Protein AF-E0WTE7-F1 (afdb_monomer_lite)

Radius of gyration: 25.8 Å; chains: 1; bounding box: 65×51×70 Å

Structure (mmCIF, N/CA/C/O backbone):
data_AF-E0WTE7-F1
#
_entry.id   AF-E0WTE7-F1
#
loop_
_atom_site.group_PDB
_atom_site.id
_atom_site.type_symbol
_atom_site.label_atom_id
_atom_site.label_alt_id
_atom_site.label_comp_id
_atom_site.label_asym_id
_atom_site.label_entity_id
_atom_site.label_seq_id
_atom_site.pdbx_PDB_ins_code
_atom_site.Cartn_x
_atom_site.Cartn_y
_atom_site.Cartn_z
_atom_site.occupancy
_atom_site.B_iso_or_equiv
_atom_site.auth_seq_id
_atom_site.auth_comp_id
_atom_site.auth_asym_id
_atom_site.auth_atom_id
_atom_site.pdbx_PDB_model_num
ATOM 1 N N . MET A 1 1 ? 4.397 -11.254 -17.758 1.00 89.38 1 MET A N 1
ATOM 2 C CA . MET A 1 1 ? 5.011 -10.729 -16.515 1.00 89.38 1 MET A CA 1
ATOM 3 C C . MET A 1 1 ? 4.432 -11.504 -15.339 1.00 89.38 1 MET A C 1
ATOM 5 O O . MET A 1 1 ? 3.416 -12.154 -15.549 1.00 89.38 1 MET A O 1
ATOM 9 N N . ALA A 1 2 ? 5.072 -11.484 -14.174 1.00 95.06 2 ALA A N 1
ATOM 10 C CA . ALA A 1 2 ? 4.524 -11.962 -12.897 1.00 95.06 2 ALA A CA 1
ATOM 11 C C . ALA A 1 2 ? 4.421 -10.767 -11.934 1.00 95.06 2 ALA A C 1
ATOM 13 O O . ALA A 1 2 ? 5.065 -9.752 -12.197 1.00 95.06 2 ALA A O 1
ATOM 14 N N . THR A 1 3 ? 3.642 -10.847 -10.857 1.00 94.75 3 THR A N 1
ATOM 15 C CA . THR A 1 3 ? 3.583 -9.758 -9.867 1.00 94.75 3 THR A CA 1
ATOM 16 C C . THR A 1 3 ? 4.441 -10.042 -8.633 1.00 94.75 3 THR A C 1
ATOM 18 O O . THR A 1 3 ? 4.797 -11.192 -8.346 1.00 94.75 3 THR A O 1
ATOM 21 N N . LYS A 1 4 ? 4.845 -8.967 -7.954 1.00 91.81 4 LYS A N 1
ATOM 22 C CA . LYS A 1 4 ? 5.650 -8.990 -6.731 1.00 91.81 4 LYS A CA 1
ATOM 23 C C . LYS A 1 4 ? 4.867 -9.627 -5.582 1.00 91.81 4 LYS A C 1
ATOM 25 O O . LYS A 1 4 ? 3.678 -9.404 -5.477 1.00 91.81 4 LYS A O 1
ATOM 30 N N . GLY A 1 5 ? 5.523 -10.419 -4.738 1.00 89.00 5 GLY A N 1
ATOM 31 C CA . GLY A 1 5 ? 4.950 -10.880 -3.467 1.00 89.00 5 GLY A CA 1
ATOM 32 C C . GLY A 1 5 ? 5.729 -10.317 -2.280 1.00 89.00 5 GLY A C 1
ATOM 33 O O . GLY A 1 5 ? 6.665 -9.538 -2.472 1.00 89.00 5 GLY A O 1
ATOM 34 N N . LEU A 1 6 ? 5.411 -10.771 -1.064 1.00 88.50 6 LEU A N 1
ATOM 35 C CA . LEU A 1 6 ? 6.090 -10.322 0.161 1.00 88.50 6 LEU A CA 1
ATOM 36 C C . LEU A 1 6 ? 7.600 -10.611 0.176 1.00 88.50 6 LEU A C 1
ATOM 38 O O . LEU A 1 6 ? 8.327 -9.974 0.922 1.00 88.50 6 LEU A O 1
ATOM 42 N N . ASP A 1 7 ? 8.083 -11.531 -0.659 1.00 90.38 7 ASP A N 1
ATOM 43 C CA . ASP A 1 7 ? 9.494 -11.921 -0.717 1.00 90.38 7 ASP A CA 1
ATOM 44 C C . ASP A 1 7 ? 10.423 -10.911 -1.404 1.00 90.38 7 ASP A C 1
ATOM 46 O O . ASP A 1 7 ? 11.638 -11.013 -1.255 1.00 90.38 7 ASP A O 1
ATOM 50 N N . VAL A 1 8 ? 9.881 -9.991 -2.207 1.00 90.75 8 VAL A N 1
ATOM 51 C CA . VAL A 1 8 ? 10.667 -9.020 -2.981 1.00 90.75 8 VAL A CA 1
ATOM 52 C C . VAL A 1 8 ? 10.276 -7.623 -2.529 1.00 90.75 8 VAL A C 1
ATOM 54 O O . VAL A 1 8 ? 9.170 -7.162 -2.794 1.00 90.75 8 VAL A O 1
ATOM 57 N N . HIS A 1 9 ? 11.184 -6.911 -1.868 1.00 90.50 9 HIS A N 1
ATOM 58 C CA . HIS A 1 9 ? 10.891 -5.579 -1.324 1.00 90.50 9 HIS A CA 1
ATOM 59 C C . HIS A 1 9 ? 11.314 -4.421 -2.234 1.00 90.50 9 HIS A C 1
ATOM 61 O O . HIS A 1 9 ? 10.812 -3.308 -2.051 1.00 90.50 9 HIS A O 1
ATOM 67 N N . GLY A 1 10 ? 12.089 -4.709 -3.287 1.00 91.94 10 GLY A N 1
ATOM 68 C CA . GLY A 1 10 ? 12.468 -3.745 -4.315 1.00 91.94 10 GLY A CA 1
ATOM 69 C C . GLY A 1 10 ? 11.282 -2.934 -4.845 1.00 91.94 10 GLY A C 1
ATOM 70 O O . GLY A 1 10 ? 10.155 -3.428 -5.000 1.00 91.94 10 GLY A O 1
ATOM 71 N N . LYS A 1 11 ? 11.538 -1.654 -5.099 1.00 93.75 11 LYS A N 1
ATOM 72 C CA . LYS A 1 11 ? 10.575 -0.695 -5.629 1.00 93.75 11 LYS A CA 1
ATOM 73 C C . LYS A 1 11 ? 10.514 -0.798 -7.151 1.00 93.75 11 LYS A C 1
ATOM 75 O O . LYS A 1 11 ? 11.505 -1.086 -7.827 1.00 93.75 11 LYS A O 1
ATOM 80 N N . SER A 1 12 ? 9.314 -0.584 -7.682 1.00 94.94 12 SER A N 1
ATOM 81 C CA . SER A 1 12 ? 9.078 -0.472 -9.118 1.00 94.94 12 SER A CA 1
ATOM 82 C C . SER A 1 12 ? 9.605 0.855 -9.663 1.00 94.94 12 SER A C 1
ATOM 84 O O . SER A 1 12 ? 9.759 1.823 -8.919 1.00 94.94 12 SER A O 1
ATOM 86 N N . SER A 1 13 ? 9.842 0.908 -10.967 1.00 96.12 13 SER A N 1
ATOM 87 C CA . SER A 1 13 ? 10.112 2.151 -11.689 1.00 96.12 13 SER A CA 1
ATOM 88 C C . SER A 1 13 ? 8.836 2.718 -12.306 1.00 96.12 13 SER A C 1
ATOM 90 O O . SER A 1 13 ? 7.981 1.957 -12.761 1.00 96.12 13 SER A O 1
ATOM 92 N N . ASP A 1 14 ? 8.722 4.036 -12.350 1.00 95.12 14 ASP A N 1
ATOM 93 C CA . ASP A 1 14 ? 7.700 4.814 -13.058 1.00 95.12 14 ASP A CA 1
ATOM 94 C C . ASP A 1 14 ? 8.300 5.672 -14.190 1.00 95.12 14 ASP A C 1
ATOM 96 O O . ASP A 1 14 ? 7.578 6.404 -14.862 1.00 95.12 14 ASP A O 1
ATOM 100 N N . TRP A 1 15 ? 9.600 5.523 -14.475 1.00 95.69 15 TRP A N 1
ATOM 101 C CA . TRP A 1 15 ? 10.305 6.288 -15.500 1.00 95.69 15 TRP A CA 1
ATOM 102 C C . TRP A 1 15 ? 11.178 5.416 -16.416 1.00 95.69 15 TRP A C 1
ATOM 104 O O . TRP A 1 15 ? 11.507 4.264 -16.124 1.00 95.69 15 TRP A O 1
ATOM 114 N N . GLY A 1 16 ? 11.565 5.974 -17.568 1.00 96.44 16 GLY A N 1
ATOM 115 C CA . GLY A 1 16 ? 12.472 5.316 -18.510 1.00 96.44 16 GLY A CA 1
ATOM 116 C C . GLY A 1 16 ? 11.920 4.013 -19.122 1.00 96.44 16 GLY A C 1
ATOM 117 O O . GLY A 1 16 ? 10.727 3.718 -19.039 1.00 96.44 16 GLY A O 1
ATOM 118 N N . PRO A 1 17 ? 12.771 3.207 -19.786 1.00 97.38 17 PRO A N 1
ATOM 119 C CA . PRO A 1 17 ? 12.326 1.988 -20.474 1.00 97.38 17 PRO A CA 1
ATOM 120 C C . PRO A 1 17 ? 11.867 0.863 -19.532 1.00 97.38 17 PRO A C 1
ATOM 122 O O . PRO A 1 17 ? 11.170 -0.054 -19.964 1.00 97.38 17 PRO A O 1
ATOM 125 N N . MET A 1 18 ? 12.266 0.911 -18.260 1.00 97.00 18 MET A N 1
ATOM 126 C CA . MET A 1 18 ? 11.914 -0.059 -17.220 1.00 97.00 18 MET A CA 1
ATOM 127 C C . MET A 1 18 ? 10.630 0.296 -16.461 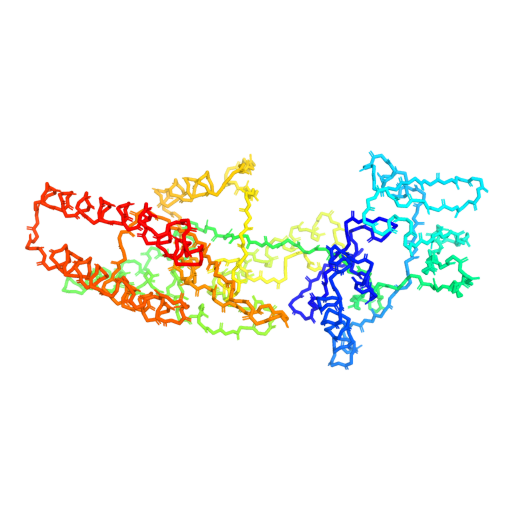1.00 97.00 18 MET A C 1
ATOM 129 O O . MET A 1 18 ? 10.251 -0.455 -15.562 1.00 97.00 18 MET A O 1
ATOM 133 N N . ALA A 1 19 ? 9.952 1.394 -16.808 1.00 97.00 19 ALA A N 1
ATOM 134 C CA . ALA A 1 19 ? 8.712 1.802 -16.161 1.00 97.00 19 ALA A CA 1
ATOM 135 C C . ALA A 1 19 ? 7.674 0.663 -16.138 1.00 97.00 19 ALA A C 1
ATOM 137 O O . ALA A 1 19 ? 7.357 0.037 -17.161 1.00 97.00 19 ALA A O 1
ATOM 138 N N . GLY A 1 20 ? 7.148 0.391 -14.944 1.00 95.44 20 GLY A N 1
ATOM 139 C CA . GLY A 1 20 ? 6.251 -0.721 -14.637 1.00 95.44 20 GLY A CA 1
ATOM 140 C C . GLY A 1 20 ? 6.948 -2.008 -14.178 1.00 95.44 20 GLY A C 1
ATOM 141 O O . GLY A 1 20 ? 6.260 -2.947 -13.787 1.00 95.44 20 GLY A O 1
ATOM 142 N N . TYR A 1 21 ? 8.280 -2.083 -14.182 1.00 97.62 21 TYR A N 1
ATOM 143 C CA . TYR A 1 21 ? 9.038 -3.237 -13.684 1.00 97.62 21 TYR A CA 1
ATOM 144 C C . TYR A 1 21 ? 9.775 -2.933 -12.379 1.00 97.62 21 TYR A C 1
ATOM 146 O O . TYR A 1 21 ? 9.883 -1.781 -11.963 1.00 97.62 21 TYR A O 1
ATOM 154 N N . ILE A 1 22 ? 10.315 -3.978 -11.748 1.00 97.62 22 ILE A N 1
ATOM 155 C CA . ILE A 1 22 ? 11.240 -3.868 -10.613 1.00 97.62 22 ILE A CA 1
ATOM 156 C C . ILE A 1 22 ? 12.675 -4.002 -11.141 1.00 97.62 22 ILE A C 1
ATOM 158 O O . ILE A 1 22 ? 13.117 -5.129 -11.396 1.00 97.62 22 ILE A O 1
ATOM 162 N N . PRO A 1 23 ? 13.408 -2.895 -11.360 1.00 97.81 23 PRO A N 1
ATOM 163 C CA . PRO A 1 23 ? 14.795 -2.968 -11.800 1.00 97.81 23 PRO A CA 1
ATOM 164 C C . PRO A 1 23 ? 15.674 -3.554 -10.694 1.00 97.81 23 PRO A C 1
ATOM 166 O O . PRO A 1 23 ? 15.470 -3.278 -9.512 1.00 97.81 23 PRO A O 1
ATOM 169 N N . PHE A 1 24 ? 16.660 -4.368 -11.067 1.00 97.75 24 PHE A N 1
ATOM 170 C CA . PHE A 1 24 ? 17.601 -4.918 -10.092 1.00 97.75 24 PHE A CA 1
ATOM 171 C C . PHE A 1 24 ? 18.433 -3.801 -9.444 1.00 97.75 24 PHE A C 1
ATOM 173 O O . PHE A 1 24 ? 18.563 -3.774 -8.223 1.00 97.75 24 PHE A O 1
ATOM 180 N N . ASP A 1 25 ? 18.918 -2.858 -10.260 1.00 96.94 25 ASP A N 1
ATOM 181 C CA . ASP A 1 25 ? 19.501 -1.591 -9.812 1.00 96.94 25 ASP A CA 1
ATOM 182 C C . ASP A 1 25 ? 18.381 -0.640 -9.377 1.00 96.94 25 ASP A C 1
ATOM 184 O O . ASP A 1 25 ? 17.653 -0.080 -10.195 1.00 96.94 25 ASP A O 1
ATOM 188 N N . GLN A 1 26 ? 18.222 -0.461 -8.072 1.00 97.00 26 GLN A N 1
ATOM 189 C CA . GLN A 1 26 ? 17.161 0.358 -7.497 1.00 97.00 26 GLN A CA 1
ATOM 190 C C . GLN A 1 26 ? 17.342 1.851 -7.749 1.00 97.00 26 GLN A C 1
ATOM 192 O O . GLN A 1 26 ? 16.371 2.594 -7.616 1.00 97.00 26 GLN A O 1
ATOM 197 N N . ASN A 1 27 ? 18.509 2.298 -8.223 1.00 95.88 27 ASN A N 1
ATOM 198 C CA . ASN A 1 27 ? 18.656 3.668 -8.706 1.00 95.88 27 ASN A CA 1
ATOM 199 C C . ASN A 1 27 ? 17.973 3.895 -10.070 1.00 95.88 27 ASN A C 1
ATOM 201 O O . ASN A 1 27 ? 18.026 4.998 -10.602 1.00 95.88 27 ASN A O 1
ATOM 205 N N . LEU A 1 28 ? 17.370 2.857 -10.659 1.00 96.62 28 LEU A N 1
ATOM 206 C CA . LEU A 1 28 ? 16.493 2.928 -11.832 1.00 96.62 28 LEU A CA 1
ATOM 207 C C . LEU A 1 28 ? 14.998 2.866 -11.462 1.00 96.62 28 LEU A C 1
ATOM 209 O O . LEU A 1 28 ? 14.152 2.758 -12.347 1.00 96.62 28 LEU A O 1
ATOM 213 N N . SER A 1 29 ? 14.661 2.853 -10.171 1.00 96.19 29 SER A N 1
ATOM 214 C CA . SER A 1 29 ? 13.279 2.813 -9.672 1.00 96.19 29 SER A CA 1
ATOM 215 C C . SER A 1 29 ? 12.791 4.207 -9.247 1.00 96.19 29 SER A C 1
ATOM 217 O O . SER A 1 29 ? 13.559 5.162 -9.325 1.00 96.19 29 SER A O 1
ATOM 219 N N . LYS A 1 30 ? 11.549 4.313 -8.751 1.00 93.81 30 LYS A N 1
ATOM 220 C CA . LYS A 1 30 ? 10.935 5.570 -8.260 1.00 93.81 30 LYS A CA 1
ATOM 221 C C . LYS A 1 30 ? 11.585 6.193 -7.017 1.00 93.81 30 LYS A C 1
ATOM 223 O O . LYS A 1 30 ? 11.125 7.196 -6.494 1.00 93.81 30 LYS A O 1
ATOM 228 N N . ILE A 1 31 ? 12.587 5.523 -6.449 1.00 93.56 31 ILE A N 1
ATOM 229 C CA . ILE A 1 31 ? 13.402 6.050 -5.342 1.00 93.56 31 ILE A CA 1
ATOM 230 C C . ILE A 1 31 ? 14.747 6.586 -5.855 1.00 93.56 31 ILE A C 1
ATOM 232 O O . ILE A 1 31 ? 15.722 6.640 -5.109 1.00 93.56 31 ILE A O 1
ATOM 236 N N . PHE A 1 32 ? 14.825 6.936 -7.144 1.00 94.00 32 PHE A N 1
ATOM 237 C CA . PHE A 1 32 ? 16.011 7.519 -7.764 1.00 94.00 32 PHE A CA 1
ATOM 238 C C . PHE A 1 32 ? 16.527 8.723 -6.958 1.00 94.00 32 PHE A C 1
ATOM 240 O O . PHE A 1 32 ? 15.767 9.591 -6.537 1.00 94.00 32 PHE A O 1
ATOM 247 N N . GLY A 1 33 ? 17.845 8.779 -6.750 1.00 89.31 33 GLY A N 1
ATOM 248 C CA . GLY A 1 33 ? 18.503 9.884 -6.044 1.00 89.31 33 GLY A CA 1
ATOM 249 C C . GLY A 1 33 ? 18.504 9.774 -4.513 1.00 89.31 33 GLY A C 1
ATOM 250 O O . GLY A 1 33 ? 19.387 10.355 -3.882 1.00 89.31 33 GLY A O 1
ATOM 251 N N . ASP A 1 34 ? 17.619 8.976 -3.906 1.00 91.25 34 ASP A N 1
ATOM 252 C CA . ASP A 1 34 ? 17.696 8.652 -2.476 1.00 91.25 34 ASP A CA 1
ATOM 253 C C . ASP A 1 34 ? 18.725 7.537 -2.254 1.00 91.25 34 ASP A C 1
ATOM 255 O O . ASP A 1 34 ? 18.425 6.343 -2.306 1.00 91.25 34 ASP A O 1
ATOM 259 N N . GLN A 1 35 ? 19.976 7.930 -2.010 1.00 91.50 35 GLN A N 1
ATOM 260 C CA . GLN A 1 35 ? 21.086 6.990 -1.874 1.00 91.50 35 GLN A CA 1
ATOM 261 C C . GLN A 1 35 ? 20.862 5.952 -0.762 1.00 91.50 35 GLN A C 1
ATOM 263 O O . GLN A 1 35 ? 21.296 4.805 -0.907 1.00 91.50 35 GLN A O 1
ATOM 268 N N . TYR A 1 36 ? 20.191 6.324 0.333 1.00 88.50 36 TYR A N 1
ATOM 269 C CA . TYR A 1 36 ? 19.904 5.402 1.429 1.00 88.50 36 TYR A CA 1
ATOM 270 C C . TYR A 1 36 ? 18.855 4.372 1.007 1.00 88.50 36 TYR A C 1
ATOM 272 O O . TYR A 1 36 ? 19.100 3.166 1.115 1.00 88.50 36 TYR A O 1
ATOM 280 N N . ALA A 1 37 ? 17.721 4.828 0.467 1.00 89.50 37 ALA A N 1
ATOM 281 C CA . ALA A 1 37 ? 16.663 3.940 -0.004 1.00 89.50 37 ALA A CA 1
ATOM 282 C C . ALA A 1 37 ? 17.152 3.032 -1.140 1.00 89.50 37 ALA A C 1
ATOM 284 O O . ALA A 1 37 ? 16.851 1.839 -1.144 1.00 89.50 37 ALA A O 1
ATOM 285 N N . VAL A 1 38 ? 17.955 3.562 -2.068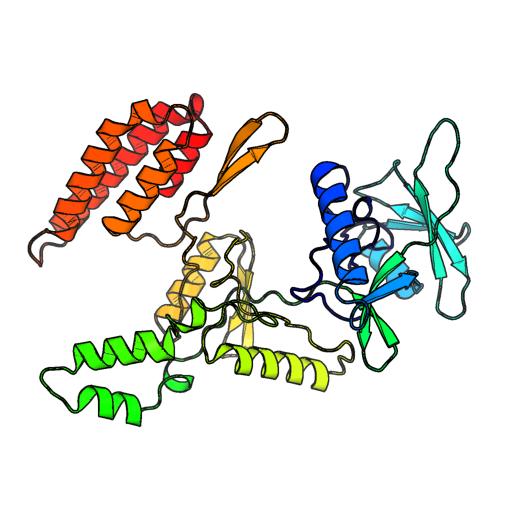 1.00 94.06 38 VAL A N 1
ATOM 286 C CA . VAL A 1 38 ? 18.557 2.806 -3.174 1.00 94.06 38 VAL A CA 1
ATOM 287 C C . VAL A 1 38 ? 19.487 1.718 -2.650 1.00 94.06 38 VAL A C 1
ATOM 289 O O . VAL A 1 38 ? 19.396 0.573 -3.089 1.00 94.06 38 VAL A O 1
ATOM 292 N N . ASN A 1 39 ? 20.370 2.039 -1.699 1.00 94.69 39 ASN A N 1
ATOM 293 C CA . ASN A 1 39 ? 21.282 1.054 -1.112 1.00 94.69 39 ASN A CA 1
ATOM 294 C C . ASN A 1 39 ? 20.516 -0.063 -0.405 1.00 94.69 39 ASN A C 1
ATOM 296 O O . ASN A 1 39 ? 20.819 -1.239 -0.614 1.00 94.69 39 ASN A O 1
ATOM 300 N N . LYS A 1 40 ? 19.500 0.307 0.378 1.00 93.88 40 LYS A N 1
ATOM 301 C CA . LYS A 1 40 ? 18.631 -0.644 1.064 1.00 93.88 40 LYS A CA 1
ATOM 302 C C . LYS A 1 40 ? 17.868 -1.529 0.077 1.00 93.88 40 LYS A C 1
ATOM 304 O O . LYS A 1 40 ? 17.910 -2.744 0.209 1.00 93.88 40 LYS A O 1
ATOM 309 N N . GLY A 1 41 ? 17.240 -0.952 -0.944 1.00 94.69 41 GLY A N 1
ATOM 310 C CA . GLY A 1 41 ? 16.508 -1.724 -1.948 1.00 94.69 41 GLY A CA 1
ATOM 311 C C . GLY A 1 41 ? 17.420 -2.649 -2.763 1.00 94.69 41 GLY A C 1
ATOM 312 O O . GLY A 1 41 ? 17.028 -3.760 -3.113 1.00 94.69 41 GLY A O 1
ATOM 313 N N . ASN A 1 42 ? 18.644 -2.212 -3.077 1.00 96.94 42 ASN A N 1
ATOM 314 C CA . ASN A 1 42 ? 19.633 -3.048 -3.761 1.00 96.94 42 ASN A CA 1
ATOM 315 C C . ASN A 1 42 ? 20.030 -4.257 -2.905 1.00 96.94 42 ASN A C 1
ATOM 317 O O . ASN A 1 42 ? 20.199 -5.353 -3.435 1.00 96.94 42 ASN A O 1
ATOM 321 N N . GLU A 1 43 ? 20.178 -4.054 -1.596 1.00 96.19 43 GLU A N 1
ATOM 322 C CA . GLU A 1 43 ? 20.433 -5.129 -0.640 1.00 96.19 43 GLU A CA 1
ATOM 323 C C . GLU A 1 43 ? 19.239 -6.085 -0.533 1.00 96.19 43 GLU A C 1
ATOM 325 O O . GLU A 1 43 ? 19.417 -7.289 -0.671 1.00 96.19 43 GLU A O 1
ATOM 330 N N . GLU A 1 44 ? 18.016 -5.564 -0.422 1.00 94.25 44 GLU A N 1
ATOM 331 C CA . GLU A 1 44 ? 16.789 -6.373 -0.407 1.00 94.25 44 GLU A CA 1
ATOM 332 C C . GLU A 1 44 ? 16.639 -7.220 -1.686 1.00 94.25 44 GLU A C 1
ATOM 334 O O . GLU A 1 44 ? 16.259 -8.391 -1.626 1.00 94.25 44 GLU A O 1
ATOM 339 N N . ASN A 1 45 ? 16.978 -6.666 -2.857 1.00 95.50 45 ASN A N 1
ATOM 340 C CA . ASN A 1 45 ? 16.983 -7.414 -4.116 1.00 95.50 45 ASN A CA 1
ATOM 341 C C . ASN A 1 45 ? 18.052 -8.518 -4.134 1.00 95.50 45 ASN A C 1
ATOM 343 O O . ASN A 1 45 ? 17.784 -9.599 -4.660 1.00 95.50 45 ASN A O 1
ATOM 347 N N . ARG A 1 46 ? 19.253 -8.271 -3.588 1.00 96.31 46 ARG A N 1
ATOM 348 C CA . ARG A 1 46 ? 20.304 -9.299 -3.466 1.00 96.31 46 ARG A CA 1
ATOM 349 C C . ARG A 1 46 ? 19.867 -10.427 -2.539 1.00 96.31 46 ARG A C 1
ATOM 351 O O . ARG A 1 46 ? 19.888 -11.578 -2.963 1.00 96.31 46 ARG A O 1
ATOM 358 N N . GLN A 1 47 ? 19.382 -10.089 -1.348 1.00 94.69 47 GLN A N 1
ATOM 359 C CA . GLN A 1 47 ? 18.897 -11.057 -0.362 1.00 94.69 47 GLN A CA 1
ATOM 360 C C . GLN A 1 47 ? 17.793 -11.943 -0.942 1.00 94.69 47 GLN A C 1
ATOM 362 O O . GLN A 1 47 ? 17.862 -13.163 -0.833 1.00 94.69 47 GLN A O 1
ATOM 367 N N . ALA A 1 48 ? 16.829 -11.367 -1.668 1.00 93.56 48 ALA A N 1
ATOM 368 C CA . ALA A 1 48 ? 15.782 -12.150 -2.325 1.00 93.56 48 ALA A CA 1
ATOM 369 C C . ALA A 1 48 ? 16.330 -13.155 -3.360 1.00 93.56 48 ALA A C 1
ATOM 371 O O . ALA A 1 48 ? 15.766 -14.237 -3.523 1.00 93.56 48 ALA A O 1
ATOM 372 N N . LEU A 1 49 ? 17.415 -12.824 -4.069 1.00 94.44 49 LEU A N 1
ATOM 373 C CA . LEU A 1 49 ? 18.055 -13.747 -5.012 1.00 94.44 49 LEU A CA 1
ATOM 374 C C . LEU A 1 49 ? 18.904 -14.816 -4.322 1.00 94.44 49 LEU A C 1
ATOM 376 O O . LEU A 1 49 ? 19.005 -15.917 -4.855 1.00 94.44 49 LEU A O 1
ATOM 380 N N . GLU A 1 50 ? 19.522 -14.497 -3.188 1.00 93.81 50 GLU A N 1
ATOM 381 C CA . GLU A 1 50 ? 20.394 -15.408 -2.442 1.00 93.81 50 GLU A CA 1
ATOM 382 C C . GLU A 1 50 ? 19.578 -16.398 -1.603 1.00 93.81 50 GLU A C 1
ATOM 384 O O . GLU A 1 50 ? 19.730 -17.611 -1.745 1.00 93.81 50 GLU A O 1
ATOM 389 N N . GLU A 1 51 ? 18.650 -15.891 -0.793 1.00 93.44 51 GLU A N 1
ATOM 390 C CA . GLU A 1 51 ? 17.862 -16.689 0.150 1.00 93.44 51 GLU A CA 1
ATOM 391 C C . GLU A 1 51 ? 16.739 -17.481 -0.529 1.00 93.44 51 GLU A C 1
ATOM 393 O O . GLU A 1 51 ? 16.321 -18.522 -0.029 1.00 93.44 51 GLU A O 1
ATOM 398 N N . LYS A 1 52 ? 16.234 -16.991 -1.669 1.00 92.00 52 LYS A N 1
ATOM 399 C CA . LYS A 1 52 ? 15.073 -17.556 -2.384 1.00 92.00 52 LYS A CA 1
ATOM 400 C C . LYS A 1 52 ? 15.399 -17.800 -3.859 1.00 92.00 52 LYS A C 1
ATOM 402 O O . LYS A 1 52 ? 14.582 -17.568 -4.756 1.00 92.00 52 LYS A O 1
ATOM 407 N N . SER A 1 53 ? 16.627 -18.258 -4.113 1.00 91.50 53 SER A N 1
ATOM 408 C CA . SER A 1 53 ? 17.173 -18.527 -5.452 1.00 91.50 53 SER A CA 1
ATOM 409 C C . SER A 1 53 ? 16.378 -19.572 -6.246 1.00 91.50 53 SER A C 1
ATOM 411 O O . SER A 1 53 ? 16.415 -19.591 -7.477 1.00 91.50 53 SER A O 1
ATOM 413 N N . ASP A 1 54 ? 15.623 -20.439 -5.576 1.00 91.75 54 ASP A N 1
ATOM 414 C CA . ASP A 1 54 ? 14.692 -21.407 -6.156 1.00 91.75 54 ASP A CA 1
ATOM 415 C C . ASP A 1 54 ? 13.419 -20.746 -6.717 1.00 91.75 54 ASP A C 1
ATOM 417 O O . ASP A 1 54 ? 12.836 -21.264 -7.670 1.00 91.75 54 ASP A O 1
ATOM 421 N N . ARG A 1 55 ? 13.038 -19.568 -6.199 1.00 91.62 55 ARG A N 1
ATOM 422 C CA . ARG A 1 55 ? 11.844 -18.798 -6.595 1.00 91.62 55 ARG A CA 1
ATOM 423 C C . ARG A 1 55 ? 12.168 -17.594 -7.477 1.00 91.62 55 ARG A C 1
ATOM 425 O O . ARG A 1 55 ? 11.372 -17.266 -8.363 1.00 91.62 55 ARG A O 1
ATOM 432 N N . PHE A 1 56 ? 13.312 -16.942 -7.277 1.00 95.69 56 PHE A N 1
ATOM 433 C CA . PHE A 1 56 ? 13.655 -15.679 -7.937 1.00 95.69 56 PHE A CA 1
ATOM 434 C C . PHE A 1 56 ? 14.958 -15.750 -8.734 1.00 95.69 56 PHE A C 1
ATOM 436 O O . PHE A 1 56 ? 15.848 -16.554 -8.473 1.00 95.69 56 PHE A O 1
ATOM 443 N N . ALA A 1 57 ? 15.041 -14.923 -9.772 1.00 96.62 57 ALA A N 1
ATOM 444 C CA . ALA A 1 57 ? 16.214 -14.782 -10.625 1.00 96.62 57 ALA A CA 1
ATOM 445 C C . ALA A 1 57 ? 16.198 -13.422 -11.327 1.00 96.62 57 ALA A C 1
ATOM 447 O O . ALA A 1 57 ? 15.150 -12.790 -11.468 1.00 96.62 57 ALA A O 1
ATOM 448 N N . LYS A 1 58 ? 17.352 -12.990 -11.833 1.00 97.12 58 LYS A N 1
ATOM 449 C CA . LYS A 1 58 ? 17.426 -11.814 -12.702 1.00 97.12 58 LYS A CA 1
ATOM 450 C C . LYS A 1 58 ? 16.927 -12.123 -14.108 1.00 97.12 58 LYS A C 1
ATOM 452 O O . LYS A 1 58 ? 17.083 -13.238 -14.610 1.00 97.12 58 LYS A O 1
ATOM 457 N N . LYS A 1 59 ? 16.394 -11.106 -14.782 1.00 96.44 59 LYS A N 1
ATOM 458 C CA . LYS A 1 59 ? 16.045 -11.169 -16.203 1.00 96.44 59 LYS A CA 1
ATOM 459 C C . LYS A 1 59 ? 16.422 -9.885 -16.923 1.00 96.44 59 LYS A C 1
ATOM 461 O O . LYS A 1 59 ? 16.096 -8.802 -16.462 1.00 96.44 59 LYS A O 1
ATOM 466 N N . GLN A 1 60 ? 17.052 -10.010 -18.085 1.00 97.88 60 GLN A N 1
ATOM 467 C CA . GLN A 1 60 ? 17.319 -8.864 -18.955 1.00 97.88 60 GLN A CA 1
ATOM 468 C C . GLN A 1 60 ? 16.007 -8.287 -19.500 1.00 97.88 60 GLN A C 1
ATOM 470 O O . GLN A 1 60 ? 15.102 -9.039 -19.883 1.00 97.88 60 GLN A O 1
ATOM 475 N N . LEU A 1 61 ? 15.909 -6.960 -19.548 1.00 97.88 61 LEU A N 1
ATOM 476 C CA . LEU A 1 61 ? 14.765 -6.276 -20.130 1.00 97.88 61 LEU A CA 1
ATOM 477 C C . LEU A 1 61 ? 14.820 -6.374 -21.656 1.00 97.88 61 LEU A C 1
ATOM 479 O O . LEU A 1 61 ? 15.698 -5.809 -22.311 1.00 97.88 61 LEU A O 1
ATOM 483 N N . TYR A 1 62 ? 13.820 -7.058 -22.203 1.00 97.31 62 TYR A N 1
ATOM 484 C CA . TYR A 1 62 ? 13.459 -6.980 -23.610 1.00 97.31 62 TYR A CA 1
ATOM 485 C C . TYR A 1 62 ? 12.159 -6.196 -23.733 1.00 97.31 62 TYR A C 1
ATOM 487 O O . TYR A 1 62 ? 11.190 -6.505 -23.037 1.00 97.31 62 TYR A O 1
ATOM 495 N N . ILE A 1 63 ? 12.133 -5.205 -24.617 1.00 97.06 63 ILE A N 1
ATOM 496 C CA . ILE A 1 63 ? 10.986 -4.326 -24.824 1.00 97.06 63 ILE A CA 1
ATOM 497 C C . ILE A 1 63 ? 10.524 -4.384 -26.281 1.00 97.06 63 ILE A C 1
ATOM 499 O O . ILE A 1 63 ? 11.333 -4.412 -27.208 1.00 97.06 63 ILE A O 1
ATOM 503 N N . THR A 1 64 ? 9.212 -4.445 -26.493 1.00 97.12 64 THR A N 1
ATOM 504 C CA . THR A 1 64 ? 8.611 -4.453 -27.832 1.00 97.12 64 THR A CA 1
ATOM 505 C C . THR A 1 64 ? 8.399 -3.026 -28.335 1.00 97.12 64 THR A C 1
ATOM 507 O O . THR A 1 64 ? 8.251 -2.095 -27.540 1.00 97.12 64 THR A O 1
ATOM 510 N N . SER A 1 65 ? 8.310 -2.847 -29.656 1.00 96.38 65 SER A N 1
ATOM 511 C CA . SER A 1 65 ? 7.935 -1.558 -30.259 1.00 96.38 65 SER A CA 1
ATOM 512 C C . SER A 1 65 ? 6.583 -1.055 -29.748 1.00 96.38 65 SER A C 1
ATOM 514 O O . SER A 1 65 ? 6.401 0.141 -29.554 1.00 96.38 65 SER A O 1
ATOM 516 N N . GLU A 1 66 ? 5.639 -1.964 -29.485 1.00 97.19 66 GLU A N 1
ATOM 517 C CA . GLU A 1 66 ? 4.337 -1.628 -28.905 1.00 97.19 66 GLU A CA 1
ATOM 518 C C . GLU A 1 66 ? 4.478 -0.993 -27.517 1.00 97.19 66 GLU A C 1
ATOM 520 O O . GLU A 1 66 ? 3.901 0.068 -27.273 1.00 97.19 66 GLU A O 1
ATOM 525 N N . ARG A 1 67 ? 5.292 -1.585 -26.628 1.00 96.94 67 ARG A N 1
ATOM 526 C CA . ARG A 1 67 ? 5.529 -1.017 -25.294 1.00 96.94 67 ARG A CA 1
ATOM 527 C C . ARG A 1 67 ? 6.296 0.300 -25.369 1.00 96.94 67 ARG A C 1
ATOM 529 O O . ARG A 1 67 ? 5.945 1.216 -24.638 1.00 96.94 67 ARG A O 1
ATOM 536 N N . LEU A 1 68 ? 7.282 0.431 -26.259 1.00 97.50 68 LEU A N 1
ATOM 537 C CA . LEU A 1 68 ? 7.987 1.704 -26.472 1.00 97.50 68 LEU A CA 1
ATOM 538 C C . LEU A 1 68 ? 7.030 2.811 -26.926 1.00 97.50 68 LEU A C 1
ATOM 540 O O . LEU A 1 68 ? 7.057 3.911 -26.382 1.00 97.50 68 LEU A O 1
ATOM 544 N N . ASN A 1 69 ? 6.138 2.505 -27.870 1.00 97.44 69 ASN A N 1
ATOM 545 C CA . ASN A 1 69 ? 5.115 3.443 -28.325 1.00 97.44 69 ASN A CA 1
ATOM 546 C C . ASN A 1 69 ? 4.123 3.798 -27.210 1.00 97.44 69 ASN A C 1
ATOM 548 O O . ASN A 1 69 ? 3.705 4.948 -27.127 1.00 97.44 69 ASN A O 1
ATOM 552 N N . ALA A 1 70 ? 3.746 2.839 -26.356 1.00 97.50 70 ALA A N 1
ATOM 553 C CA . ALA A 1 70 ? 2.902 3.106 -25.192 1.00 97.50 70 ALA A CA 1
ATOM 554 C C . ALA A 1 70 ? 3.589 4.062 -24.206 1.00 97.50 70 ALA A C 1
ATOM 556 O O . ALA A 1 70 ? 3.022 5.102 -23.897 1.00 97.50 70 ALA A O 1
ATOM 557 N N . LEU A 1 71 ? 4.836 3.775 -23.820 1.00 97.19 71 LEU A N 1
ATOM 558 C CA . LEU A 1 71 ? 5.622 4.630 -22.923 1.00 97.19 71 LEU A CA 1
ATOM 559 C C . LEU A 1 71 ? 5.846 6.037 -23.497 1.00 97.19 71 LEU A C 1
ATOM 561 O O . LEU A 1 71 ? 5.866 7.008 -22.750 1.00 97.19 71 LEU A O 1
ATOM 565 N N . GLN A 1 72 ? 5.993 6.163 -24.819 1.00 97.00 72 GLN A N 1
ATOM 566 C CA . GLN A 1 72 ? 6.112 7.467 -25.469 1.00 97.00 72 GLN A CA 1
ATOM 567 C C . GLN A 1 72 ? 4.795 8.253 -25.475 1.00 97.00 72 GLN A C 1
ATOM 569 O O . GLN A 1 72 ? 4.819 9.466 -25.302 1.00 97.00 72 GLN A O 1
ATOM 574 N N . ARG A 1 73 ? 3.645 7.585 -25.657 1.00 97.12 73 ARG A N 1
ATOM 575 C CA . ARG A 1 73 ? 2.322 8.229 -25.542 1.00 97.12 73 ARG A CA 1
ATOM 576 C C . ARG A 1 73 ? 1.989 8.640 -24.110 1.00 97.12 73 ARG A C 1
ATOM 578 O O . ARG A 1 73 ? 1.300 9.629 -23.925 1.00 97.12 73 ARG A O 1
ATOM 585 N N . GLU A 1 74 ? 2.466 7.873 -23.134 1.00 96.19 74 GLU A N 1
ATOM 586 C CA . GLU A 1 74 ? 2.352 8.158 -21.697 1.00 96.19 74 GLU A CA 1
ATOM 587 C C . GLU A 1 74 ? 3.361 9.224 -21.228 1.00 96.19 74 GLU A C 1
ATOM 589 O O . GLU A 1 74 ? 3.442 9.493 -20.038 1.00 96.19 74 GLU A O 1
ATOM 594 N N . GLU A 1 75 ? 4.143 9.809 -22.145 1.00 95.88 75 GLU A N 1
ATOM 595 C CA . GLU A 1 75 ? 5.165 10.828 -21.860 1.00 95.88 75 GLU A CA 1
ATOM 596 C C . GLU A 1 75 ? 6.248 10.383 -20.859 1.00 95.88 75 GLU A C 1
ATOM 598 O O . GLU A 1 75 ? 6.955 11.202 -20.283 1.00 95.88 75 GLU A O 1
ATOM 603 N N . ILE A 1 76 ? 6.475 9.074 -20.721 1.00 96.38 76 ILE A N 1
ATOM 604 C CA . ILE A 1 76 ? 7.506 8.508 -19.837 1.00 96.38 76 ILE A CA 1
ATOM 605 C C . ILE A 1 76 ? 8.906 8.613 -20.468 1.00 96.38 76 ILE A C 1
ATOM 607 O O . ILE A 1 76 ? 9.922 8.797 -19.782 1.00 96.38 76 ILE A O 1
ATOM 611 N N . LEU A 1 77 ? 8.986 8.469 -21.794 1.00 96.19 77 LEU A N 1
ATOM 612 C CA . LEU A 1 77 ? 10.232 8.528 -22.560 1.00 96.19 77 LEU A CA 1
ATOM 613 C C . LEU A 1 77 ? 10.017 9.050 -23.985 1.00 96.19 77 LEU A C 1
ATOM 615 O O . LEU A 1 77 ? 8.916 9.004 -24.522 1.00 96.19 77 LEU A O 1
ATOM 619 N N . LYS A 1 78 ? 11.104 9.466 -24.638 1.00 96.12 78 LYS A N 1
ATOM 620 C CA . LYS A 1 78 ? 11.192 9.629 -26.095 1.00 96.12 78 LYS A CA 1
ATOM 621 C C . LYS A 1 78 ? 12.046 8.517 -26.680 1.00 96.12 78 LYS A C 1
ATOM 623 O O . LYS A 1 78 ? 13.134 8.239 -26.179 1.00 96.12 78 LYS A O 1
ATOM 628 N N . TRP A 1 79 ? 11.570 7.910 -27.758 1.00 96.25 79 TRP A N 1
ATOM 629 C CA . TRP A 1 79 ? 12.264 6.861 -28.491 1.00 96.25 79 TRP A CA 1
ATOM 630 C C . TRP A 1 79 ? 12.594 7.334 -29.907 1.00 96.25 79 TRP A C 1
ATOM 632 O O . TRP A 1 79 ? 11.711 7.651 -30.705 1.00 96.25 79 TRP A O 1
ATOM 642 N N . ASN A 1 80 ? 13.885 7.347 -30.244 1.00 95.31 80 ASN A N 1
ATOM 643 C CA . ASN A 1 80 ? 14.335 7.612 -31.602 1.00 95.31 80 ASN A CA 1
ATOM 644 C C . ASN A 1 80 ? 14.481 6.295 -32.374 1.00 95.31 80 ASN A C 1
ATOM 646 O O . ASN A 1 80 ? 15.433 5.542 -32.181 1.00 95.31 80 ASN A O 1
ATOM 650 N N . VAL A 1 81 ? 13.551 6.035 -33.293 1.00 93.31 81 VAL A N 1
ATOM 651 C CA . VAL A 1 81 ? 13.532 4.802 -34.101 1.00 93.31 81 VAL A CA 1
ATOM 652 C C . VAL A 1 81 ? 14.779 4.663 -34.985 1.00 93.31 81 VAL A C 1
ATOM 654 O O . VAL A 1 81 ? 15.200 3.545 -35.267 1.00 93.31 81 VAL A O 1
ATOM 657 N N . LYS A 1 82 ? 15.396 5.777 -35.410 1.00 93.88 82 LYS A N 1
ATOM 658 C CA . LYS A 1 82 ? 16.575 5.759 -36.292 1.00 93.88 82 LYS A CA 1
ATOM 659 C C . LYS A 1 82 ? 17.864 5.469 -35.532 1.00 93.88 82 LYS A C 1
ATOM 661 O O . LYS A 1 82 ? 18.674 4.685 -36.010 1.00 93.88 82 LYS A O 1
ATOM 666 N N . THR A 1 83 ? 18.063 6.110 -34.379 1.00 95.44 83 THR A N 1
ATOM 667 C CA . THR A 1 83 ? 19.287 5.925 -33.577 1.00 95.44 83 THR A CA 1
ATOM 668 C C . THR A 1 83 ? 19.175 4.785 -32.573 1.00 95.44 83 THR A C 1
ATOM 670 O O . THR A 1 83 ? 20.189 4.364 -32.026 1.00 95.44 83 THR A O 1
ATOM 673 N N . LEU A 1 84 ? 17.963 4.257 -32.354 1.00 95.94 84 LEU A N 1
ATOM 674 C CA . LEU A 1 84 ? 17.663 3.245 -31.340 1.00 95.94 84 LEU A CA 1
ATOM 675 C C . LEU A 1 84 ? 18.014 3.707 -29.915 1.00 95.94 84 LEU A C 1
ATOM 677 O O . LEU A 1 84 ? 18.280 2.898 -29.029 1.00 95.94 84 LEU A O 1
ATOM 681 N N . GLU A 1 85 ? 17.977 5.016 -29.679 1.00 94.81 85 GLU A N 1
ATOM 682 C CA . GLU A 1 85 ? 18.225 5.627 -28.376 1.00 94.81 85 GLU A CA 1
ATOM 683 C C . GLU A 1 85 ? 16.920 5.995 -27.675 1.00 94.81 85 GLU A C 1
ATOM 685 O O . GLU A 1 85 ? 15.891 6.270 -28.307 1.00 94.81 85 GLU A O 1
ATOM 690 N N . ILE A 1 86 ? 16.985 6.012 -26.345 1.00 94.81 86 ILE A N 1
ATOM 691 C CA . ILE A 1 86 ? 15.882 6.401 -25.473 1.00 94.81 86 ILE A CA 1
ATOM 692 C C . ILE A 1 86 ? 16.320 7.571 -24.598 1.00 94.81 86 ILE A C 1
ATOM 694 O O . ILE A 1 86 ? 17.366 7.530 -23.947 1.00 94.81 86 ILE A O 1
ATOM 698 N N . THR A 1 87 ? 15.473 8.594 -24.543 1.00 92.31 87 THR A N 1
ATOM 699 C CA . THR A 1 87 ? 15.607 9.727 -23.628 1.00 92.31 87 THR A CA 1
ATOM 700 C C . THR A 1 87 ? 14.488 9.655 -22.587 1.00 92.31 87 THR A C 1
ATOM 702 O O . THR A 1 87 ? 13.326 9.815 -22.965 1.00 92.31 87 THR A O 1
ATOM 705 N N . PRO A 1 88 ? 14.780 9.397 -21.299 1.00 91.06 88 PRO A N 1
ATOM 706 C CA . PRO A 1 88 ? 13.770 9.489 -20.245 1.00 91.06 88 PRO A CA 1
ATOM 707 C C . PRO A 1 88 ? 13.306 10.945 -20.088 1.00 91.06 88 PRO A C 1
ATOM 709 O O . PRO A 1 88 ? 14.097 11.867 -20.295 1.00 91.06 88 PRO A O 1
ATOM 712 N N . LEU A 1 89 ? 12.031 11.149 -19.750 1.00 89.38 89 LEU A N 1
ATOM 713 C CA . LEU A 1 89 ? 11.432 12.488 -19.649 1.00 89.38 89 LEU A CA 1
ATOM 714 C C . LEU A 1 89 ? 11.296 13.020 -18.214 1.00 89.38 89 LEU A C 1
ATOM 716 O O . LEU A 1 89 ? 11.062 14.213 -18.038 1.00 89.38 89 LEU A O 1
ATOM 720 N N . HIS A 1 90 ? 11.489 12.166 -17.208 1.00 86.50 90 HIS A N 1
ATOM 721 C CA . HIS A 1 90 ? 11.330 12.511 -15.793 1.00 86.50 90 HIS A CA 1
ATOM 722 C C . HIS A 1 90 ? 12.604 12.191 -14.997 1.00 86.50 90 HIS A C 1
ATOM 724 O O . HIS A 1 90 ? 13.686 12.672 -15.338 1.00 86.50 90 HIS A O 1
ATOM 730 N N . GLU A 1 91 ? 12.487 11.393 -13.935 1.00 84.56 91 GLU A N 1
ATOM 731 C CA . GLU A 1 91 ? 13.612 10.949 -13.116 1.00 84.56 91 GLU A CA 1
ATOM 732 C C . GLU A 1 91 ? 14.741 10.353 -13.971 1.00 84.56 91 GLU A C 1
ATOM 734 O O . GLU A 1 91 ? 14.530 9.828 -15.067 1.00 84.56 91 GLU A O 1
ATOM 739 N N . GLY A 1 92 ? 15.979 10.512 -13.501 1.00 81.94 92 GLY A N 1
ATOM 740 C CA . GLY A 1 92 ? 17.171 10.037 -14.200 1.00 81.94 92 GLY A CA 1
ATOM 741 C C . GLY A 1 92 ? 17.491 10.724 -15.535 1.00 81.94 92 GLY A C 1
ATOM 742 O O . GLY A 1 92 ? 18.534 10.407 -16.123 1.00 81.94 92 GLY A O 1
ATOM 743 N N . ALA A 1 93 ? 16.676 11.676 -16.011 1.00 83.25 93 ALA A N 1
ATOM 744 C CA . ALA A 1 93 ? 17.013 12.516 -17.157 1.00 83.25 93 ALA A CA 1
ATOM 745 C C . ALA A 1 93 ? 18.352 13.234 -16.926 1.00 83.25 93 ALA A C 1
ATOM 747 O O . ALA A 1 93 ? 18.626 13.772 -15.856 1.00 83.25 93 ALA A O 1
ATOM 748 N N . GLY A 1 94 ? 19.243 13.156 -17.917 1.00 84.62 94 GLY A N 1
ATOM 749 C CA . GLY A 1 94 ? 20.612 13.676 -17.821 1.00 84.62 94 GLY A CA 1
ATOM 750 C C . GLY A 1 94 ? 21.566 12.859 -16.936 1.00 84.62 94 GLY A C 1
ATOM 751 O O . GLY A 1 94 ? 22.771 13.068 -17.016 1.00 84.62 94 GLY A O 1
ATOM 752 N N . SER A 1 95 ? 21.067 11.902 -16.146 1.00 89.88 95 SER A N 1
ATOM 753 C CA . SER A 1 95 ? 21.886 11.018 -15.299 1.00 89.88 95 SER A CA 1
ATOM 754 C C . SER A 1 95 ? 22.167 9.666 -15.952 1.00 89.88 95 SER A C 1
ATOM 756 O O . SER A 1 95 ? 23.150 9.006 -15.613 1.00 89.88 95 SER A O 1
ATOM 758 N N . TYR A 1 96 ? 21.329 9.249 -16.901 1.00 92.62 96 TYR A N 1
ATOM 759 C CA . TYR A 1 96 ? 21.459 7.983 -17.614 1.00 92.62 96 TYR A CA 1
ATOM 760 C C . TYR A 1 96 ? 21.245 8.138 -19.114 1.00 92.62 96 TYR A C 1
ATOM 762 O O . TYR A 1 96 ? 20.484 8.986 -19.578 1.00 92.62 96 TYR A O 1
ATOM 770 N N . GLN A 1 97 ? 21.900 7.259 -19.867 1.00 93.19 97 GLN A N 1
ATOM 771 C CA . GLN A 1 97 ? 21.641 7.043 -21.285 1.00 93.19 97 GLN A CA 1
ATOM 772 C C . GLN A 1 97 ? 21.152 5.618 -21.492 1.00 93.19 97 GLN A C 1
ATOM 774 O O . GLN A 1 97 ? 21.657 4.696 -20.850 1.00 93.19 97 GLN A O 1
ATOM 779 N N . PHE A 1 98 ? 20.209 5.450 -22.416 1.00 96.44 98 PHE A N 1
ATOM 780 C CA . PHE A 1 98 ? 19.609 4.166 -22.751 1.00 96.44 98 PHE A CA 1
ATOM 781 C C . PHE A 1 98 ? 19.685 3.929 -24.257 1.00 96.44 98 PHE A C 1
ATOM 783 O O . PHE A 1 98 ? 19.460 4.847 -25.050 1.00 96.44 98 PHE A O 1
ATOM 790 N N . ARG A 1 99 ? 19.965 2.686 -24.650 1.00 96.31 99 ARG A N 1
ATOM 791 C CA . ARG A 1 99 ? 19.945 2.259 -26.052 1.00 96.31 99 ARG A CA 1
ATOM 792 C C . ARG A 1 99 ? 19.269 0.909 -26.219 1.00 96.31 99 ARG A C 1
ATOM 794 O O . ARG A 1 99 ? 19.198 0.106 -25.288 1.00 96.31 99 ARG A O 1
ATOM 801 N N . LEU A 1 100 ? 18.806 0.670 -27.435 1.00 98.19 100 LEU A N 1
ATOM 802 C CA . LEU A 1 100 ? 18.124 -0.538 -27.853 1.00 98.19 100 LEU A CA 1
ATOM 803 C C . LEU A 1 100 ? 19.015 -1.344 -28.795 1.00 98.19 100 LEU A C 1
ATOM 805 O O . LEU A 1 100 ? 19.507 -0.834 -29.800 1.00 98.19 100 LEU A O 1
ATOM 809 N N . ILE A 1 101 ? 19.177 -2.627 -28.492 1.00 97.81 101 ILE A N 1
ATOM 810 C CA . ILE A 1 101 ? 19.859 -3.588 -29.358 1.00 97.81 101 ILE A CA 1
ATOM 811 C C . ILE A 1 101 ? 18.796 -4.494 -29.994 1.00 97.81 101 ILE A C 1
ATOM 813 O O . ILE A 1 101 ? 18.062 -5.156 -29.253 1.00 97.81 101 ILE A O 1
ATOM 817 N N . PRO A 1 102 ? 18.673 -4.542 -31.336 1.00 97.06 102 PRO A N 1
ATOM 818 C CA . PRO A 1 102 ? 17.705 -5.405 -32.009 1.00 97.06 102 PRO A CA 1
ATOM 819 C C . PRO A 1 102 ? 17.828 -6.870 -31.583 1.00 97.06 102 PRO A C 1
ATOM 821 O O . PRO A 1 102 ? 18.926 -7.415 -31.465 1.00 97.06 102 PRO A O 1
ATOM 824 N N . HIS A 1 103 ? 16.690 -7.517 -31.357 1.00 95.81 103 HIS A N 1
ATOM 825 C CA . HIS A 1 103 ? 16.617 -8.899 -30.906 1.00 95.81 103 HIS A CA 1
ATOM 826 C C . HIS A 1 103 ? 15.347 -9.582 -31.435 1.00 95.81 103 HIS A C 1
ATOM 828 O O . HIS A 1 103 ? 14.340 -8.939 -31.708 1.00 95.81 103 HIS A O 1
ATOM 834 N N . GLN A 1 104 ? 15.329 -10.916 -31.500 1.00 91.88 104 GLN A N 1
ATOM 835 C CA . GLN A 1 104 ? 14.146 -11.671 -31.957 1.00 91.88 104 GLN A CA 1
ATOM 836 C C . GLN A 1 104 ? 12.877 -11.402 -31.122 1.00 91.88 104 GLN A C 1
ATOM 838 O O . GLN A 1 104 ? 11.764 -11.602 -31.589 1.00 91.88 104 GLN A O 1
ATOM 843 N N . LYS A 1 105 ? 13.046 -10.940 -29.876 1.00 86.19 105 LYS A N 1
ATOM 844 C CA . LYS A 1 105 ? 11.966 -10.634 -28.918 1.00 86.19 105 LYS A CA 1
ATOM 845 C C . LYS A 1 105 ? 11.618 -9.135 -28.851 1.00 86.19 105 LYS A C 1
ATOM 847 O O . LYS A 1 105 ? 10.995 -8.710 -27.884 1.00 86.19 105 LYS A O 1
ATOM 852 N N . GLY A 1 106 ? 12.066 -8.334 -29.822 1.00 95.00 106 GLY A N 1
ATOM 853 C CA . GLY A 1 106 ? 11.973 -6.870 -29.813 1.00 95.00 106 GLY A CA 1
ATOM 854 C C . GLY A 1 106 ? 13.353 -6.236 -29.665 1.00 95.00 106 GLY A C 1
ATOM 855 O O . GLY A 1 106 ? 14.215 -6.416 -30.519 1.00 95.00 106 GLY A O 1
ATOM 856 N N . TYR A 1 107 ? 13.589 -5.523 -28.569 1.00 97.94 107 TYR A N 1
ATOM 857 C CA . TYR A 1 107 ? 14.867 -4.867 -28.308 1.00 97.94 107 TYR A CA 1
ATOM 858 C C . TYR A 1 107 ? 15.394 -5.216 -26.921 1.00 97.94 107 TYR A C 1
ATOM 860 O O . TYR A 1 107 ? 14.660 -5.104 -25.944 1.00 97.94 107 TYR A O 1
ATOM 868 N N . LEU A 1 108 ? 16.662 -5.613 -26.823 1.00 98.06 108 LEU A N 1
ATOM 869 C CA . LEU A 1 108 ? 17.377 -5.662 -25.548 1.00 98.06 108 LEU A CA 1
ATOM 870 C C . LEU A 1 108 ? 17.715 -4.230 -25.121 1.00 98.06 108 LEU A C 1
ATOM 872 O O . LEU A 1 108 ? 18.232 -3.456 -25.927 1.00 98.06 108 LEU A O 1
ATOM 876 N N . VAL A 1 109 ? 17.441 -3.892 -23.864 1.00 98.31 109 VAL A N 1
ATOM 877 C CA . VAL A 1 109 ? 17.731 -2.563 -23.316 1.00 98.31 109 VAL A CA 1
ATOM 878 C C . VAL A 1 109 ? 19.078 -2.568 -22.604 1.00 98.31 109 VAL A C 1
ATOM 880 O O . VAL A 1 109 ? 19.326 -3.382 -21.712 1.00 98.31 109 VAL A O 1
ATOM 883 N N . GLU A 1 110 ? 19.929 -1.615 -22.968 1.00 98.00 110 GLU A N 1
ATOM 884 C CA . GLU A 1 110 ? 21.166 -1.313 -22.254 1.00 98.00 110 GLU A CA 1
ATOM 885 C C . GLU A 1 110 ? 21.137 0.114 -21.717 1.00 98.00 110 GLU A C 1
ATOM 887 O O . GLU A 1 110 ? 20.502 1.000 -22.294 1.00 98.00 110 GLU A O 1
ATOM 892 N N . TYR A 1 111 ? 21.843 0.337 -20.614 1.00 96.44 111 TYR A N 1
ATOM 893 C CA . TYR A 1 111 ? 21.957 1.633 -19.968 1.00 96.44 111 TYR A CA 1
ATOM 894 C C . TYR A 1 111 ? 23.387 1.903 -19.503 1.00 96.44 111 TYR A C 1
ATOM 896 O O . TYR A 1 111 ? 24.187 0.986 -19.319 1.00 96.44 111 TYR A O 1
ATOM 904 N N . ARG A 1 112 ? 23.714 3.176 -19.301 1.00 93.44 112 ARG A N 1
ATOM 905 C CA . ARG A 1 112 ? 24.928 3.607 -18.598 1.00 93.44 112 ARG A CA 1
ATOM 906 C C . ARG A 1 112 ? 24.658 4.895 -17.841 1.00 93.44 112 ARG A C 1
ATOM 908 O O . ARG A 1 112 ? 23.829 5.696 -18.279 1.00 93.44 112 ARG A O 1
ATOM 915 N N . LYS A 1 113 ? 25.376 5.124 -16.738 1.00 89.56 113 LYS A N 1
ATOM 916 C CA . LYS A 1 113 ? 25.381 6.446 -16.098 1.00 89.56 113 LYS A CA 1
ATOM 917 C C . LYS A 1 113 ? 26.057 7.444 -17.026 1.00 89.56 113 LYS A C 1
ATOM 919 O O . 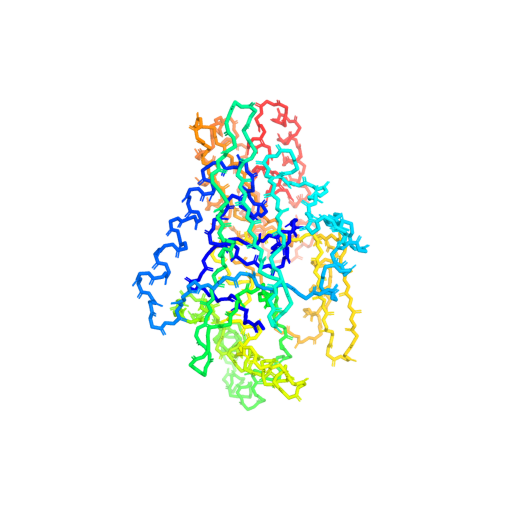LYS A 1 113 ? 27.131 7.177 -17.570 1.00 89.56 113 LYS A O 1
ATOM 924 N N . PHE A 1 114 ? 25.411 8.585 -17.196 1.00 81.25 114 PHE A N 1
ATOM 925 C CA . PHE A 1 114 ? 25.988 9.729 -17.865 1.00 81.25 114 PHE A CA 1
ATOM 926 C C . PHE A 1 114 ? 27.050 10.335 -16.945 1.00 81.25 114 PHE A C 1
ATOM 928 O O . PHE A 1 114 ? 26.780 10.665 -15.794 1.00 81.25 114 PHE A O 1
ATOM 935 N N . ASN A 1 115 ? 28.278 10.431 -17.440 1.00 73.38 115 ASN A N 1
ATOM 936 C CA . ASN A 1 115 ? 29.378 11.107 -16.768 1.00 73.38 115 ASN A CA 1
ATOM 937 C C . ASN A 1 115 ? 30.045 12.002 -17.813 1.00 73.38 115 ASN A C 1
ATOM 939 O O . ASN A 1 115 ? 30.355 11.546 -18.915 1.00 73.38 115 ASN A O 1
ATOM 943 N N . THR A 1 116 ? 30.214 13.278 -17.470 1.00 63.22 116 THR A N 1
ATOM 944 C CA . THR A 1 116 ? 30.749 14.322 -18.351 1.00 63.22 116 THR A CA 1
ATOM 945 C C . THR A 1 116 ? 32.230 14.134 -18.672 1.00 63.22 116 THR A C 1
ATOM 947 O O . THR A 1 116 ? 32.695 14.671 -19.672 1.00 63.22 116 THR A O 1
ATOM 950 N N . ILE A 1 117 ? 32.962 13.365 -17.860 1.00 73.75 117 ILE A N 1
ATOM 951 C CA . ILE A 1 117 ? 34.410 13.172 -18.004 1.00 73.75 117 ILE A CA 1
ATOM 952 C C . ILE A 1 117 ? 34.709 11.900 -18.805 1.00 73.75 117 ILE A C 1
ATOM 954 O O . ILE A 1 117 ? 35.427 11.953 -19.800 1.00 73.75 117 ILE A O 1
ATOM 958 N N . HIS A 1 118 ? 34.112 10.766 -18.428 1.00 72.12 118 HIS A N 1
ATOM 959 C CA . HIS A 1 118 ? 34.222 9.512 -19.178 1.00 72.12 118 HIS A CA 1
ATOM 960 C C . HIS A 1 118 ? 32.918 8.716 -19.095 1.00 72.12 118 HIS A C 1
ATOM 962 O O . HIS A 1 118 ? 32.495 8.375 -17.986 1.00 72.12 118 HIS A O 1
ATOM 968 N N . PRO A 1 119 ? 32.284 8.369 -20.229 1.00 70.94 119 PRO A N 1
ATOM 969 C CA . PRO A 1 119 ? 31.090 7.545 -20.193 1.00 70.94 119 PRO A CA 1
ATOM 970 C C . PRO A 1 119 ? 31.426 6.151 -19.654 1.00 70.94 119 PRO A C 1
ATOM 972 O O . PRO A 1 119 ? 32.339 5.486 -20.143 1.00 70.94 119 PRO A O 1
ATOM 975 N N . LEU A 1 120 ? 30.655 5.702 -18.663 1.00 87.31 120 LEU A N 1
ATOM 976 C CA . LEU A 1 120 ? 30.756 4.342 -18.137 1.00 87.31 120 LEU A CA 1
ATOM 977 C C . LEU A 1 120 ? 30.383 3.301 -19.212 1.00 87.31 120 LEU A C 1
ATOM 979 O O . LEU A 1 120 ? 29.687 3.635 -20.181 1.00 87.31 120 LEU A O 1
ATOM 983 N N . PRO A 1 121 ? 30.832 2.038 -19.072 1.00 92.88 121 PRO A N 1
ATOM 984 C CA . PRO A 1 121 ? 30.451 0.979 -19.999 1.00 92.88 121 PRO A CA 1
ATOM 985 C C . PRO A 1 121 ? 28.931 0.792 -20.042 1.00 92.88 121 PRO A C 1
ATOM 987 O O . PRO A 1 121 ? 28.228 1.007 -19.054 1.00 92.88 121 PRO A O 1
ATOM 990 N N . TRP A 1 122 ? 28.435 0.367 -21.204 1.00 95.06 122 TRP A N 1
ATOM 991 C CA . TRP A 1 122 ? 27.047 -0.055 -21.356 1.00 95.06 122 TRP A CA 1
ATOM 992 C C . TRP A 1 122 ? 26.804 -1.342 -20.571 1.00 95.06 122 TRP A C 1
ATOM 994 O O . TRP A 1 122 ? 27.549 -2.313 -20.705 1.00 95.06 122 TRP A O 1
ATOM 1004 N N . LEU A 1 123 ? 25.749 -1.337 -19.765 1.00 96.88 123 LEU A N 1
ATOM 1005 C CA . LEU A 1 123 ? 25.284 -2.471 -18.981 1.00 96.88 123 LEU A CA 1
ATOM 1006 C C . LEU A 1 123 ? 23.919 -2.911 -19.497 1.00 96.88 123 LEU A C 1
ATOM 1008 O O . LEU A 1 123 ? 23.090 -2.086 -19.882 1.00 96.88 123 LEU A O 1
ATOM 1012 N N . LYS A 1 124 ? 23.654 -4.216 -19.471 1.00 97.94 124 LYS A N 1
ATOM 1013 C CA . LYS A 1 124 ? 22.312 -4.735 -19.752 1.00 97.94 124 LYS A CA 1
ATOM 1014 C C . LYS A 1 124 ? 21.386 -4.350 -18.608 1.00 97.94 124 LYS A C 1
ATOM 1016 O O . LYS A 1 124 ? 21.746 -4.522 -17.447 1.00 97.94 124 LYS A O 1
ATOM 1021 N N . LEU A 1 125 ? 20.194 -3.855 -18.929 1.00 98.25 125 LEU A N 1
ATOM 1022 C CA . LEU A 1 125 ? 19.207 -3.537 -17.907 1.00 98.25 125 LEU A CA 1
ATOM 1023 C C . LEU A 1 125 ? 18.606 -4.841 -17.374 1.00 98.25 125 LEU A C 1
ATOM 1025 O O . LEU A 1 125 ? 17.961 -5.590 -18.111 1.00 98.25 125 LEU A O 1
ATOM 1029 N N . GLU A 1 126 ? 18.836 -5.117 -16.093 1.00 98.31 126 GLU A N 1
ATOM 1030 C CA . GLU A 1 126 ? 18.338 -6.306 -15.404 1.00 98.31 126 GLU A CA 1
ATOM 1031 C C . GLU A 1 126 ? 17.140 -5.967 -14.512 1.00 98.31 126 GLU A C 1
ATOM 1033 O O . GLU A 1 126 ? 17.099 -4.934 -13.844 1.00 98.31 126 GLU A O 1
ATOM 1038 N N . LEU A 1 127 ? 16.172 -6.873 -14.481 1.00 98.19 127 LEU A N 1
ATOM 1039 C CA . LEU A 1 127 ? 14.960 -6.812 -13.678 1.00 98.19 127 LEU A CA 1
ATOM 1040 C C . LEU A 1 127 ? 14.935 -7.968 -12.683 1.00 98.19 127 LEU A C 1
ATOM 1042 O O . LEU A 1 127 ? 15.460 -9.052 -12.967 1.00 98.19 127 LEU A O 1
ATOM 1046 N N . MET A 1 128 ? 14.232 -7.774 -11.572 1.00 98.00 128 MET A N 1
ATOM 1047 C CA . MET A 1 128 ? 13.800 -8.884 -10.729 1.00 98.00 128 MET A CA 1
ATOM 1048 C C . MET A 1 128 ? 12.782 -9.746 -11.485 1.00 98.00 128 MET A C 1
ATOM 1050 O O . MET A 1 128 ? 11.894 -9.239 -12.178 1.00 98.00 128 MET A O 1
ATOM 1054 N N . GLY A 1 129 ? 12.901 -11.064 -11.357 1.00 96.94 129 GLY A N 1
ATOM 1055 C CA . GLY A 1 129 ? 12.024 -12.035 -11.998 1.00 96.94 129 GLY A CA 1
ATOM 1056 C C . GLY A 1 129 ? 11.662 -13.190 -11.070 1.00 96.94 129 GLY A C 1
ATOM 1057 O O . GLY A 1 129 ? 12.453 -13.597 -10.224 1.00 96.94 129 GLY A O 1
ATOM 1058 N N . LYS A 1 130 ? 10.460 -13.736 -11.257 1.00 95.50 130 LYS A N 1
ATOM 1059 C CA . LYS A 1 130 ? 9.952 -14.922 -10.559 1.00 95.50 130 LYS A CA 1
ATOM 1060 C C . LYS A 1 130 ? 9.967 -16.117 -11.503 1.00 95.50 130 LYS A C 1
ATOM 1062 O O . LYS A 1 130 ? 9.585 -15.990 -12.669 1.00 95.50 130 LYS A O 1
ATOM 1067 N N . LYS A 1 131 ? 10.390 -17.275 -11.008 1.00 94.19 131 LYS A N 1
ATOM 1068 C CA . LYS A 1 131 ? 10.328 -18.543 -11.734 1.00 94.19 131 LYS A CA 1
ATOM 1069 C C . LYS A 1 131 ? 8.886 -19.052 -11.709 1.00 94.19 131 LYS A C 1
ATOM 1071 O O . LYS A 1 131 ? 8.327 -19.320 -10.652 1.00 94.19 131 LYS A O 1
ATOM 1076 N N . VAL A 1 132 ? 8.268 -19.140 -12.882 1.00 90.12 132 VAL A N 1
ATOM 1077 C CA . VAL A 1 132 ? 6.899 -19.629 -13.081 1.00 90.12 132 VAL A CA 1
ATOM 1078 C C . VAL A 1 132 ? 6.940 -20.626 -14.231 1.00 90.12 132 VAL A C 1
ATOM 1080 O O . VAL A 1 132 ? 7.296 -20.251 -15.344 1.00 90.12 132 VAL A O 1
ATOM 1083 N N . ASN A 1 133 ? 6.584 -21.887 -13.970 1.00 86.94 133 ASN A N 1
ATOM 1084 C CA . ASN A 1 133 ? 6.616 -22.978 -14.956 1.00 86.94 133 ASN A CA 1
ATOM 1085 C C . ASN A 1 133 ? 7.980 -23.103 -15.669 1.00 86.94 133 ASN A C 1
ATOM 1087 O O . ASN A 1 133 ? 8.040 -23.157 -16.893 1.00 86.94 133 ASN A O 1
ATOM 1091 N N . ASN A 1 134 ? 9.077 -23.095 -14.902 1.00 86.75 134 ASN A N 1
ATOM 1092 C CA . ASN A 1 134 ? 10.469 -23.112 -15.387 1.00 86.75 134 ASN A CA 1
ATOM 1093 C C . ASN A 1 134 ? 10.896 -21.917 -16.261 1.00 86.75 134 ASN A C 1
ATOM 1095 O O . ASN A 1 134 ? 12.026 -21.884 -16.745 1.00 86.75 134 ASN A O 1
ATOM 1099 N N . GLU A 1 135 ? 10.057 -20.892 -16.410 1.00 92.38 135 GLU A N 1
ATOM 1100 C CA . GLU A 1 135 ? 10.426 -19.638 -17.058 1.00 92.38 135 GLU A CA 1
ATOM 1101 C C . GLU A 1 135 ? 10.617 -18.523 -16.034 1.00 92.38 135 GLU A C 1
ATOM 1103 O O . GLU A 1 135 ? 9.813 -18.338 -15.120 1.00 92.38 135 GLU A O 1
ATOM 1108 N N . ILE A 1 136 ? 11.647 -17.700 -16.222 1.00 95.12 136 ILE A N 1
ATOM 1109 C CA . ILE A 1 136 ? 11.806 -16.476 -15.436 1.00 95.12 136 ILE A CA 1
ATOM 1110 C C . ILE A 1 136 ? 10.873 -15.423 -16.035 1.00 95.12 136 ILE A C 1
ATOM 1112 O O . ILE A 1 136 ? 11.088 -14.963 -17.162 1.00 95.12 136 ILE A O 1
ATOM 1116 N N . LYS A 1 137 ? 9.832 -15.021 -15.309 1.00 95.31 137 LYS A N 1
ATOM 1117 C CA . LYS A 1 137 ? 8.931 -13.929 -15.697 1.00 95.31 137 LYS A CA 1
ATOM 1118 C C . LYS A 1 137 ? 9.342 -12.655 -14.955 1.00 95.31 137 LYS A C 1
ATOM 1120 O O . LYS A 1 137 ? 9.508 -12.713 -13.741 1.00 95.31 137 LYS A O 1
ATOM 1125 N N . PRO A 1 138 ? 9.522 -11.514 -15.649 1.00 96.44 138 PRO A N 1
ATOM 1126 C CA . PRO A 1 138 ? 9.895 -10.270 -14.980 1.00 96.44 138 PRO A CA 1
ATOM 1127 C C . PRO A 1 138 ? 8.761 -9.823 -14.052 1.00 96.44 138 PRO A C 1
ATOM 1129 O O . PRO A 1 138 ? 7.585 -10.034 -14.384 1.00 96.44 138 PRO A O 1
ATOM 1132 N N . LEU A 1 139 ? 9.129 -9.240 -12.912 1.00 96.88 139 LEU A N 1
ATOM 1133 C CA . LEU A 1 139 ? 8.193 -8.772 -11.899 1.00 96.88 139 LEU A CA 1
ATOM 1134 C C . LEU A 1 139 ? 7.675 -7.365 -12.212 1.00 96.88 139 LEU A C 1
ATOM 1136 O O . LEU A 1 139 ? 8.431 -6.483 -12.621 1.00 96.88 139 LEU A O 1
ATOM 1140 N N . THR A 1 140 ? 6.381 -7.180 -11.981 1.00 95.06 140 THR A N 1
ATOM 1141 C CA . THR A 1 140 ? 5.663 -5.900 -11.973 1.00 95.06 140 THR A CA 1
ATOM 1142 C C . THR A 1 140 ? 4.881 -5.762 -10.659 1.00 95.06 140 THR A C 1
ATOM 1144 O O . THR A 1 140 ? 4.934 -6.664 -9.817 1.00 95.06 140 THR A O 1
ATOM 1147 N N . ALA A 1 141 ? 4.190 -4.640 -10.467 1.00 91.12 141 ALA A N 1
ATOM 1148 C CA . ALA A 1 141 ? 3.341 -4.416 -9.303 1.00 91.12 141 ALA A CA 1
ATOM 1149 C C . ALA A 1 141 ? 2.223 -5.468 -9.213 1.00 91.12 141 ALA A C 1
ATOM 1151 O O . ALA A 1 141 ? 1.697 -5.933 -10.229 1.00 91.12 141 ALA A O 1
ATOM 1152 N N . ASP A 1 142 ? 1.892 -5.862 -7.992 1.00 94.31 142 ASP A N 1
ATOM 1153 C CA . ASP A 1 142 ? 0.700 -6.620 -7.649 1.00 94.31 142 ASP A CA 1
ATOM 1154 C C . ASP A 1 142 ? -0.501 -5.711 -7.372 1.00 94.31 142 ASP A C 1
ATOM 1156 O O . ASP A 1 142 ? -0.437 -4.486 -7.472 1.00 94.31 142 ASP A O 1
ATOM 1160 N N . TYR A 1 143 ? -1.644 -6.342 -7.123 1.00 95.94 143 TYR A N 1
ATOM 1161 C CA . TYR A 1 143 ? -2.849 -5.679 -6.658 1.00 95.94 143 TYR A CA 1
ATOM 1162 C C . TYR A 1 143 ? -2.882 -5.717 -5.136 1.00 95.94 143 TYR A C 1
ATOM 1164 O O . TYR A 1 143 ? -3.360 -6.684 -4.537 1.00 95.94 143 TYR A O 1
ATOM 1172 N N . ASP A 1 144 ? -2.401 -4.633 -4.539 1.00 94.94 144 ASP A N 1
ATOM 1173 C CA . ASP A 1 144 ? -2.494 -4.394 -3.106 1.00 94.94 144 ASP A CA 1
ATOM 1174 C C . ASP A 1 144 ? -3.948 -4.118 -2.726 1.00 94.94 144 ASP A C 1
ATOM 1176 O O . ASP A 1 144 ? -4.545 -3.099 -3.085 1.00 94.94 144 ASP A O 1
ATOM 1180 N N . LEU A 1 145 ? -4.556 -5.063 -2.012 1.00 97.25 145 LEU A N 1
ATOM 1181 C CA . LEU A 1 145 ? -5.914 -4.890 -1.523 1.00 97.25 145 LEU A CA 1
ATOM 1182 C C . LEU A 1 145 ? -5.905 -3.888 -0.372 1.00 97.25 145 LEU A C 1
ATOM 1184 O O . LEU A 1 145 ? -5.315 -4.147 0.670 1.00 97.25 145 LEU A O 1
ATOM 1188 N N . PHE A 1 146 ? -6.628 -2.779 -0.498 1.00 97.19 146 PHE A N 1
ATOM 1189 C CA . PHE A 1 146 ? -6.809 -1.880 0.641 1.00 97.19 146 PHE A CA 1
ATOM 1190 C C . PHE A 1 146 ? -7.674 -2.527 1.732 1.00 97.19 146 PHE A C 1
ATOM 1192 O O . PHE A 1 146 ? -7.294 -2.592 2.898 1.00 97.19 146 PHE A O 1
ATOM 1199 N N . MET A 1 147 ? -8.832 -3.063 1.338 1.00 96.44 147 MET A N 1
ATOM 1200 C CA . MET A 1 147 ? -9.787 -3.743 2.210 1.00 96.44 147 MET A CA 1
ATOM 1201 C C . MET A 1 147 ? -10.612 -4.742 1.394 1.00 96.44 147 MET A C 1
ATOM 1203 O O . MET A 1 147 ? -10.956 -4.484 0.242 1.00 96.44 147 MET A O 1
ATOM 1207 N N . VAL A 1 148 ? -10.994 -5.856 2.018 1.00 96.94 148 VAL A N 1
ATOM 1208 C CA . VAL A 1 148 ? -12.088 -6.713 1.543 1.00 96.94 148 VAL A CA 1
ATOM 1209 C C . VAL A 1 148 ? -13.190 -6.665 2.587 1.00 96.94 148 VAL A C 1
ATOM 1211 O O . VAL A 1 148 ? -12.950 -6.980 3.749 1.00 96.94 148 VAL A O 1
ATOM 1214 N N . ALA A 1 149 ? -14.390 -6.263 2.177 1.00 96.81 149 ALA A N 1
ATOM 1215 C CA . ALA A 1 149 ? -15.544 -6.148 3.058 1.00 96.81 149 ALA A CA 1
ATOM 1216 C C . ALA A 1 149 ? -16.589 -7.205 2.669 1.00 96.81 149 ALA A C 1
ATOM 1218 O O . ALA A 1 149 ? -17.432 -6.942 1.811 1.00 96.81 149 ALA A O 1
ATOM 1219 N N . PRO A 1 150 ? -16.526 -8.433 3.215 1.00 96.31 150 PRO A N 1
ATOM 1220 C CA . PRO A 1 150 ? -17.527 -9.456 2.942 1.00 96.31 150 PRO A CA 1
ATOM 1221 C C . PRO A 1 150 ? -18.829 -9.153 3.690 1.00 96.31 150 PRO A C 1
ATOM 1223 O O . PRO A 1 150 ? -18.817 -8.594 4.787 1.00 96.31 150 PRO A O 1
ATOM 1226 N N . ASN A 1 151 ? -19.976 -9.540 3.125 1.00 95.19 151 ASN A N 1
ATOM 1227 C CA . ASN A 1 151 ? -21.235 -9.462 3.868 1.00 95.19 151 ASN A CA 1
ATOM 1228 C C . ASN A 1 151 ? -21.176 -10.423 5.066 1.00 95.19 151 ASN A C 1
ATOM 1230 O O . ASN A 1 151 ? -20.699 -11.549 4.916 1.00 95.19 151 ASN A O 1
ATOM 1234 N N . VAL A 1 152 ? -21.685 -10.011 6.230 1.00 94.00 152 VAL A N 1
ATOM 1235 C CA . VAL A 1 152 ? -21.621 -10.800 7.475 1.00 94.00 152 VAL A CA 1
ATOM 1236 C C . VAL A 1 152 ? -22.164 -12.218 7.278 1.00 94.00 152 VAL A C 1
ATOM 1238 O O . VAL A 1 152 ? -21.554 -13.172 7.758 1.00 94.00 152 VAL A O 1
ATOM 1241 N N . LYS A 1 153 ? -23.239 -12.383 6.495 1.00 93.25 153 LYS A N 1
ATOM 1242 C CA . LYS A 1 153 ? -23.863 -13.691 6.223 1.00 93.25 153 LYS A CA 1
ATOM 1243 C C . LYS A 1 153 ? -22.971 -14.672 5.452 1.00 93.25 153 LYS A C 1
ATOM 1245 O O . LYS A 1 153 ? -23.241 -15.867 5.449 1.00 93.25 153 LYS A O 1
ATOM 1250 N N . ASN A 1 154 ? -21.943 -14.169 4.766 1.00 94.25 154 ASN A N 1
ATOM 1251 C CA . ASN A 1 154 ? -20.979 -15.002 4.047 1.00 94.25 154 ASN A CA 1
ATOM 1252 C C . ASN A 1 154 ? -19.893 -15.548 4.984 1.00 94.25 154 ASN A C 1
ATOM 1254 O O . ASN A 1 154 ? -19.148 -16.436 4.586 1.00 94.25 154 ASN A O 1
ATOM 1258 N N . ILE A 1 155 ? -19.778 -14.993 6.196 1.00 95.44 155 ILE A N 1
ATOM 1259 C CA . ILE A 1 155 ? -18.745 -15.344 7.176 1.00 95.44 155 ILE A CA 1
ATOM 1260 C C . ILE A 1 155 ? -19.338 -16.065 8.390 1.00 95.44 155 ILE A C 1
ATOM 1262 O O . ILE A 1 155 ? -18.712 -16.970 8.939 1.00 95.44 155 ILE A O 1
ATOM 1266 N N . ILE A 1 156 ? -20.527 -15.647 8.827 1.00 94.62 156 ILE A N 1
ATOM 1267 C CA . ILE A 1 156 ? -21.239 -16.206 9.975 1.00 94.62 156 ILE A CA 1
ATOM 1268 C C . ILE A 1 156 ? -22.566 -16.779 9.485 1.00 94.62 156 ILE A C 1
ATOM 1270 O O . ILE A 1 156 ? -23.400 -16.050 8.941 1.00 94.62 156 ILE A O 1
ATOM 1274 N N . HIS A 1 157 ? -22.770 -18.078 9.703 1.00 93.75 157 HIS A N 1
ATOM 1275 C CA . HIS A 1 157 ? -23.984 -18.762 9.270 1.00 93.75 157 HIS A CA 1
ATOM 1276 C C . HIS A 1 157 ? -25.145 -18.582 10.269 1.00 93.75 157 HIS A C 1
ATOM 1278 O O . HIS A 1 157 ? -24.901 -18.448 11.472 1.00 93.75 157 HIS A O 1
ATOM 1284 N N . PRO A 1 158 ? -26.416 -18.612 9.810 1.00 92.44 158 PRO A N 1
ATOM 1285 C CA . PRO A 1 158 ? -27.588 -18.442 10.678 1.00 92.44 158 PRO A CA 1
ATOM 1286 C C . PRO A 1 158 ? -27.655 -19.413 11.865 1.00 92.44 158 PRO A C 1
ATOM 1288 O O . PRO A 1 158 ? -28.090 -19.026 12.951 1.00 92.44 158 PRO A O 1
ATOM 1291 N N . ASP A 1 159 ? -27.186 -20.648 11.690 1.00 94.38 159 ASP A N 1
ATOM 1292 C CA . ASP A 1 159 ? -27.182 -21.659 12.753 1.00 94.38 159 ASP A CA 1
ATOM 1293 C C . ASP A 1 159 ? -26.223 -21.281 13.891 1.00 94.38 159 ASP A C 1
ATOM 1295 O O . ASP A 1 159 ? -26.543 -21.457 15.064 1.00 94.38 159 ASP A O 1
ATOM 1299 N N . GLU A 1 160 ? -25.081 -20.667 13.565 1.00 93.44 160 GLU A N 1
ATOM 1300 C CA . GLU A 1 160 ? -24.110 -20.183 14.554 1.00 93.44 160 GLU A CA 1
ATOM 1301 C C . GLU A 1 160 ? -24.657 -18.991 15.341 1.00 93.44 160 GLU A C 1
ATOM 1303 O O . GLU A 1 160 ? -24.431 -18.874 16.546 1.00 93.44 160 GLU A O 1
ATOM 1308 N N . VAL A 1 161 ? -25.415 -18.115 14.672 1.00 92.75 161 VAL A N 1
ATOM 1309 C CA . VAL A 1 161 ? -26.134 -17.021 15.337 1.00 92.75 161 VAL A CA 1
ATOM 1310 C C . VAL A 1 161 ? -27.188 -17.594 16.279 1.00 92.75 161 VAL A C 1
ATOM 1312 O O . VAL A 1 161 ? -27.267 -17.183 17.434 1.00 92.75 161 VAL A O 1
ATOM 1315 N N . SER A 1 162 ? -27.958 -18.578 15.817 1.00 93.31 162 SER A N 1
ATOM 1316 C CA . SER A 1 162 ? -28.990 -19.240 16.620 1.00 93.31 162 SER A CA 1
ATOM 1317 C C . SER A 1 162 ? -28.386 -19.916 17.853 1.00 93.31 162 SER A C 1
ATOM 1319 O O . SER A 1 162 ? -28.902 -19.759 18.957 1.00 93.31 162 SER A O 1
ATOM 1321 N N . GLN A 1 163 ? -27.239 -20.580 17.694 1.00 92.56 163 GLN A N 1
ATOM 1322 C CA . GLN A 1 163 ? -26.490 -21.181 18.793 1.00 92.56 163 GLN A CA 1
ATOM 1323 C C . GLN A 1 163 ? -25.965 -20.128 19.779 1.00 92.56 163 GLN A C 1
ATOM 1325 O O . GLN A 1 163 ? -26.099 -20.301 20.989 1.00 92.56 163 GLN A O 1
ATOM 1330 N N . ALA A 1 164 ? -25.408 -19.016 19.290 1.00 91.62 164 ALA A N 1
ATOM 1331 C CA . ALA A 1 164 ? -24.946 -17.927 20.150 1.00 91.62 164 ALA A CA 1
ATOM 1332 C C . ALA A 1 164 ? -26.095 -17.305 20.966 1.00 91.62 164 ALA A C 1
ATOM 1334 O O . ALA A 1 164 ? -25.883 -16.861 22.096 1.00 91.62 164 ALA A O 1
ATOM 1335 N N . LEU A 1 165 ? -27.310 -17.307 20.412 1.00 93.00 165 LEU A N 1
ATOM 1336 C CA . LEU A 1 165 ? -28.521 -16.794 21.047 1.00 93.00 165 LEU A CA 1
ATOM 1337 C C . LEU A 1 165 ? -29.263 -17.827 21.912 1.00 93.00 165 LEU A C 1
ATOM 1339 O O . LEU A 1 165 ? -30.236 -17.455 22.562 1.00 93.00 165 LEU A O 1
ATOM 1343 N N . ALA A 1 166 ? -28.833 -19.090 21.960 1.00 90.06 166 ALA A N 1
ATOM 1344 C CA . ALA A 1 166 ? -29.557 -20.145 22.673 1.00 90.06 166 ALA A CA 1
ATOM 1345 C C . ALA A 1 166 ? -29.578 -19.953 24.204 1.00 90.06 166 ALA A C 1
ATOM 1347 O O . ALA A 1 166 ? -30.515 -20.391 24.866 1.00 90.06 166 ALA A O 1
ATOM 1348 N N . THR A 1 167 ? -28.571 -19.278 24.769 1.00 85.06 167 THR A N 1
ATOM 1349 C CA . THR A 1 167 ? -28.439 -19.068 26.220 1.00 85.06 167 THR A CA 1
ATOM 1350 C C . THR A 1 167 ? -28.807 -17.637 26.603 1.00 85.06 167 THR A C 1
ATOM 1352 O O . THR A 1 167 ? -27.996 -16.729 26.421 1.00 85.06 167 THR A O 1
ATOM 1355 N N . ASP A 1 168 ? -29.995 -17.432 27.181 1.00 79.00 168 ASP A N 1
ATOM 1356 C CA . ASP A 1 168 ? -30.558 -16.112 27.526 1.00 79.00 168 ASP A CA 1
ATOM 1357 C C . ASP A 1 168 ? -29.622 -15.196 28.326 1.00 79.00 168 ASP A C 1
ATOM 1359 O O . ASP A 1 168 ? -29.528 -14.003 28.032 1.00 79.00 168 ASP A O 1
ATOM 1363 N N . THR A 1 169 ? -28.886 -15.740 29.293 1.00 86.12 169 THR A N 1
ATOM 1364 C CA . THR A 1 169 ? -27.982 -14.974 30.165 1.00 86.12 169 THR A CA 1
ATOM 1365 C C . THR A 1 169 ? -26.665 -14.581 29.497 1.00 86.12 169 THR A C 1
ATOM 1367 O O . THR A 1 169 ? -25.985 -13.673 29.971 1.00 86.12 169 THR A O 1
ATOM 1370 N N . GLU A 1 170 ? -26.298 -15.225 28.387 1.00 90.31 170 GLU A N 1
ATOM 1371 C CA . GLU A 1 170 ? -24.996 -15.047 27.736 1.00 90.31 170 GLU A CA 1
ATOM 1372 C C . GLU A 1 170 ? -25.090 -14.600 26.273 1.00 90.31 170 GLU A C 1
ATOM 1374 O O . GLU A 1 170 ? -24.050 -14.394 25.643 1.00 90.31 170 GLU A O 1
ATOM 1379 N N . LYS A 1 171 ? -26.302 -14.382 25.736 1.00 91.62 171 LYS A N 1
ATOM 1380 C CA . LYS A 1 171 ? -26.551 -14.012 24.327 1.00 91.62 171 LYS A CA 1
ATOM 1381 C C . LYS A 1 171 ? -25.590 -12.947 23.811 1.00 91.62 171 LYS A C 1
ATOM 1383 O O . LYS A 1 171 ? -24.942 -13.126 22.783 1.00 91.62 171 LYS A O 1
ATOM 1388 N N . PHE A 1 172 ? -25.471 -11.838 24.545 1.00 90.50 172 PHE A N 1
ATOM 1389 C CA . PHE A 1 172 ? -24.610 -10.725 24.151 1.00 90.50 172 PHE A CA 1
ATOM 1390 C C . PHE A 1 172 ? -23.132 -11.128 24.121 1.00 90.50 172 PHE A C 1
ATOM 1392 O O . PHE A 1 172 ? -22.440 -10.874 23.137 1.00 90.50 172 PHE A O 1
ATOM 1399 N N . ARG A 1 173 ? -22.653 -11.809 25.169 1.00 93.06 173 ARG A N 1
ATOM 1400 C CA . ARG A 1 173 ? -21.268 -12.290 25.261 1.00 93.06 173 ARG A CA 1
ATOM 1401 C C . ARG A 1 173 ? -20.939 -13.246 24.114 1.00 93.06 173 ARG A C 1
ATOM 1403 O O . ARG A 1 173 ? -19.896 -13.097 23.482 1.00 93.06 173 ARG A O 1
ATOM 1410 N N . ASN A 1 174 ? -21.835 -14.186 23.833 1.00 93.81 174 ASN A N 1
ATOM 1411 C CA . ASN A 1 174 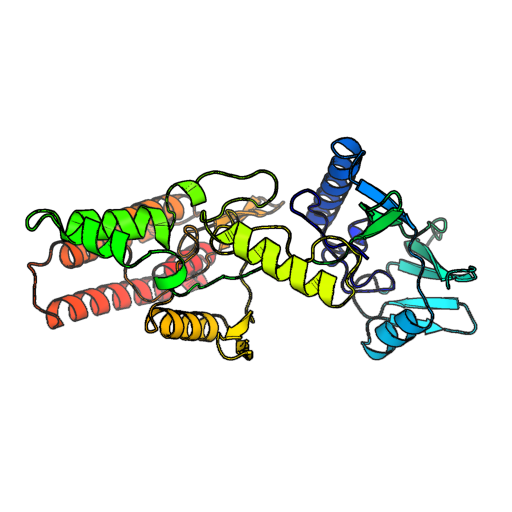? -21.657 -15.203 22.802 1.00 93.81 174 ASN A CA 1
ATOM 1412 C C . ASN A 1 174 ? -21.678 -14.584 21.400 1.00 93.81 174 ASN A C 1
ATOM 1414 O O . ASN A 1 174 ? -20.820 -14.903 20.580 1.00 93.81 174 ASN A O 1
ATOM 1418 N N . LEU A 1 175 ? -22.580 -13.631 21.143 1.00 92.62 175 LEU A N 1
ATOM 1419 C CA . LEU A 1 175 ? -22.621 -12.901 19.875 1.00 92.62 175 LEU A CA 1
ATOM 1420 C C . LEU A 1 175 ? -21.355 -12.057 19.662 1.00 92.62 175 LEU A C 1
ATOM 1422 O O . LEU A 1 175 ? -20.776 -12.066 18.576 1.00 92.62 175 LEU A O 1
ATOM 1426 N N . VAL A 1 176 ? -20.879 -11.366 20.702 1.00 92.25 176 VAL A N 1
ATOM 1427 C CA . VAL A 1 176 ? -19.616 -10.613 20.648 1.00 92.25 176 VAL A CA 1
ATOM 1428 C C . VAL A 1 176 ? -18.436 -11.549 20.386 1.00 92.25 176 VAL A C 1
ATOM 1430 O O . VAL A 1 176 ? -17.581 -11.228 19.560 1.00 92.25 176 VAL A O 1
ATOM 1433 N N . ALA A 1 177 ? -18.382 -12.707 21.048 1.00 93.88 177 ALA A N 1
ATOM 1434 C CA . ALA A 1 177 ? -17.341 -13.705 20.817 1.00 93.88 177 ALA A CA 1
ATOM 1435 C C . ALA A 1 177 ? -17.362 -14.219 19.368 1.00 93.88 177 ALA A C 1
ATOM 1437 O O . ALA A 1 177 ? -16.315 -14.250 18.721 1.00 93.88 177 ALA A O 1
ATOM 1438 N N . LEU A 1 178 ? -18.547 -14.519 18.829 1.00 94.19 178 LEU A N 1
ATOM 1439 C CA . LEU A 1 178 ? -18.734 -14.949 17.443 1.00 94.19 178 LEU A CA 1
ATOM 1440 C C . LEU A 1 178 ? -18.253 -13.881 16.447 1.00 94.19 178 LEU A C 1
ATOM 1442 O O . LEU A 1 178 ? -17.465 -14.177 15.549 1.00 94.19 178 LEU A O 1
ATOM 1446 N N . MET A 1 179 ? -18.642 -12.618 16.643 1.00 93.19 179 MET A N 1
ATOM 1447 C CA . MET A 1 179 ? -18.203 -11.507 15.792 1.00 93.19 179 MET A CA 1
ATOM 1448 C C . MET A 1 179 ? -16.688 -11.281 15.867 1.00 93.19 179 MET A C 1
ATOM 1450 O O . MET A 1 179 ? -16.034 -11.095 14.840 1.00 93.19 179 MET A O 1
ATOM 1454 N N . ARG A 1 180 ? -16.099 -11.313 17.069 1.00 94.38 180 ARG A N 1
ATOM 1455 C CA . ARG A 1 180 ? -14.652 -11.119 17.257 1.00 94.38 180 ARG A CA 1
ATOM 1456 C C . ARG A 1 180 ? -13.830 -12.273 16.683 1.00 94.38 180 ARG A C 1
ATOM 1458 O O . ARG A 1 180 ? -12.767 -12.020 16.114 1.00 94.38 180 ARG A O 1
ATOM 1465 N N . GLY A 1 181 ? -14.315 -13.502 16.840 1.00 94.00 181 GLY A N 1
ATOM 1466 C CA . GLY A 1 181 ? -13.637 -14.726 16.422 1.00 94.00 181 GLY A CA 1
ATOM 1467 C C . GLY A 1 181 ? -13.764 -15.017 14.928 1.00 94.00 181 GLY A C 1
ATOM 1468 O O . GLY A 1 181 ? -12.765 -15.345 14.299 1.00 94.00 181 GLY A O 1
ATOM 1469 N N . LYS A 1 182 ? -14.958 -14.853 14.341 1.00 93.75 182 LYS A N 1
ATOM 1470 C CA . LYS A 1 182 ? -15.202 -15.155 12.921 1.00 93.75 182 LYS A CA 1
ATOM 1471 C C . LYS A 1 182 ? -15.172 -13.930 12.020 1.00 93.75 182 LYS A C 1
ATOM 1473 O O . LYS A 1 182 ? -14.298 -13.840 11.165 1.00 93.75 182 LYS A O 1
ATOM 1478 N N . ALA A 1 183 ? -16.089 -12.980 12.211 1.00 93.00 183 ALA A N 1
ATOM 1479 C CA . ALA A 1 183 ? -16.196 -11.823 11.317 1.00 93.00 183 ALA A CA 1
ATOM 1480 C C . ALA A 1 183 ? -14.905 -10.993 11.321 1.00 93.00 183 ALA A C 1
ATOM 1482 O O . ALA A 1 183 ? -14.253 -10.838 10.290 1.00 93.00 183 ALA A O 1
ATOM 1483 N N . LEU A 1 184 ? -14.491 -10.519 12.496 1.00 93.94 184 LEU A N 1
ATOM 1484 C CA . LEU A 1 184 ? -13.289 -9.701 12.649 1.00 93.94 184 LEU A CA 1
ATOM 1485 C C . LEU A 1 184 ? -12.005 -10.525 12.726 1.00 93.94 184 LEU A C 1
ATOM 1487 O O . LEU A 1 184 ? -10.930 -9.949 12.579 1.00 93.94 184 LEU A O 1
ATOM 1491 N N . SER A 1 185 ? -12.106 -11.832 12.997 1.00 94.69 185 SER A N 1
ATOM 1492 C CA . SER A 1 185 ? -10.984 -12.774 13.058 1.00 94.69 185 SER A CA 1
ATOM 1493 C C . SER A 1 185 ? -9.776 -12.239 13.846 1.00 94.69 185 SER A C 1
ATOM 1495 O O . SER A 1 185 ? -8.625 -12.337 13.404 1.00 94.69 185 SER A O 1
ATOM 1497 N N . GLN A 1 186 ? -10.036 -11.613 15.003 1.00 92.00 186 GLN A N 1
ATOM 1498 C CA . GLN A 1 186 ? -9.065 -10.748 15.684 1.00 92.00 186 GLN A CA 1
ATOM 1499 C C . GLN A 1 186 ? -7.758 -11.464 16.042 1.00 92.00 186 GLN A C 1
ATOM 1501 O O . GLN A 1 186 ? -6.692 -10.852 15.937 1.00 92.00 186 GLN A O 1
ATOM 1506 N N . GLU A 1 187 ? -7.836 -12.729 16.457 1.00 92.06 187 GLU A N 1
ATOM 1507 C CA . GLU A 1 187 ? -6.674 -13.529 16.850 1.00 92.06 187 GLU A CA 1
ATOM 1508 C C . GLU A 1 187 ? -5.796 -13.900 15.652 1.00 92.06 187 GLU A C 1
ATOM 1510 O O . GLU A 1 187 ? -4.585 -13.688 15.696 1.00 92.06 187 GLU A O 1
ATOM 1515 N N . ASN A 1 188 ? -6.384 -14.385 14.555 1.00 92.69 188 ASN A N 1
ATOM 1516 C CA . ASN A 1 188 ? -5.630 -14.753 13.351 1.00 92.69 188 ASN A CA 1
ATOM 1517 C C . ASN A 1 188 ? -4.927 -13.549 12.730 1.00 92.69 188 ASN A C 1
ATOM 1519 O O . ASN A 1 188 ? -3.757 -13.644 12.385 1.00 92.69 188 ASN A O 1
ATOM 1523 N N . ARG A 1 189 ? -5.572 -12.379 12.730 1.00 93.81 189 ARG A N 1
ATOM 1524 C CA . ARG A 1 189 ? -4.973 -11.116 12.271 1.00 93.81 189 ARG A CA 1
ATOM 1525 C C . ARG A 1 189 ? -3.783 -10.635 13.114 1.00 93.81 189 ARG A C 1
ATOM 1527 O O . ARG A 1 189 ? -3.229 -9.570 12.855 1.00 93.81 189 ARG A O 1
ATOM 1534 N N . ARG A 1 190 ? -3.429 -11.320 14.206 1.00 90.19 190 ARG A N 1
ATOM 1535 C CA . ARG A 1 190 ? -2.202 -11.053 14.983 1.00 90.19 190 ARG A CA 1
ATOM 1536 C C . ARG A 1 190 ? -1.067 -12.008 14.622 1.00 90.19 190 ARG A C 1
ATOM 1538 O O . ARG A 1 190 ? 0.082 -11.710 14.931 1.00 90.19 190 ARG A O 1
ATOM 1545 N N . LYS A 1 191 ? -1.381 -13.131 13.978 1.00 93.69 191 LYS A N 1
ATOM 1546 C CA . LYS A 1 191 ? -0.411 -14.125 13.525 1.00 93.69 191 LYS A CA 1
ATOM 1547 C C . LYS A 1 191 ? 0.079 -13.729 12.137 1.00 93.69 191 LYS A C 1
ATOM 1549 O O . LYS A 1 191 ? -0.710 -13.297 11.302 1.00 93.69 191 LYS A O 1
ATOM 1554 N N . VAL A 1 192 ? 1.386 -13.823 11.926 1.00 93.31 192 VAL A N 1
ATOM 1555 C CA . VAL A 1 192 ? 1.999 -13.557 10.623 1.00 93.31 192 VAL A CA 1
ATOM 1556 C C . VAL A 1 192 ? 2.030 -14.868 9.851 1.00 93.31 192 VAL A C 1
ATOM 1558 O O . VAL A 1 192 ? 2.664 -15.818 10.304 1.00 93.31 192 VAL A O 1
ATOM 1561 N N . ASP A 1 193 ? 1.331 -14.917 8.723 1.00 92.94 193 ASP A N 1
ATOM 1562 C CA . ASP A 1 193 ? 1.505 -15.954 7.713 1.00 92.94 193 ASP A CA 1
ATOM 1563 C C . ASP A 1 193 ? 2.684 -15.565 6.799 1.00 92.94 193 ASP A C 1
ATOM 1565 O O . ASP A 1 193 ? 2.769 -14.400 6.394 1.00 92.94 193 ASP A O 1
ATOM 1569 N N . PRO A 1 194 ? 3.618 -16.482 6.495 1.00 88.38 194 PRO A N 1
ATOM 1570 C CA . PRO A 1 194 ? 4.791 -16.167 5.683 1.00 88.38 194 PRO A CA 1
ATOM 1571 C C . PRO A 1 194 ? 4.468 -15.845 4.216 1.00 88.38 194 PRO A C 1
ATOM 1573 O O . PRO A 1 194 ? 5.243 -15.130 3.588 1.00 88.38 194 PRO A O 1
ATOM 1576 N N . GLU A 1 195 ? 3.354 -16.334 3.665 1.00 88.00 195 GLU A N 1
ATOM 1577 C CA . GLU A 1 195 ? 3.003 -16.127 2.254 1.00 88.00 195 GLU A CA 1
ATOM 1578 C C . GLU A 1 195 ? 2.069 -14.926 2.072 1.00 88.00 195 GLU A C 1
ATOM 1580 O O . GLU A 1 195 ? 2.291 -14.115 1.174 1.00 88.00 195 GLU A O 1
ATOM 1585 N N . ILE A 1 196 ? 1.051 -14.774 2.932 1.00 93.25 196 ILE A N 1
ATOM 1586 C CA . ILE A 1 196 ? 0.026 -13.720 2.771 1.00 93.25 196 ILE A CA 1
ATOM 1587 C C . ILE A 1 196 ? 0.052 -12.630 3.849 1.00 93.25 196 ILE A C 1
ATOM 1589 O O . ILE A 1 196 ? -0.770 -11.709 3.818 1.00 93.25 196 ILE A O 1
ATOM 1593 N N . GLY A 1 197 ? 0.966 -12.713 4.816 1.00 94.25 197 GLY A N 1
ATOM 1594 C CA . GLY A 1 197 ? 1.060 -11.764 5.920 1.00 94.25 197 GLY A CA 1
ATOM 1595 C C . GLY A 1 197 ? -0.031 -11.964 6.977 1.00 94.25 197 GLY A C 1
ATOM 1596 O O . GLY A 1 197 ? -0.408 -13.078 7.326 1.00 94.25 197 GLY A O 1
ATOM 1597 N N . ARG A 1 198 ? -0.528 -10.878 7.570 1.00 95.75 198 ARG A N 1
ATOM 1598 C CA . ARG A 1 198 ? -1.584 -10.948 8.595 1.00 95.75 198 ARG A CA 1
ATOM 1599 C C . ARG A 1 198 ? -2.951 -10.894 7.930 1.00 95.75 198 ARG A C 1
ATOM 1601 O O . ARG A 1 198 ? -3.233 -9.961 7.184 1.00 95.75 198 ARG A O 1
ATOM 1608 N N . ALA A 1 199 ? -3.814 -11.859 8.226 1.00 95.75 199 ALA A N 1
ATOM 1609 C CA . ALA A 1 199 ? -5.097 -11.973 7.544 1.00 95.75 199 ALA A CA 1
ATOM 1610 C C . ALA A 1 199 ? -6.211 -12.501 8.458 1.00 95.75 199 ALA A C 1
ATOM 1612 O O . ALA A 1 199 ? -5.944 -13.283 9.379 1.00 95.75 199 ALA A O 1
ATOM 1613 N N . PRO A 1 200 ? -7.477 -12.113 8.219 1.00 96.00 200 PRO A N 1
ATOM 1614 C CA . PRO A 1 200 ? -8.606 -12.837 8.770 1.00 96.00 200 PRO A CA 1
ATOM 1615 C C . PRO A 1 200 ? -8.729 -14.210 8.094 1.00 96.00 200 PRO A C 1
ATOM 1617 O O . PRO A 1 200 ? -8.305 -14.397 6.955 1.00 96.00 200 PRO A O 1
ATOM 1620 N N . THR A 1 201 ? -9.346 -15.171 8.782 1.00 95.19 201 THR A N 1
ATOM 1621 C CA . THR A 1 201 ? -9.481 -16.568 8.315 1.00 95.19 201 THR A CA 1
ATOM 1622 C C . THR A 1 201 ? -10.150 -16.716 6.951 1.00 95.19 201 THR A C 1
ATOM 1624 O O . THR A 1 201 ? -9.877 -17.675 6.238 1.00 95.19 201 THR A O 1
ATOM 1627 N N . TRP A 1 202 ? -11.008 -15.771 6.572 1.00 95.94 202 TRP A N 1
ATOM 1628 C CA . TRP A 1 202 ? -11.735 -15.783 5.307 1.00 95.94 202 TRP A CA 1
ATOM 1629 C C . TRP A 1 202 ? -10.994 -15.097 4.149 1.00 95.94 202 TRP A C 1
ATOM 1631 O O . TRP A 1 202 ? -11.387 -15.275 3.000 1.00 95.94 202 TRP A O 1
ATOM 1641 N N . MET A 1 203 ? -9.932 -14.321 4.397 1.00 97.00 203 MET A N 1
ATOM 1642 C CA . MET A 1 203 ? -9.217 -13.595 3.334 1.00 97.00 203 MET A CA 1
ATOM 1643 C C . MET A 1 203 ? -8.568 -14.510 2.281 1.00 97.00 203 MET A C 1
ATOM 1645 O O . MET A 1 203 ? -8.700 -14.183 1.100 1.00 97.00 203 MET A O 1
ATOM 1649 N N . PRO A 1 204 ? -7.937 -15.654 2.636 1.00 96.50 204 PRO A N 1
ATOM 1650 C CA . PRO A 1 204 ? -7.355 -16.559 1.641 1.00 96.50 204 PRO A CA 1
ATOM 1651 C C . PRO A 1 204 ? -8.350 -16.960 0.547 1.00 96.50 204 PRO A C 1
ATOM 1653 O O . PRO A 1 204 ? -8.021 -16.902 -0.632 1.00 96.50 204 PRO A O 1
ATOM 1656 N N . TYR A 1 205 ? -9.606 -17.237 0.920 1.00 96.62 205 TYR A N 1
ATOM 1657 C CA . TYR A 1 205 ? -10.669 -17.560 -0.035 1.00 96.62 205 TYR A CA 1
ATOM 1658 C C . TYR A 1 205 ? -10.878 -16.451 -1.078 1.00 96.62 205 TYR A C 1
ATOM 1660 O O . TYR A 1 205 ? -11.001 -16.734 -2.269 1.00 96.62 205 TYR A O 1
ATOM 1668 N N . TYR A 1 206 ? -10.911 -15.183 -0.656 1.00 97.12 206 TYR A N 1
ATOM 1669 C CA . TYR A 1 206 ? -11.105 -14.062 -1.579 1.00 97.12 206 TYR A CA 1
ATOM 1670 C C . TYR A 1 206 ? -9.877 -13.821 -2.460 1.00 97.12 206 TYR A C 1
ATOM 1672 O O . TYR A 1 206 ? -10.040 -13.587 -3.657 1.00 97.12 206 TYR A O 1
ATOM 1680 N N . ILE A 1 207 ? -8.667 -13.928 -1.903 1.00 97.75 207 ILE A N 1
ATOM 1681 C CA . ILE A 1 207 ? -7.415 -13.839 -2.670 1.00 97.75 207 ILE A CA 1
ATOM 1682 C C . ILE A 1 207 ? -7.386 -14.919 -3.759 1.00 97.75 207 ILE A C 1
ATOM 1684 O O . ILE A 1 207 ? -7.144 -14.615 -4.930 1.00 97.75 207 ILE A O 1
ATOM 1688 N N . ASP A 1 208 ? -7.697 -16.166 -3.402 1.00 97.62 208 ASP A N 1
ATOM 1689 C CA . ASP A 1 208 ? -7.729 -17.286 -4.342 1.00 97.62 208 ASP A CA 1
ATOM 1690 C C . ASP A 1 208 ? -8.751 -17.053 -5.453 1.00 97.62 208 ASP A C 1
ATOM 1692 O O . ASP A 1 208 ? -8.425 -17.207 -6.631 1.00 97.62 208 ASP A O 1
ATOM 1696 N N . LYS A 1 209 ? -9.963 -16.599 -5.106 1.00 97.75 209 LYS A N 1
ATOM 1697 C CA . LYS A 1 209 ? -11.017 -16.315 -6.089 1.00 97.75 209 LYS A CA 1
ATOM 1698 C C . LYS A 1 209 ? -10.646 -15.177 -7.036 1.00 97.75 209 LYS A C 1
ATOM 1700 O O . LYS A 1 209 ? -10.904 -15.286 -8.234 1.00 97.75 209 LYS A O 1
ATOM 1705 N N . LEU A 1 210 ? -10.017 -14.109 -6.545 1.00 97.56 210 LEU A N 1
ATOM 1706 C CA . LEU A 1 210 ? -9.534 -13.013 -7.394 1.00 97.56 210 LEU A CA 1
ATOM 1707 C C . LEU A 1 210 ? -8.467 -13.503 -8.382 1.00 97.56 210 LEU A C 1
ATOM 1709 O O . LEU A 1 210 ? -8.539 -13.214 -9.578 1.00 97.56 210 LEU A O 1
ATOM 1713 N N . ASN A 1 211 ? -7.514 -14.300 -7.900 1.00 97.81 211 ASN A N 1
ATOM 1714 C CA . ASN A 1 211 ? -6.463 -14.872 -8.735 1.00 97.81 211 ASN A CA 1
ATOM 1715 C C . ASN A 1 211 ? -7.001 -15.889 -9.753 1.00 97.81 211 ASN A C 1
ATOM 1717 O O . ASN A 1 211 ? -6.556 -15.898 -10.900 1.00 97.81 211 ASN A O 1
ATOM 1721 N N . GLU A 1 212 ? -7.964 -16.728 -9.366 1.00 98.06 212 GLU A N 1
ATOM 1722 C CA . GLU A 1 212 ? -8.674 -17.650 -10.262 1.00 98.06 212 GLU A CA 1
ATOM 1723 C C . GLU A 1 212 ? -9.354 -16.875 -11.395 1.00 98.06 212 GLU A C 1
ATOM 1725 O O . GLU A 1 212 ? -9.128 -17.179 -12.566 1.00 98.06 212 GLU A O 1
ATOM 1730 N N . LYS A 1 213 ? -10.085 -15.798 -11.074 1.00 97.38 213 LYS A N 1
ATOM 1731 C CA . LYS A 1 213 ? -10.726 -14.950 -12.090 1.00 97.38 213 LYS A CA 1
ATOM 1732 C C . LYS A 1 213 ? -9.731 -14.272 -13.024 1.00 97.38 213 LYS A C 1
ATOM 1734 O O . LYS A 1 213 ? -9.997 -14.199 -14.221 1.00 97.38 213 LYS A O 1
ATOM 1739 N N . ALA A 1 214 ? -8.575 -13.828 -12.535 1.00 96.88 214 ALA A N 1
ATOM 1740 C CA . ALA A 1 214 ? -7.523 -13.305 -13.407 1.00 96.88 214 ALA A CA 1
ATOM 1741 C C . ALA A 1 214 ? -7.004 -14.380 -14.384 1.00 96.88 214 ALA A C 1
ATOM 1743 O O . ALA A 1 214 ? -6.845 -14.115 -15.579 1.00 96.88 214 ALA A O 1
ATOM 1744 N N . LYS A 1 215 ? -6.789 -15.610 -13.898 1.00 96.19 215 LYS A N 1
ATOM 1745 C CA . LYS A 1 215 ? -6.328 -16.749 -14.711 1.00 96.19 215 LYS A CA 1
ATOM 1746 C C . LYS A 1 215 ? -7.366 -17.173 -15.751 1.00 96.19 215 LYS A C 1
ATOM 1748 O O . LYS A 1 215 ? -7.004 -17.368 -16.907 1.00 96.19 215 LYS A O 1
ATOM 1753 N N . GLU A 1 216 ? -8.649 -17.221 -15.387 1.00 97.31 216 GLU A N 1
ATOM 1754 C CA . GLU A 1 216 ? -9.764 -17.474 -16.317 1.00 97.31 216 GLU A CA 1
ATOM 1755 C C . GLU A 1 216 ? -9.811 -16.453 -17.468 1.00 97.31 216 GLU A C 1
ATOM 1757 O O . GLU A 1 216 ? -10.227 -16.780 -18.577 1.00 97.31 216 GLU A O 1
ATOM 1762 N N . ARG A 1 217 ? -9.354 -15.215 -17.232 1.00 96.88 217 ARG A N 1
ATOM 1763 C CA . ARG A 1 217 ? -9.242 -14.158 -18.253 1.00 96.88 217 ARG A CA 1
ATOM 1764 C C . ARG A 1 217 ? -7.939 -14.201 -19.060 1.00 96.88 217 ARG A C 1
ATOM 1766 O O . ARG A 1 217 ? -7.697 -13.302 -19.860 1.00 96.88 217 ARG A O 1
ATOM 1773 N N . GLY A 1 218 ? -7.115 -15.233 -18.878 1.00 95.88 218 GLY A N 1
ATOM 1774 C CA . GLY A 1 218 ? -5.889 -15.464 -19.644 1.00 95.88 218 GLY A CA 1
ATOM 1775 C C . GLY A 1 218 ? -4.603 -14.983 -18.968 1.00 95.88 218 GLY A C 1
ATOM 1776 O O . GLY A 1 218 ? -3.532 -15.052 -19.579 1.00 95.88 218 GLY A O 1
ATOM 1777 N N . TYR A 1 219 ? -4.653 -14.515 -17.715 1.00 95.00 219 TYR A N 1
ATOM 1778 C CA . TYR A 1 219 ? -3.432 -14.161 -16.993 1.00 95.00 219 TYR A CA 1
ATOM 1779 C C . TYR A 1 219 ? -2.593 -15.409 -16.682 1.00 95.00 219 TYR A C 1
ATOM 1781 O O . TYR A 1 219 ? -2.997 -16.283 -15.921 1.00 95.00 219 TYR A O 1
ATOM 1789 N N . SER A 1 220 ? -1.381 -15.472 -17.236 1.00 93.38 220 SER A N 1
ATOM 1790 C CA . SER A 1 220 ? -0.449 -16.600 -17.069 1.00 93.38 220 SER A CA 1
ATOM 1791 C C . SER A 1 220 ? 0.760 -16.272 -16.183 1.00 93.38 220 SER A C 1
ATOM 1793 O O . SER A 1 220 ? 1.743 -17.017 -16.152 1.00 93.38 220 SER A O 1
ATOM 1795 N N . GLY A 1 221 ? 0.740 -15.124 -15.502 1.00 92.25 221 GLY A N 1
ATOM 1796 C CA . GLY A 1 221 ? 1.846 -14.640 -14.671 1.00 92.25 221 GLY A CA 1
ATOM 1797 C C . GLY A 1 221 ? 1.912 -15.228 -13.261 1.00 92.25 221 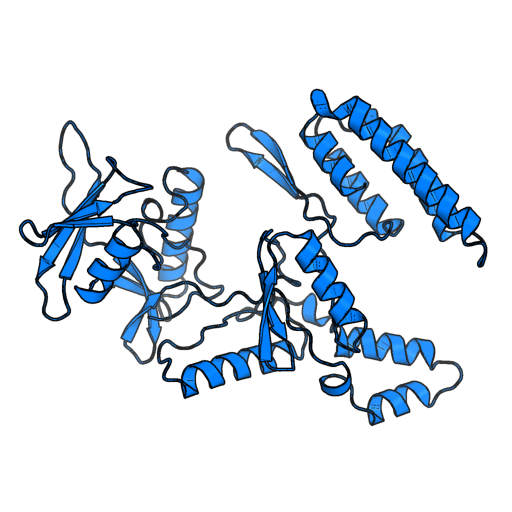GLY A C 1
ATOM 1798 O O . GLY A 1 221 ? 2.847 -14.915 -12.531 1.00 92.25 221 GLY A O 1
ATOM 1799 N N . GLY A 1 222 ? 0.957 -16.083 -12.888 1.00 92.44 222 GLY A N 1
ATOM 1800 C CA . GLY A 1 222 ? 0.800 -16.599 -11.529 1.00 92.44 222 GLY A CA 1
ATOM 1801 C C . GLY A 1 222 ? -0.380 -15.931 -10.830 1.00 92.44 222 GLY A C 1
ATOM 1802 O O . GLY A 1 222 ? -1.484 -15.927 -11.372 1.00 92.44 222 GLY A O 1
ATOM 1803 N N . ASN A 1 223 ? -0.145 -15.384 -9.642 1.00 94.75 223 ASN A N 1
ATOM 1804 C CA . ASN A 1 223 ? -1.128 -14.606 -8.890 1.00 94.75 223 ASN A CA 1
ATOM 1805 C C . ASN A 1 223 ? -0.930 -13.110 -9.174 1.00 94.75 223 ASN A C 1
ATOM 1807 O O . ASN A 1 223 ? 0.184 -12.699 -9.481 1.00 94.75 223 ASN A O 1
ATOM 1811 N N . VAL A 1 224 ? -2.010 -12.332 -9.111 1.00 96.56 224 VAL A N 1
ATOM 1812 C CA . VAL A 1 224 ? -2.012 -10.863 -9.181 1.00 96.56 224 VAL A CA 1
ATOM 1813 C C . VAL A 1 224 ? -2.188 -10.226 -7.806 1.00 96.56 224 VAL A C 1
ATOM 1815 O O . VAL A 1 224 ? -1.657 -9.148 -7.597 1.00 96.56 224 VAL A O 1
ATOM 1818 N N . VAL A 1 225 ? -2.870 -10.901 -6.875 1.00 97.44 225 VAL A N 1
ATOM 1819 C CA . VAL A 1 225 ? -2.954 -10.538 -5.452 1.00 97.44 225 VAL A CA 1
ATOM 1820 C C . VAL A 1 225 ? -2.123 -11.552 -4.674 1.00 97.44 225 VAL A C 1
ATOM 1822 O O . VAL A 1 225 ? -2.415 -12.750 -4.749 1.00 97.44 225 VAL A O 1
ATOM 1825 N N . ASN A 1 226 ? -1.093 -11.107 -3.954 1.00 95.44 226 ASN A N 1
ATOM 1826 C CA . ASN A 1 226 ? -0.171 -12.019 -3.267 1.00 95.44 226 ASN A CA 1
ATOM 1827 C C . ASN A 1 226 ? -0.318 -12.024 -1.747 1.00 95.44 226 ASN A C 1
ATOM 1829 O O . ASN A 1 226 ? 0.089 -12.995 -1.122 1.00 95.44 226 ASN A O 1
ATOM 1833 N N . HIS A 1 227 ? -0.907 -10.988 -1.154 1.00 95.44 227 HIS A N 1
ATOM 1834 C CA . HIS A 1 227 ? -1.058 -10.894 0.291 1.00 95.44 227 HIS A CA 1
ATOM 1835 C C . HIS A 1 227 ? -2.409 -10.324 0.714 1.00 95.44 227 HIS A C 1
ATOM 1837 O O . HIS A 1 227 ? -3.236 -9.915 -0.101 1.00 95.44 227 HIS A O 1
ATOM 1843 N N . SER A 1 228 ? -2.631 -10.359 2.026 1.00 95.75 228 SER A N 1
ATOM 1844 C CA . SER A 1 228 ? -3.789 -9.779 2.693 1.00 95.75 228 SER A CA 1
ATOM 1845 C C . SER A 1 228 ? -3.853 -8.259 2.527 1.00 95.75 228 SER A C 1
ATOM 1847 O O . SER A 1 228 ? -2.982 -7.629 1.928 1.00 95.75 228 SER A O 1
ATOM 1849 N N . SER A 1 229 ? -4.911 -7.667 3.067 1.00 95.94 229 SER A N 1
ATOM 1850 C CA . SER A 1 229 ? -5.209 -6.257 2.884 1.00 95.94 229 SER A CA 1
ATOM 1851 C C . SER A 1 229 ? -4.353 -5.314 3.733 1.00 95.94 229 SER A C 1
ATOM 1853 O O . SER A 1 229 ? -3.943 -5.662 4.843 1.00 95.94 229 SER A O 1
ATOM 1855 N N . GLU A 1 230 ? -4.239 -4.069 3.277 1.00 96.19 230 GLU A N 1
ATOM 1856 C CA . GLU A 1 230 ? -3.604 -2.938 3.962 1.00 96.19 230 GLU A CA 1
ATOM 1857 C C . GLU A 1 230 ? -4.124 -2.722 5.394 1.00 96.19 230 GLU A C 1
ATOM 1859 O O . GLU A 1 230 ? -3.378 -2.311 6.279 1.00 96.19 230 GLU A O 1
ATOM 1864 N N . MET A 1 231 ? -5.371 -3.110 5.686 1.00 95.56 231 MET A N 1
ATOM 1865 C CA . MET A 1 231 ? -5.944 -3.067 7.042 1.00 95.56 231 MET A CA 1
ATOM 1866 C C . MET A 1 231 ? -5.219 -3.936 8.088 1.00 95.56 231 MET A C 1
ATOM 1868 O O . MET A 1 231 ? -5.538 -3.877 9.277 1.00 95.56 231 MET A O 1
ATOM 1872 N N . ASP A 1 232 ? -4.273 -4.777 7.679 1.00 95.06 232 ASP A N 1
ATOM 1873 C CA . ASP A 1 232 ? -3.461 -5.603 8.573 1.00 95.06 232 ASP A CA 1
ATOM 1874 C C . ASP A 1 232 ? -1.949 -5.381 8.404 1.00 95.06 232 ASP A C 1
ATOM 1876 O O . ASP A 1 232 ? -1.137 -6.065 9.043 1.00 95.06 232 ASP A O 1
ATOM 1880 N N . ASN A 1 233 ? -1.563 -4.381 7.606 1.00 93.19 233 ASN A N 1
ATOM 1881 C CA . ASN A 1 233 ? -0.175 -4.014 7.374 1.00 93.19 233 ASN A CA 1
ATOM 1882 C C . ASN A 1 233 ? 0.459 -3.410 8.653 1.00 93.19 233 ASN A C 1
ATOM 1884 O O . ASN A 1 233 ? -0.039 -2.416 9.190 1.00 93.19 233 ASN A O 1
ATOM 1888 N N . PRO A 1 234 ? 1.562 -3.974 9.187 1.00 90.19 234 PRO A N 1
ATOM 1889 C CA . PRO A 1 234 ? 2.262 -3.401 10.339 1.00 90.19 234 PRO A CA 1
ATOM 1890 C C . PRO A 1 234 ? 2.915 -2.038 10.064 1.00 90.19 234 PRO A C 1
ATOM 1892 O O . PRO A 1 234 ? 3.238 -1.332 11.015 1.00 90.19 234 PRO A O 1
ATOM 1895 N N . ARG A 1 235 ? 3.150 -1.694 8.796 1.00 88.25 235 ARG A N 1
ATOM 1896 C CA . ARG A 1 235 ? 3.731 -0.425 8.350 1.00 88.25 235 ARG A CA 1
ATOM 1897 C C . ARG A 1 235 ? 2.778 0.203 7.342 1.00 88.25 235 ARG A C 1
ATOM 1899 O O . ARG A 1 235 ? 3.047 0.113 6.145 1.00 88.25 235 ARG A O 1
ATOM 1906 N N . PRO A 1 236 ? 1.645 0.729 7.822 1.00 91.25 236 PRO A N 1
ATOM 1907 C CA . PRO A 1 236 ? 0.594 1.134 6.927 1.00 91.25 236 PRO A CA 1
ATOM 1908 C C . PRO A 1 236 ? 1.037 2.249 5.985 1.00 91.25 236 PRO A C 1
ATOM 1910 O O . PRO A 1 236 ? 1.819 3.124 6.365 1.00 91.25 236 PRO A O 1
ATOM 1913 N N . GLU A 1 237 ? 0.506 2.218 4.775 1.00 88.81 237 GLU A N 1
ATOM 1914 C CA . GLU A 1 237 ? 0.708 3.242 3.763 1.00 88.81 237 GLU A CA 1
ATOM 1915 C C . GLU A 1 237 ? -0.530 4.144 3.664 1.00 88.81 237 GLU A C 1
ATOM 1917 O O . GLU A 1 237 ? -1.668 3.732 3.901 1.00 88.81 237 GLU A O 1
ATOM 1922 N N . PHE A 1 238 ? -0.290 5.416 3.346 1.00 88.88 238 PHE A N 1
ATOM 1923 C CA . PHE A 1 238 ? -1.338 6.405 3.132 1.00 88.88 238 PHE A CA 1
ATOM 1924 C C . PHE A 1 238 ? -1.518 6.632 1.633 1.00 88.88 238 PHE A C 1
ATOM 1926 O O . PHE A 1 238 ? -0.602 7.107 0.957 1.00 88.88 238 PHE A O 1
ATOM 1933 N N . ASN A 1 239 ? -2.708 6.330 1.118 1.00 89.69 239 ASN A N 1
ATOM 1934 C CA . ASN A 1 239 ? -3.071 6.590 -0.270 1.00 89.69 239 ASN A CA 1
ATOM 1935 C C . ASN A 1 239 ? -4.216 7.599 -0.323 1.00 89.69 239 ASN A C 1
ATOM 1937 O O . ASN A 1 239 ? -5.234 7.433 0.344 1.00 89.69 239 ASN A O 1
ATOM 1941 N N . GLN A 1 240 ? -4.058 8.637 -1.147 1.00 89.00 240 GLN A N 1
ATOM 1942 C CA . GLN A 1 240 ? -5.102 9.647 -1.335 1.00 89.00 240 GLN A CA 1
ATOM 1943 C C . GLN A 1 240 ? -6.304 9.087 -2.098 1.00 89.00 240 GLN A C 1
ATOM 1945 O O . GLN A 1 240 ? -7.440 9.393 -1.755 1.00 89.00 240 GLN A O 1
ATOM 1950 N N . SER A 1 241 ? -6.052 8.242 -3.097 1.00 94.12 241 SER A N 1
ATOM 1951 C CA . SER A 1 241 ? -7.089 7.676 -3.953 1.00 94.12 241 SER A CA 1
ATOM 1952 C C . SER A 1 241 ? -7.142 6.166 -3.839 1.00 94.12 241 SER A C 1
ATOM 1954 O O . SER A 1 241 ? -6.116 5.491 -3.930 1.00 94.12 241 SER A O 1
ATOM 1956 N N . LEU A 1 242 ? -8.354 5.636 -3.687 1.00 96.81 242 LEU A N 1
ATOM 1957 C CA . LEU A 1 242 ? -8.608 4.208 -3.579 1.00 96.81 242 LEU A CA 1
ATOM 1958 C C . LEU A 1 242 ? -9.711 3.779 -4.536 1.00 96.81 242 LEU A C 1
ATOM 1960 O O . LEU A 1 242 ? -10.755 4.417 -4.671 1.00 96.81 242 LEU A O 1
ATOM 1964 N N . PHE A 1 243 ? -9.443 2.676 -5.224 1.00 97.50 243 PHE A N 1
ATOM 1965 C CA . PHE A 1 243 ? -10.341 2.068 -6.188 1.00 97.50 243 PHE A CA 1
ATOM 1966 C C . PHE A 1 243 ? -11.223 1.034 -5.487 1.00 97.50 243 PHE A C 1
ATOM 1968 O O . PHE A 1 243 ? -10.709 0.086 -4.894 1.00 97.50 243 PHE A O 1
ATOM 1975 N N . PHE A 1 244 ? -12.544 1.173 -5.586 1.00 96.56 244 PHE A N 1
ATOM 1976 C CA . PHE A 1 244 ? -13.483 0.207 -5.021 1.00 96.56 244 PHE A CA 1
ATOM 1977 C C . PHE A 1 244 ? -14.333 -0.443 -6.104 1.00 96.56 244 PHE A C 1
ATOM 1979 O O . PHE A 1 244 ? -14.778 0.197 -7.059 1.00 96.56 244 PHE A O 1
ATOM 1986 N N . ILE A 1 245 ? -14.636 -1.719 -5.876 1.00 96.44 245 ILE A N 1
ATOM 1987 C CA . ILE A 1 245 ? -15.645 -2.473 -6.613 1.00 96.44 245 ILE A CA 1
ATOM 1988 C C . ILE A 1 245 ? -16.757 -2.828 -5.628 1.00 96.44 245 ILE A C 1
ATOM 1990 O O . ILE A 1 245 ? -16.543 -3.553 -4.658 1.00 96.44 245 ILE A O 1
ATOM 1994 N N . THR A 1 246 ? -17.959 -2.317 -5.873 1.00 92.25 246 THR A N 1
ATOM 1995 C CA . THR A 1 246 ? -19.132 -2.622 -5.046 1.00 92.25 246 THR A CA 1
ATOM 1996 C C . THR A 1 246 ? -19.667 -4.034 -5.333 1.00 92.25 246 THR A C 1
ATOM 1998 O O . THR A 1 246 ? -19.470 -4.558 -6.431 1.00 92.25 246 THR A O 1
ATOM 2001 N N . PRO A 1 247 ? -20.464 -4.626 -4.425 1.00 89.56 247 PRO A N 1
ATOM 2002 C CA . PRO A 1 247 ? -21.124 -5.919 -4.649 1.00 89.56 247 PRO A CA 1
ATOM 2003 C C . PRO A 1 247 ? -22.028 -5.974 -5.891 1.00 89.56 247 PRO A C 1
ATOM 2005 O O . PRO A 1 247 ? -22.301 -7.050 -6.413 1.00 89.56 247 PRO A O 1
ATOM 2008 N N . LYS A 1 248 ? -22.492 -4.816 -6.383 1.00 89.75 248 LYS A N 1
ATOM 2009 C CA . LYS A 1 248 ? -23.289 -4.691 -7.617 1.00 89.75 248 LYS A CA 1
ATOM 2010 C C . LYS A 1 248 ? -22.424 -4.503 -8.873 1.00 89.75 248 LYS A C 1
ATOM 2012 O O . LYS A 1 248 ? -22.961 -4.207 -9.934 1.00 89.75 248 LYS A O 1
ATOM 2017 N N . GLY A 1 249 ? -21.100 -4.600 -8.752 1.00 92.19 249 GLY A N 1
ATOM 2018 C CA . GLY A 1 249 ? -20.144 -4.412 -9.845 1.00 92.19 249 GLY A CA 1
ATOM 2019 C C . GLY A 1 249 ? -19.880 -2.953 -10.228 1.00 92.19 249 GLY A C 1
ATOM 2020 O O . GLY A 1 249 ? -19.171 -2.709 -11.199 1.00 92.19 249 GLY A O 1
ATOM 2021 N N . LYS A 1 250 ? -20.422 -1.970 -9.492 1.00 93.94 250 LYS A N 1
ATOM 2022 C CA . LYS A 1 250 ? -20.081 -0.556 -9.719 1.00 93.94 250 LYS A CA 1
ATOM 2023 C C . LYS A 1 250 ? -18.655 -0.277 -9.267 1.00 93.94 250 LYS A C 1
ATOM 2025 O O . LYS A 1 250 ? -18.261 -0.755 -8.205 1.00 93.94 250 LYS A O 1
ATOM 2030 N N . ILE A 1 251 ? -17.954 0.534 -10.047 1.00 96.50 251 ILE A N 1
ATOM 2031 C CA . ILE A 1 251 ? -16.585 0.973 -9.796 1.00 96.50 251 ILE A CA 1
ATOM 2032 C C . ILE A 1 251 ? -16.609 2.431 -9.329 1.00 96.50 251 ILE A C 1
ATOM 2034 O O . ILE A 1 251 ? -17.348 3.237 -9.894 1.00 96.50 251 ILE A O 1
ATOM 2038 N N . LEU A 1 252 ? -15.806 2.761 -8.320 1.00 95.44 252 LEU A N 1
ATOM 2039 C CA . LEU A 1 252 ? -15.559 4.135 -7.874 1.00 95.44 252 LEU A CA 1
ATOM 2040 C C . LEU A 1 252 ? -14.074 4.333 -7.536 1.00 95.44 252 LEU A C 1
ATOM 2042 O O . LEU A 1 252 ? -13.386 3.376 -7.182 1.00 95.44 252 LEU A O 1
ATOM 2046 N N . LEU A 1 253 ? -13.598 5.571 -7.643 1.00 97.38 253 LEU A N 1
ATOM 2047 C CA . LEU A 1 253 ? -12.247 5.983 -7.270 1.00 97.38 253 LEU A CA 1
ATOM 2048 C C . LEU A 1 253 ? -12.358 7.219 -6.377 1.00 97.38 253 LEU A C 1
ATOM 2050 O O . LEU A 1 253 ? -12.793 8.272 -6.848 1.00 97.38 253 LEU A O 1
ATOM 2054 N N . THR A 1 254 ? -11.995 7.087 -5.105 1.00 97.06 254 THR A N 1
ATOM 2055 C CA . THR A 1 254 ? -11.974 8.223 -4.174 1.00 97.06 254 THR A CA 1
ATOM 2056 C C . THR A 1 254 ? -10.840 9.178 -4.530 1.00 97.06 254 THR A C 1
ATOM 2058 O O . THR A 1 254 ? -9.820 8.771 -5.090 1.00 97.06 254 THR A O 1
ATOM 2061 N N . GLN A 1 255 ? -11.024 10.465 -4.257 1.00 95.81 255 GLN A N 1
ATOM 2062 C CA . GLN A 1 255 ? -10.046 11.510 -4.572 1.00 95.81 255 GLN A CA 1
ATOM 2063 C C . GLN A 1 255 ? -9.193 11.899 -3.364 1.00 95.81 255 GLN A C 1
ATOM 2065 O O . GLN A 1 255 ? -8.131 12.498 -3.516 1.00 95.81 255 GLN A O 1
ATOM 2070 N N . ASN A 1 256 ? -9.656 11.573 -2.160 1.00 95.00 256 ASN A N 1
ATOM 2071 C CA . ASN A 1 256 ? -8.959 11.865 -0.919 1.00 95.00 256 ASN A CA 1
ATOM 2072 C C . ASN A 1 256 ? -9.291 10.831 0.172 1.00 95.00 256 ASN A C 1
ATOM 2074 O O . ASN A 1 256 ? -10.151 9.951 0.033 1.00 95.00 256 ASN A O 1
ATOM 2078 N N . TRP A 1 257 ? -8.579 10.955 1.289 1.00 93.12 257 TRP A N 1
ATOM 2079 C CA . TRP A 1 257 ? -8.717 10.058 2.429 1.00 93.12 257 TRP A CA 1
ATOM 2080 C C . TRP A 1 257 ? -10.063 10.181 3.150 1.00 93.12 257 TRP A C 1
ATOM 2082 O O . TRP A 1 257 ? -10.576 9.182 3.646 1.00 93.12 257 TRP A O 1
ATOM 2092 N N . GLN A 1 258 ? -10.670 11.370 3.177 1.00 92.50 258 GLN A N 1
ATOM 2093 C CA . GLN A 1 258 ? -11.985 11.548 3.793 1.00 92.50 258 GLN A CA 1
ATOM 2094 C C . GLN A 1 258 ? -13.059 10.784 3.013 1.00 92.50 258 GLN A C 1
ATOM 2096 O O . GLN A 1 258 ? -13.787 9.986 3.591 1.00 92.50 258 GLN A O 1
ATOM 2101 N N . GLU A 1 259 ? -13.081 10.918 1.685 1.00 95.25 259 GLU A N 1
ATOM 2102 C CA . GLU A 1 259 ? -14.006 10.169 0.825 1.00 95.25 259 GLU A CA 1
ATOM 2103 C C . GLU A 1 259 ? -13.852 8.650 0.985 1.00 95.25 259 GLU A C 1
ATOM 2105 O O . GLU A 1 259 ? -14.830 7.905 0.939 1.00 95.25 259 GLU A O 1
ATOM 2110 N N . THR A 1 260 ? -12.622 8.174 1.197 1.00 95.06 260 THR A N 1
ATOM 2111 C CA . THR A 1 260 ? -12.350 6.763 1.508 1.00 95.06 260 THR A CA 1
ATOM 2112 C C . THR A 1 260 ? -13.060 6.328 2.786 1.00 95.06 260 THR A C 1
ATOM 2114 O O . THR A 1 260 ? -13.708 5.278 2.805 1.00 95.06 260 THR A O 1
ATOM 2117 N N . GLN A 1 261 ? -12.947 7.124 3.847 1.00 93.38 261 GLN A N 1
ATOM 2118 C CA . GLN A 1 261 ? -13.595 6.838 5.123 1.00 93.38 261 GLN A CA 1
ATOM 2119 C C . GLN A 1 261 ? -15.121 6.892 4.992 1.00 93.38 261 GLN A C 1
ATOM 2121 O O . GLN A 1 261 ? -15.792 5.957 5.427 1.00 93.38 261 GLN A O 1
ATOM 2126 N N . ASP A 1 262 ? -15.659 7.886 4.281 1.00 92.56 262 ASP A N 1
ATOM 2127 C CA . ASP A 1 262 ? -17.098 8.032 4.032 1.00 92.56 262 ASP A CA 1
ATOM 2128 C C . ASP A 1 262 ? -17.683 6.809 3.302 1.00 92.56 262 ASP A C 1
ATOM 2130 O O . ASP A 1 262 ? -18.749 6.294 3.662 1.00 92.56 262 ASP A O 1
ATOM 2134 N N . VAL A 1 263 ? -16.971 6.293 2.290 1.00 93.06 263 VAL A N 1
ATOM 2135 C CA . VAL A 1 263 ? -17.353 5.064 1.574 1.00 93.06 263 VAL A CA 1
ATOM 2136 C C . VAL A 1 263 ? -17.384 3.868 2.525 1.00 93.06 263 VAL A C 1
ATOM 2138 O O . VAL A 1 263 ? -18.306 3.051 2.468 1.00 93.06 263 VAL A O 1
ATOM 2141 N N . ILE A 1 264 ? -16.408 3.746 3.418 1.00 92.75 264 ILE A N 1
ATOM 2142 C CA . ILE A 1 264 ? -16.309 2.607 4.338 1.00 92.75 264 ILE A CA 1
ATOM 2143 C C . ILE A 1 264 ? -17.358 2.689 5.441 1.00 92.75 264 ILE A C 1
ATOM 2145 O O . ILE A 1 264 ? -17.955 1.669 5.791 1.00 92.75 264 ILE A O 1
ATOM 2149 N N . ASP A 1 265 ? -17.669 3.887 5.922 1.00 90.56 265 ASP A N 1
ATOM 2150 C CA . ASP A 1 265 ? -18.774 4.117 6.845 1.00 90.56 265 ASP A CA 1
ATOM 2151 C C . ASP A 1 265 ? -20.133 3.840 6.205 1.00 90.56 265 ASP A C 1
ATOM 2153 O O . ASP A 1 265 ? -21.042 3.334 6.873 1.00 90.56 265 ASP A O 1
ATOM 2157 N N . TYR A 1 266 ? -20.284 4.103 4.906 1.00 90.00 266 TYR A N 1
ATOM 2158 C CA . TYR A 1 266 ? -21.454 3.659 4.155 1.00 90.00 266 TYR A CA 1
ATOM 2159 C C . TYR A 1 266 ? -21.531 2.125 4.093 1.00 90.00 266 TYR A C 1
ATOM 2161 O O . TYR A 1 266 ? -22.573 1.551 4.412 1.00 90.00 266 TYR A O 1
ATOM 2169 N N . ILE A 1 267 ? -20.424 1.446 3.769 1.00 90.50 267 ILE A N 1
ATOM 2170 C CA . ILE A 1 267 ? -20.348 -0.027 3.712 1.00 90.50 267 ILE A CA 1
ATOM 2171 C C . ILE A 1 267 ? -20.673 -0.655 5.078 1.00 90.50 267 ILE A C 1
ATOM 2173 O O . ILE A 1 267 ? -21.420 -1.634 5.157 1.00 90.50 267 ILE A O 1
ATOM 2177 N N . LYS A 1 268 ? -20.173 -0.066 6.170 1.00 86.94 268 LYS A N 1
ATOM 2178 C CA . LYS A 1 268 ? -20.417 -0.504 7.553 1.00 86.94 268 LYS A CA 1
ATOM 2179 C C . LYS A 1 268 ? -21.904 -0.560 7.908 1.00 86.94 268 LYS A C 1
ATOM 2181 O O . LYS A 1 268 ? -22.315 -1.416 8.690 1.00 86.94 268 LYS A O 1
ATOM 2186 N N . LYS A 1 269 ? -22.710 0.342 7.340 1.00 87.56 269 LYS A N 1
ATOM 2187 C CA . LYS A 1 269 ? -24.160 0.428 7.579 1.00 87.56 269 LYS A CA 1
ATOM 2188 C C . LYS A 1 269 ? -24.957 -0.653 6.835 1.00 87.56 269 LYS A C 1
ATOM 2190 O O . LYS A 1 269 ? -26.106 -0.883 7.195 1.00 87.56 269 LYS A O 1
ATOM 2195 N N . ASP A 1 270 ? -24.363 -1.342 5.856 1.00 88.62 270 ASP A N 1
ATOM 2196 C CA . ASP A 1 270 ? -25.044 -2.313 4.980 1.00 88.62 270 ASP A CA 1
ATOM 2197 C C . ASP A 1 270 ? -24.693 -3.789 5.295 1.00 88.62 270 ASP A C 1
ATOM 2199 O O . ASP A 1 270 ? -24.643 -4.652 4.420 1.00 88.62 270 ASP A O 1
ATOM 2203 N N . ASN A 1 271 ? -24.447 -4.113 6.573 1.00 90.69 271 ASN A N 1
ATOM 2204 C CA . ASN A 1 271 ? -24.137 -5.473 7.058 1.00 90.69 271 ASN A CA 1
ATOM 2205 C C . ASN A 1 271 ? -22.881 -6.112 6.432 1.00 90.69 271 ASN A C 1
ATOM 2207 O O . ASN A 1 271 ? -22.810 -7.335 6.259 1.00 90.69 271 ASN A O 1
ATOM 2211 N N . TYR A 1 272 ? -21.877 -5.302 6.103 1.00 95.25 272 TYR A N 1
ATOM 2212 C CA . TYR A 1 272 ? -20.558 -5.780 5.699 1.00 95.25 272 TYR A CA 1
ATOM 2213 C C . TYR A 1 272 ? -19.577 -5.735 6.867 1.00 95.25 272 TYR A C 1
ATOM 2215 O O . TYR A 1 272 ? -19.624 -4.852 7.724 1.00 95.25 272 TYR A O 1
ATOM 2223 N N . VAL A 1 273 ? -18.672 -6.707 6.895 1.00 94.88 273 VAL A N 1
ATOM 2224 C CA . VAL A 1 273 ? -17.576 -6.744 7.855 1.00 94.88 273 VAL A CA 1
ATOM 2225 C C . VAL A 1 273 ? -16.530 -5.734 7.410 1.00 94.88 273 VAL A C 1
ATOM 2227 O O . VAL A 1 273 ? -15.894 -5.909 6.377 1.00 94.88 273 VAL A O 1
ATOM 2230 N N . VAL A 1 274 ? -16.334 -4.697 8.217 1.00 94.12 274 VAL A N 1
ATOM 2231 C CA . VAL A 1 274 ? -15.278 -3.700 8.031 1.00 94.12 274 VAL A CA 1
ATOM 2232 C C . VAL A 1 274 ? -14.474 -3.552 9.314 1.00 94.12 274 VAL A C 1
ATOM 2234 O O . VAL A 1 274 ? -14.986 -3.743 10.421 1.00 94.12 274 VAL A O 1
ATOM 2237 N N . TYR A 1 275 ? -13.202 -3.215 9.167 1.00 93.25 275 TYR A N 1
ATOM 2238 C CA . TYR A 1 275 ? -12.306 -2.902 10.270 1.00 93.25 275 TYR A CA 1
ATOM 2239 C C . TYR A 1 275 ? -11.169 -2.021 9.766 1.00 93.25 275 TYR A C 1
ATOM 2241 O O . TYR A 1 275 ? -10.811 -2.101 8.598 1.00 93.25 275 TYR A O 1
ATOM 2249 N N . SER A 1 276 ? -10.581 -1.222 10.648 1.00 92.88 276 SER A N 1
ATOM 2250 C CA . SER A 1 276 ? -9.420 -0.393 10.330 1.00 92.88 276 SER A CA 1
ATOM 2251 C C . SER A 1 276 ? -8.103 -1.089 10.669 1.00 92.88 276 SER A C 1
ATOM 2253 O O . SER A 1 276 ? -8.062 -2.087 11.412 1.00 92.88 276 SER A O 1
ATOM 2255 N N . ASN A 1 277 ? -7.013 -0.541 10.128 1.00 94.19 277 ASN A N 1
ATOM 2256 C CA . ASN A 1 277 ? -5.672 -0.893 10.562 1.00 94.19 277 ASN A CA 1
ATOM 2257 C C . ASN A 1 277 ? -5.469 -0.478 12.024 1.00 94.19 277 ASN A C 1
ATOM 2259 O O . ASN A 1 277 ? -5.814 0.627 12.432 1.00 94.19 277 ASN A O 1
ATOM 2263 N N . ARG A 1 278 ? -4.890 -1.376 12.825 1.00 89.62 278 ARG A N 1
ATOM 2264 C CA . ARG A 1 278 ? -4.656 -1.154 14.263 1.00 89.62 278 ARG A CA 1
ATOM 2265 C C . ARG A 1 278 ? -3.596 -0.096 14.551 1.00 89.62 278 ARG A C 1
ATOM 2267 O O . ARG A 1 278 ? -3.500 0.338 15.690 1.00 89.62 278 ARG A O 1
ATOM 2274 N N . ASN A 1 279 ? -2.790 0.248 13.551 1.00 90.06 279 ASN A N 1
ATOM 2275 C CA . ASN A 1 279 ? -1.776 1.285 13.659 1.00 90.06 279 ASN A CA 1
ATOM 2276 C C . ASN A 1 279 ? -2.248 2.629 13.081 1.00 90.06 279 ASN A C 1
ATOM 2278 O O . ASN A 1 279 ? -1.476 3.585 13.076 1.00 90.06 279 ASN A O 1
ATOM 2282 N N . TYR A 1 280 ? -3.489 2.729 12.588 1.00 90.94 280 TYR A N 1
ATOM 2283 C CA . TYR A 1 280 ? -4.097 4.043 12.378 1.00 90.94 280 TYR A CA 1
ATOM 2284 C C . TYR A 1 280 ? -4.297 4.732 13.729 1.00 90.94 280 TYR A C 1
ATOM 2286 O O . TYR A 1 280 ? -4.380 4.071 14.767 1.00 90.94 280 TYR A O 1
ATOM 2294 N N . ASN A 1 281 ? -4.292 6.062 13.719 1.00 88.12 281 ASN A N 1
ATOM 2295 C CA . ASN A 1 281 ? -4.278 6.906 14.917 1.00 88.12 281 ASN A CA 1
ATOM 2296 C C . ASN A 1 281 ? -3.085 6.636 15.858 1.00 88.12 281 ASN A C 1
ATOM 2298 O O . ASN A 1 281 ? -3.147 6.936 17.046 1.00 88.12 281 ASN A O 1
ATOM 2302 N N . SER A 1 282 ? -1.997 6.037 15.357 1.00 89.31 282 SER A N 1
ATOM 2303 C CA . SER A 1 282 ? -0.759 5.813 16.113 1.00 89.31 282 SER A CA 1
ATOM 2304 C C . SER A 1 282 ? 0.384 6.651 15.546 1.00 89.31 282 SER A C 1
ATOM 2306 O O . SER A 1 282 ? 0.483 6.840 14.334 1.00 89.31 282 SER A O 1
ATOM 2308 N N . LEU A 1 283 ? 1.275 7.122 16.422 1.00 91.00 283 LEU A N 1
ATOM 2309 C CA . LEU A 1 283 ? 2.447 7.901 16.028 1.00 91.00 283 LEU A CA 1
ATOM 2310 C C . LEU A 1 283 ? 3.571 7.011 15.502 1.00 91.00 283 LEU A C 1
ATOM 2312 O O . LEU A 1 283 ? 4.074 6.132 16.207 1.00 91.00 283 LEU A O 1
ATOM 2316 N N . PHE A 1 284 ? 4.036 7.319 14.297 1.00 89.62 284 PHE A N 1
ATOM 2317 C CA . PHE A 1 284 ? 5.250 6.762 13.722 1.00 89.62 284 PHE A CA 1
ATOM 2318 C C . PHE A 1 284 ? 6.359 7.801 13.800 1.00 89.62 284 PHE A C 1
ATOM 2320 O O . PHE A 1 284 ? 6.323 8.820 13.110 1.00 89.62 284 PHE A O 1
ATOM 2327 N N . ILE A 1 285 ? 7.344 7.526 14.652 1.00 90.06 285 ILE A N 1
ATOM 2328 C CA . ILE A 1 285 ? 8.505 8.386 14.872 1.00 90.06 285 ILE A CA 1
ATOM 2329 C C . ILE A 1 285 ? 9.714 7.685 14.260 1.00 90.06 285 ILE A C 1
ATOM 2331 O O . ILE A 1 285 ? 10.044 6.559 14.632 1.00 90.06 285 ILE A O 1
ATOM 2335 N N . THR A 1 286 ? 10.342 8.345 13.297 1.00 87.44 286 THR A N 1
ATOM 2336 C CA . THR A 1 286 ? 11.550 7.878 12.605 1.00 87.44 286 THR A CA 1
ATOM 2337 C C . THR A 1 286 ? 12.628 8.950 12.690 1.00 87.44 286 THR A C 1
ATOM 2339 O O . THR A 1 286 ? 12.321 10.095 13.010 1.00 87.44 286 THR A O 1
ATOM 2342 N N . GLU A 1 287 ? 13.879 8.597 12.421 1.00 85.75 287 GLU A N 1
ATOM 2343 C CA . GLU A 1 287 ? 14.988 9.552 12.349 1.00 85.75 287 GLU A CA 1
ATOM 2344 C C . GLU A 1 287 ? 15.597 9.508 10.948 1.00 85.75 287 GLU A C 1
ATOM 2346 O O . GLU A 1 287 ? 15.734 8.431 10.358 1.00 85.75 287 GLU A O 1
ATOM 2351 N N . ASP A 1 288 ? 15.911 10.679 10.393 1.00 80.88 288 ASP A N 1
ATOM 2352 C CA . ASP A 1 288 ? 16.651 10.783 9.138 1.00 80.88 288 ASP A CA 1
ATOM 2353 C C . ASP A 1 288 ? 18.162 10.561 9.350 1.00 80.88 288 ASP A C 1
ATOM 2355 O O . ASP A 1 288 ? 18.649 10.395 10.470 1.00 80.88 288 ASP A O 1
ATOM 2359 N N . ILE A 1 289 ? 18.933 10.573 8.259 1.00 75.19 289 ILE A N 1
ATOM 2360 C CA . ILE A 1 289 ? 20.394 10.380 8.296 1.00 75.19 289 ILE A CA 1
ATOM 2361 C C . ILE A 1 289 ? 21.150 11.453 9.096 1.00 75.19 289 ILE A C 1
ATOM 2363 O O . ILE A 1 289 ? 22.303 11.237 9.460 1.00 75.19 289 ILE A O 1
ATOM 2367 N N . ASN A 1 290 ? 20.521 12.600 9.353 1.00 84.06 290 ASN A N 1
ATOM 2368 C CA . ASN A 1 290 ? 21.086 13.708 10.116 1.00 84.06 290 ASN A CA 1
ATOM 2369 C C . ASN A 1 290 ? 20.630 13.675 11.587 1.00 84.06 290 ASN A C 1
ATOM 2371 O O . ASN A 1 290 ? 20.973 14.577 12.349 1.00 84.06 290 ASN A O 1
ATOM 2375 N N . GLY A 1 291 ? 19.856 12.658 11.990 1.00 83.19 291 GLY A N 1
ATOM 2376 C CA . GLY A 1 291 ? 19.282 12.537 13.328 1.00 83.19 291 GLY A CA 1
ATOM 2377 C C . GLY A 1 291 ? 18.060 13.429 13.562 1.00 83.19 291 GLY A C 1
ATOM 2378 O O . GLY A 1 291 ? 17.651 13.615 14.709 1.00 83.19 291 GLY A O 1
ATOM 2379 N N . ASN A 1 292 ? 17.461 14.000 12.512 1.00 86.31 292 ASN A N 1
ATOM 2380 C CA . ASN A 1 292 ? 16.221 14.753 12.660 1.00 86.31 292 ASN A CA 1
ATOM 2381 C C . ASN A 1 292 ? 15.050 13.784 12.808 1.00 86.31 292 ASN A C 1
ATOM 2383 O O . ASN A 1 292 ? 14.834 12.909 11.966 1.00 86.31 292 ASN A O 1
ATOM 2387 N N . GLN A 1 293 ? 14.254 13.979 13.858 1.00 90.06 293 GLN A N 1
ATOM 2388 C CA . GLN A 1 293 ? 13.019 13.230 14.042 1.00 90.06 293 GLN A CA 1
ATOM 2389 C C . GLN A 1 293 ? 11.999 13.606 12.963 1.00 90.06 293 GLN A C 1
ATOM 2391 O O . GLN A 1 293 ? 11.767 14.784 12.691 1.00 90.06 293 GLN A O 1
ATOM 2396 N N . LYS A 1 294 ? 11.333 12.597 12.409 1.00 90.00 294 LYS A N 1
ATOM 2397 C CA . LYS A 1 294 ? 10.172 12.717 11.536 1.00 90.00 294 LYS A CA 1
ATOM 2398 C C . LYS A 1 294 ? 9.003 11.983 12.174 1.00 90.00 294 LYS A C 1
ATOM 2400 O O . LYS A 1 294 ? 9.068 10.769 12.384 1.00 90.00 294 LYS A O 1
ATOM 2405 N N . VAL A 1 295 ? 7.943 12.729 12.461 1.00 91.00 295 VAL A N 1
ATOM 2406 C CA . VAL A 1 295 ? 6.684 12.208 12.999 1.00 91.00 295 VAL A CA 1
ATOM 2407 C C . VAL A 1 295 ? 5.666 12.085 11.870 1.00 91.00 295 VAL A C 1
ATOM 2409 O O . VAL A 1 295 ? 5.585 12.943 10.995 1.00 91.00 295 VAL A O 1
ATOM 2412 N N . SER A 1 296 ? 4.900 11.000 11.870 1.00 90.81 296 SER A N 1
ATOM 2413 C CA . SER A 1 296 ? 3.781 10.799 10.950 1.00 90.81 296 SER A CA 1
ATOM 2414 C C . SER A 1 296 ? 2.650 10.035 11.628 1.00 90.81 296 SER A C 1
ATOM 2416 O O . SER A 1 296 ? 2.878 9.276 12.573 1.00 90.81 296 SER A O 1
ATOM 2418 N N . ILE A 1 297 ? 1.435 10.244 11.133 1.00 90.94 297 ILE A N 1
ATOM 2419 C CA . ILE A 1 297 ? 0.217 9.574 11.575 1.00 90.94 297 ILE A CA 1
ATOM 2420 C C . ILE A 1 297 ? -0.694 9.348 10.370 1.00 90.94 297 ILE A C 1
ATOM 2422 O O . ILE A 1 297 ? -0.668 10.118 9.411 1.00 90.94 297 ILE A O 1
ATOM 2426 N N . ILE A 1 298 ? -1.498 8.289 10.426 1.00 91.81 298 ILE A N 1
ATOM 2427 C CA . ILE A 1 298 ? -2.612 8.074 9.505 1.00 91.81 298 ILE A CA 1
ATOM 2428 C C . ILE A 1 298 ? -3.902 8.169 10.326 1.00 91.81 298 ILE A C 1
ATOM 2430 O O . ILE A 1 298 ? -4.169 7.243 11.102 1.00 91.81 298 ILE A O 1
ATOM 2434 N N . PRO A 1 299 ? -4.661 9.274 10.215 1.00 89.38 299 PRO A N 1
ATOM 2435 C CA . PRO A 1 299 ? -5.898 9.446 10.966 1.00 89.38 299 PRO A CA 1
ATOM 2436 C C . PRO A 1 299 ? -6.988 8.502 10.442 1.00 89.38 299 PRO A C 1
ATOM 2438 O O . PRO A 1 299 ? -7.017 8.175 9.255 1.00 89.38 299 PRO A O 1
ATOM 2441 N N . TRP A 1 300 ? -7.885 8.049 11.312 1.00 89.56 300 TRP A N 1
ATOM 2442 C CA . TRP A 1 300 ? -9.029 7.219 10.951 1.00 89.56 300 TRP A CA 1
ATOM 2443 C C . TRP A 1 300 ? -10.195 7.363 11.930 1.00 89.56 300 TRP A C 1
ATOM 2445 O O . TRP A 1 300 ? -10.099 6.951 13.090 1.00 89.56 300 TRP A O 1
ATOM 2455 N N . GLY A 1 301 ? -11.339 7.781 11.399 1.00 84.81 301 GLY A N 1
ATOM 2456 C CA . GLY A 1 301 ? -12.605 7.945 12.095 1.00 84.81 301 GLY A CA 1
ATOM 2457 C C . GLY A 1 301 ? -12.625 9.136 13.049 1.00 84.81 301 GLY A C 1
ATOM 2458 O O . GLY A 1 301 ? -11.590 9.641 13.461 1.00 84.81 301 GLY A O 1
ATOM 2459 N N . ASP A 1 302 ? -13.835 9.508 13.465 1.00 71.62 302 ASP A N 1
ATOM 2460 C CA . ASP A 1 302 ? -14.077 10.713 14.278 1.00 71.62 302 ASP A CA 1
ATOM 2461 C C . ASP A 1 302 ? -14.332 10.390 15.765 1.00 71.62 302 ASP A C 1
ATOM 2463 O O . ASP A 1 302 ? -14.937 11.164 16.507 1.00 71.62 302 ASP A O 1
ATOM 2467 N N . SER A 1 303 ? -13.995 9.175 16.209 1.00 74.44 303 SER A N 1
ATOM 2468 C CA . SER A 1 303 ? -14.288 8.734 17.578 1.00 74.44 303 SER A CA 1
ATOM 2469 C C . SER A 1 303 ? -13.140 9.060 18.522 1.00 74.44 303 SER A C 1
ATOM 2471 O O . SER A 1 303 ? -12.003 8.678 18.260 1.00 74.44 303 SER A O 1
ATOM 2473 N N . LEU A 1 304 ? -13.465 9.664 19.670 1.00 82.69 304 LEU A N 1
ATOM 2474 C CA . LEU A 1 304 ? -12.497 9.872 20.747 1.00 82.69 304 LEU A CA 1
ATOM 2475 C C . LEU A 1 304 ? -11.819 8.549 21.151 1.00 82.69 304 LEU A C 1
ATOM 2477 O O . LEU A 1 304 ? -12.505 7.523 21.265 1.00 82.69 304 LEU A O 1
ATOM 2481 N N . PRO A 1 305 ? -10.505 8.570 21.441 1.00 88.00 305 PRO A N 1
ATOM 2482 C CA . PRO A 1 305 ? -9.776 7.374 21.828 1.00 88.00 305 PRO A CA 1
ATOM 2483 C C . PRO A 1 305 ? -10.289 6.803 23.155 1.00 88.00 305 PRO A C 1
ATOM 2485 O O . PRO A 1 305 ? -10.745 7.514 24.063 1.00 88.00 305 PRO A O 1
ATOM 2488 N N . LEU A 1 306 ? -10.168 5.485 23.312 1.00 89.25 306 LEU A N 1
ATOM 2489 C CA . LEU A 1 306 ? -10.278 4.858 24.626 1.00 89.25 306 LEU A CA 1
ATOM 2490 C C . LEU A 1 306 ? -9.138 5.349 25.527 1.00 89.25 306 LEU A C 1
ATOM 2492 O O . LEU A 1 306 ? -8.047 5.652 25.050 1.00 89.25 306 LEU A O 1
ATOM 2496 N N . LEU A 1 307 ? -9.341 5.335 26.849 1.00 92.00 307 LEU A N 1
ATOM 2497 C CA . LEU A 1 307 ? -8.314 5.772 27.810 1.00 92.00 307 LEU A CA 1
ATOM 2498 C C . LEU A 1 307 ? -6.959 5.090 27.582 1.00 92.00 307 LEU A C 1
ATOM 2500 O O . LEU A 1 307 ? -5.927 5.748 27.560 1.00 92.00 307 LEU A O 1
ATOM 2504 N N . LYS A 1 308 ? -6.967 3.777 27.330 1.00 92.00 308 LYS A N 1
ATOM 2505 C CA . LYS A 1 308 ? -5.747 3.013 27.046 1.00 92.00 308 LYS A CA 1
ATOM 2506 C C . LYS A 1 308 ? -5.079 3.418 25.726 1.00 92.00 308 LYS A C 1
ATOM 2508 O O . LYS A 1 308 ? -3.859 3.357 25.619 1.00 92.00 308 LYS A O 1
ATOM 2513 N N . GLU A 1 309 ? -5.866 3.768 24.712 1.00 89.62 309 GLU A N 1
ATOM 2514 C CA . GLU A 1 309 ? -5.345 4.218 23.416 1.00 89.62 309 GLU A CA 1
ATOM 2515 C C . GLU A 1 309 ? -4.701 5.595 23.566 1.00 89.62 309 GLU A C 1
ATOM 2517 O O . GLU A 1 309 ? -3.562 5.775 23.143 1.00 89.62 309 GLU A O 1
ATOM 2522 N N . PHE A 1 310 ? -5.371 6.508 24.275 1.00 93.06 310 PHE A N 1
ATOM 2523 C CA . PHE A 1 310 ? -4.828 7.817 24.624 1.00 93.06 310 PHE A CA 1
ATOM 2524 C C . PHE A 1 310 ? -3.533 7.696 25.440 1.00 93.06 310 PHE A C 1
ATOM 2526 O O . PHE A 1 310 ? -2.536 8.333 25.115 1.00 93.06 310 PHE A O 1
ATOM 2533 N N . ASP A 1 311 ? -3.498 6.824 26.450 1.00 94.06 311 ASP A N 1
ATOM 2534 C CA . ASP A 1 311 ? -2.294 6.574 27.249 1.00 94.06 311 ASP A CA 1
ATOM 2535 C C . ASP A 1 311 ? -1.119 6.118 26.374 1.00 94.06 311 ASP A C 1
ATOM 2537 O O . ASP A 1 311 ? -0.050 6.726 26.405 1.00 94.06 311 ASP A O 1
ATOM 2541 N N . ASN A 1 312 ? -1.324 5.116 25.514 1.00 91.81 312 ASN A N 1
ATOM 2542 C CA . ASN A 1 312 ? -0.284 4.650 24.591 1.00 91.81 312 ASN A CA 1
ATOM 2543 C C . ASN A 1 312 ? 0.179 5.752 23.621 1.00 91.81 312 ASN A C 1
ATOM 2545 O O . ASN A 1 312 ? 1.365 5.834 23.277 1.00 91.81 312 ASN A O 1
ATOM 2549 N N . TYR A 1 313 ? -0.752 6.595 23.174 1.00 92.12 313 TYR A N 1
ATOM 2550 C CA . TYR A 1 313 ? -0.459 7.720 22.297 1.00 92.12 313 TYR A CA 1
ATOM 2551 C C . TYR A 1 313 ? 0.406 8.768 23.006 1.00 92.12 313 TYR A C 1
ATOM 2553 O O . TYR A 1 313 ? 1.446 9.171 22.485 1.00 92.12 313 TYR A O 1
ATOM 2561 N N . THR A 1 314 ? 0.049 9.147 24.236 1.00 93.69 314 THR A N 1
ATOM 2562 C CA . THR A 1 314 ? 0.825 10.112 25.029 1.00 93.69 314 THR A CA 1
ATOM 2563 C C . THR A 1 314 ? 2.208 9.582 25.415 1.00 93.69 314 THR A C 1
ATOM 2565 O O . THR A 1 314 ? 3.171 10.345 25.388 1.00 93.69 314 THR A O 1
ATOM 2568 N N . GLU A 1 315 ? 2.367 8.278 25.671 1.00 94.12 315 GLU A N 1
ATOM 2569 C CA . GLU A 1 315 ? 3.696 7.660 25.831 1.00 94.12 315 GLU A CA 1
ATOM 2570 C C . GLU A 1 315 ? 4.550 7.762 24.560 1.00 94.12 315 GLU A C 1
ATOM 2572 O O . GLU A 1 315 ? 5.775 7.876 24.630 1.00 94.12 315 GLU A O 1
ATOM 2577 N N . SER A 1 316 ? 3.921 7.751 23.384 1.00 93.12 316 SER A N 1
ATOM 2578 C CA . SER A 1 316 ? 4.625 7.959 22.116 1.00 93.12 316 SER A CA 1
ATOM 2579 C C . SER A 1 316 ? 4.998 9.430 21.917 1.00 93.12 316 SER A C 1
ATOM 2581 O O . SER A 1 316 ? 6.129 9.704 21.519 1.00 93.12 316 SER A O 1
ATOM 2583 N N . ILE A 1 317 ? 4.118 10.370 22.288 1.00 93.81 317 ILE A N 1
ATOM 2584 C CA . ILE A 1 317 ? 4.410 11.814 22.268 1.00 93.81 317 ILE A CA 1
ATOM 2585 C C . ILE A 1 317 ? 5.654 12.145 23.098 1.00 93.81 317 ILE A C 1
ATOM 2587 O O . ILE A 1 317 ? 6.475 12.939 22.652 1.00 93.81 317 ILE A O 1
ATOM 2591 N N . LYS A 1 318 ? 5.845 11.516 24.267 1.00 93.81 318 LYS A N 1
ATOM 2592 C CA . LYS A 1 318 ? 7.011 11.766 25.143 1.00 93.81 318 LYS A CA 1
ATOM 2593 C C . LYS A 1 318 ? 8.369 11.523 24.471 1.00 93.81 318 LYS A C 1
ATOM 2595 O O . LYS A 1 318 ? 9.391 11.973 24.977 1.00 93.81 318 LYS A O 1
ATOM 2600 N N . LYS A 1 319 ? 8.399 10.792 23.352 1.00 93.56 319 LYS A N 1
ATOM 2601 C CA . LYS A 1 319 ? 9.614 10.536 22.561 1.00 93.56 319 LYS A CA 1
ATOM 2602 C C . LYS A 1 319 ? 9.942 11.679 21.594 1.00 93.56 319 LYS A C 1
ATOM 2604 O O . LYS A 1 319 ? 11.036 11.704 21.033 1.00 93.56 319 LYS A O 1
ATOM 2609 N N . ILE A 1 320 ? 9.004 12.602 21.388 1.00 92.88 320 ILE A N 1
ATOM 2610 C CA . ILE A 1 320 ? 9.166 13.784 20.545 1.00 92.88 320 ILE A CA 1
ATOM 2611 C C . ILE A 1 320 ? 9.894 14.857 21.352 1.00 92.88 320 ILE A C 1
ATOM 2613 O O . ILE A 1 320 ? 9.508 15.184 22.479 1.00 92.88 320 ILE A O 1
ATOM 2617 N N . LYS A 1 321 ? 10.948 15.424 20.764 1.00 89.81 321 LYS A N 1
ATOM 2618 C CA . LYS A 1 321 ? 11.705 16.528 21.366 1.00 89.81 321 LYS A CA 1
ATOM 2619 C C . LYS A 1 321 ? 10.794 17.740 21.627 1.00 89.81 321 LYS A C 1
ATOM 2621 O O . LYS A 1 321 ? 10.112 18.191 20.710 1.00 89.81 321 LYS A O 1
ATOM 2626 N N . GLY A 1 322 ? 10.815 18.277 22.850 1.00 88.62 322 GLY A N 1
ATOM 2627 C CA . GLY A 1 322 ? 9.991 19.423 23.259 1.00 88.62 322 GLY A CA 1
ATOM 2628 C C . GLY A 1 322 ? 8.604 19.052 23.795 1.00 88.62 322 GLY A C 1
ATOM 2629 O O . GLY A 1 322 ? 7.824 19.937 24.129 1.00 88.62 322 GLY A O 1
ATOM 2630 N N . SER A 1 323 ? 8.266 17.761 23.888 1.00 92.44 323 SER A N 1
ATOM 2631 C CA . SER A 1 323 ? 6.947 17.299 24.350 1.00 92.44 323 SER A CA 1
ATOM 2632 C C . SER A 1 323 ? 6.646 17.593 25.825 1.00 92.44 323 SER A C 1
ATOM 2634 O O . SER A 1 323 ? 5.485 17.579 26.236 1.00 92.44 323 SER A O 1
ATOM 2636 N N . GLU A 1 324 ? 7.660 17.892 26.636 1.00 93.00 324 GLU A N 1
ATOM 2637 C CA . GLU A 1 324 ? 7.511 18.236 28.049 1.00 93.00 324 GLU A CA 1
ATOM 2638 C C . GLU A 1 324 ? 6.590 19.443 28.281 1.00 93.00 324 GLU A C 1
ATOM 2640 O O . GLU A 1 324 ? 5.888 19.487 29.295 1.00 93.00 324 GLU A O 1
ATOM 2645 N N . ILE A 1 325 ? 6.529 20.371 27.320 1.00 91.69 325 ILE A N 1
ATOM 2646 C CA . ILE A 1 325 ? 5.751 21.611 27.419 1.00 91.69 325 ILE A CA 1
ATOM 2647 C C . ILE A 1 325 ? 4.236 21.364 27.434 1.00 91.69 325 ILE A C 1
ATOM 2649 O O . ILE A 1 325 ? 3.509 22.160 28.019 1.00 91.69 325 ILE A O 1
ATOM 2653 N N . ILE A 1 326 ? 3.766 20.244 26.865 1.00 92.81 326 ILE A N 1
ATOM 2654 C CA . ILE A 1 326 ? 2.334 19.906 26.757 1.00 92.81 326 ILE A CA 1
ATOM 2655 C C . ILE A 1 326 ? 1.853 18.866 27.771 1.00 92.81 326 ILE A C 1
ATOM 2657 O O . ILE A 1 326 ? 0.701 18.431 27.743 1.00 92.81 326 ILE A O 1
ATOM 2661 N N . SER A 1 327 ? 2.720 18.438 28.691 1.00 92.69 327 SER A N 1
ATOM 2662 C CA . SER A 1 327 ? 2.414 17.360 29.642 1.00 92.69 327 SER A CA 1
ATOM 2663 C C . SER A 1 327 ? 1.182 17.654 30.509 1.00 92.69 327 SER A C 1
ATOM 2665 O O . SER A 1 327 ? 0.393 16.754 30.806 1.00 92.69 327 SER A O 1
ATOM 2667 N N . ASN A 1 328 ? 0.986 18.915 30.907 1.00 94.50 328 ASN A N 1
ATOM 2668 C CA . ASN A 1 328 ? -0.162 19.311 31.723 1.00 94.50 328 ASN A CA 1
ATOM 2669 C C . ASN A 1 328 ? -1.467 19.324 30.920 1.00 94.50 328 ASN A C 1
ATOM 2671 O O . ASN A 1 328 ? -2.476 18.819 31.414 1.00 94.50 328 ASN A O 1
ATOM 2675 N N . ASP A 1 329 ? -1.443 19.813 29.681 1.00 94.81 329 ASP A N 1
ATOM 2676 C CA . ASP A 1 329 ? -2.621 19.813 28.812 1.00 94.81 329 ASP A CA 1
ATOM 2677 C C . ASP A 1 329 ? -3.080 18.395 28.478 1.00 94.81 329 ASP A C 1
ATOM 2679 O O . ASP A 1 329 ? -4.264 18.078 28.603 1.00 94.81 329 ASP A O 1
ATOM 2683 N N . LEU A 1 330 ? -2.140 17.492 28.178 1.00 95.44 330 LEU A N 1
ATOM 2684 C CA . LEU A 1 330 ? -2.456 16.083 27.942 1.00 95.44 330 LEU A CA 1
ATOM 2685 C C . LEU A 1 330 ? -3.096 15.422 29.172 1.00 95.44 330 LEU A C 1
ATOM 2687 O O . LEU A 1 330 ? -4.037 14.644 29.025 1.00 95.44 330 LEU A O 1
ATOM 2691 N N . LYS A 1 331 ? -2.657 15.756 30.395 1.00 96.12 331 LYS A N 1
ATOM 2692 C CA . LYS A 1 331 ? -3.306 15.277 31.633 1.00 96.12 331 LYS A CA 1
ATOM 2693 C C . LYS A 1 331 ? -4.730 15.814 31.784 1.00 96.12 331 LYS A C 1
ATOM 2695 O O . LYS A 1 331 ? -5.608 15.078 32.233 1.00 96.12 331 LYS A O 1
ATOM 2700 N N . MET A 1 332 ? -4.970 17.074 31.419 1.00 95.56 332 MET A N 1
ATOM 2701 C CA . MET A 1 332 ? -6.311 17.667 31.449 1.00 95.56 332 MET A CA 1
ATOM 2702 C C . MET A 1 332 ? -7.248 16.991 30.445 1.00 95.56 332 MET A C 1
ATOM 2704 O O . MET A 1 332 ? -8.358 16.616 30.819 1.00 95.56 332 MET A O 1
ATOM 2708 N N . ILE A 1 333 ? -6.786 16.768 29.211 1.00 95.81 333 ILE A N 1
ATOM 2709 C CA . ILE A 1 333 ? -7.535 16.024 28.189 1.00 95.81 333 ILE A CA 1
ATOM 2710 C C . ILE A 1 333 ? -7.829 14.607 28.682 1.00 95.81 333 ILE A C 1
ATOM 2712 O O . ILE A 1 333 ? -8.968 14.152 28.607 1.00 95.81 333 ILE A O 1
ATOM 2716 N N . ARG A 1 334 ? -6.836 13.931 29.271 1.00 96.00 334 ARG A N 1
ATOM 2717 C CA . ARG A 1 334 ? -7.017 12.591 29.834 1.00 96.00 334 ARG A CA 1
ATOM 2718 C C . ARG A 1 334 ? -8.136 12.547 30.874 1.00 96.00 334 ARG A C 1
ATOM 2720 O O . ARG A 1 334 ? -8.962 11.643 30.838 1.00 96.00 334 ARG A O 1
ATOM 2727 N N . LYS A 1 335 ? -8.181 13.525 31.783 1.00 95.12 335 LYS A N 1
ATOM 2728 C CA . LYS A 1 335 ? -9.237 13.629 32.799 1.00 95.12 335 LYS A CA 1
ATOM 2729 C C . LYS A 1 335 ? -10.614 13.852 32.164 1.00 95.12 335 LYS A C 1
ATOM 2731 O O . LYS A 1 335 ? -11.571 13.190 32.544 1.00 95.12 335 LYS A O 1
ATOM 2736 N N . LYS A 1 336 ? -10.712 14.716 31.149 1.00 93.62 336 LYS A N 1
ATOM 2737 C CA . LYS A 1 336 ? -11.958 14.905 30.386 1.00 93.62 336 LYS A CA 1
ATOM 2738 C C . LYS A 1 336 ? -12.402 13.610 29.693 1.00 93.62 336 LYS A C 1
ATOM 2740 O O . LYS A 1 336 ? -13.586 13.291 29.694 1.00 93.62 336 LYS A O 1
ATOM 2745 N N . LEU A 1 337 ? -11.465 12.829 29.149 1.00 93.00 337 LEU A N 1
ATOM 2746 C CA . LEU A 1 337 ? -11.758 11.504 28.594 1.00 93.00 337 LEU A CA 1
ATOM 2747 C C . LEU A 1 337 ? -12.234 10.522 29.672 1.00 93.00 337 LEU A C 1
ATOM 2749 O O . LEU A 1 337 ? -13.136 9.728 29.412 1.00 93.00 337 LEU A O 1
ATOM 2753 N N . GLU A 1 338 ? -11.672 10.569 30.883 1.00 93.00 338 GLU A N 1
ATOM 2754 C CA . GLU A 1 338 ? -12.187 9.783 32.009 1.00 93.00 338 GLU A CA 1
ATOM 2755 C C . GLU A 1 338 ? -13.626 10.173 32.317 1.00 93.00 338 GLU A C 1
ATOM 2757 O O . GLU A 1 338 ? -14.466 9.289 32.421 1.00 93.00 338 GLU A O 1
ATOM 2762 N N . ASP A 1 339 ? -13.937 11.465 32.386 1.00 89.81 339 ASP A N 1
ATOM 2763 C CA . ASP A 1 339 ? -15.300 11.951 32.608 1.00 89.81 339 ASP A CA 1
ATOM 2764 C C . ASP A 1 339 ? -16.250 11.519 31.474 1.00 89.81 339 ASP A C 1
ATOM 2766 O O . ASP A 1 339 ? -17.384 11.112 31.732 1.00 89.81 339 ASP A O 1
ATOM 2770 N N . TYR A 1 340 ? -15.778 11.516 30.223 1.00 89.19 340 TYR A N 1
ATOM 2771 C CA . TYR A 1 340 ? -16.535 11.040 29.062 1.00 89.19 340 TYR A CA 1
ATOM 2772 C C . TYR A 1 340 ? -16.882 9.543 29.151 1.00 89.19 340 TYR A C 1
ATOM 2774 O O . TYR A 1 340 ? -18.020 9.147 28.870 1.00 89.19 340 TYR A O 1
ATOM 2782 N N . HIS A 1 341 ? -15.911 8.708 29.540 1.00 87.75 341 HIS A N 1
ATOM 2783 C CA . HIS A 1 341 ? -16.063 7.248 29.617 1.00 87.75 341 HIS A CA 1
ATOM 2784 C C . HIS A 1 341 ? -16.720 6.778 30.928 1.00 87.75 341 HIS A C 1
ATOM 2786 O O . HIS A 1 341 ? -17.466 5.800 30.915 1.00 87.75 341 HIS A O 1
ATOM 2792 N N . ASN A 1 342 ? -16.493 7.485 32.041 1.00 83.62 342 ASN A N 1
ATOM 2793 C CA . ASN A 1 342 ? -17.089 7.224 33.359 1.00 83.62 342 ASN A CA 1
ATOM 2794 C C . ASN A 1 342 ? -18.478 7.851 33.518 1.00 83.62 342 ASN A C 1
ATOM 2796 O O . ASN A 1 342 ? -19.222 7.470 34.428 1.00 83.62 342 ASN A O 1
ATOM 2800 N N . GLY A 1 343 ? -18.817 8.831 32.675 1.00 66.25 343 GLY A N 1
ATOM 2801 C CA . GLY A 1 343 ? -20.080 9.550 32.712 1.00 66.25 343 GLY A CA 1
ATOM 2802 C C . GLY A 1 343 ? -21.254 8.582 32.796 1.00 66.25 343 GLY A C 1
ATOM 2803 O O . GLY A 1 343 ? -21.473 7.764 31.898 1.00 66.25 343 GLY A O 1
ATOM 2804 N N . LYS A 1 344 ? -22.007 8.674 33.902 1.00 52.47 344 LYS A N 1
ATOM 2805 C CA . LYS A 1 344 ? -23.225 7.894 34.134 1.00 52.47 344 LYS A CA 1
ATOM 2806 C C . LYS A 1 344 ? -24.102 7.966 32.881 1.00 52.47 344 LYS A C 1
ATOM 2808 O O . LYS A 1 344 ? -24.440 9.042 32.397 1.00 52.47 344 LYS A O 1
ATOM 2813 N N . ILE A 1 345 ? -24.418 6.783 32.370 1.00 49.53 345 ILE A N 1
ATOM 2814 C CA . ILE A 1 345 ? -25.228 6.476 31.192 1.00 49.53 345 ILE A CA 1
ATOM 2815 C C . ILE A 1 345 ? -26.357 7.511 30.999 1.00 49.53 345 ILE A C 1
ATOM 2817 O O . ILE A 1 345 ? -27.287 7.552 31.798 1.00 49.53 345 ILE A O 1
ATOM 2821 N N . GLY A 1 346 ? -26.310 8.313 29.925 1.00 58.97 346 GLY A N 1
ATOM 2822 C CA . GLY A 1 346 ? -27.545 8.823 29.310 1.00 58.97 346 GLY A CA 1
ATOM 2823 C C . GLY A 1 346 ? -27.547 10.227 28.701 1.00 58.97 346 GLY A C 1
ATOM 2824 O O . GLY A 1 346 ? -28.238 10.421 27.704 1.00 58.97 346 GLY A O 1
ATOM 2825 N N . ASN A 1 347 ? -26.813 11.214 29.230 1.00 78.75 347 ASN A N 1
ATOM 2826 C CA . ASN A 1 347 ? -26.985 12.590 28.741 1.00 78.75 347 ASN A CA 1
ATOM 2827 C C . ASN A 1 347 ? -26.091 12.903 27.524 1.00 78.75 347 ASN A C 1
ATOM 2829 O O . ASN A 1 347 ? -24.912 13.231 27.659 1.00 78.75 347 ASN A O 1
ATOM 2833 N N . LYS A 1 348 ? -26.680 12.820 26.322 1.00 84.12 348 LYS A N 1
ATOM 2834 C CA . LYS A 1 348 ? -26.037 13.159 25.039 1.00 84.12 348 LYS A CA 1
ATOM 2835 C C . LYS A 1 348 ? -25.455 14.580 25.022 1.00 84.12 348 LYS A C 1
ATOM 2837 O O . LYS A 1 348 ? -24.421 14.784 24.396 1.00 84.12 348 LYS A O 1
ATOM 2842 N N . GLN A 1 349 ? -26.089 15.525 25.719 1.00 86.38 349 GLN A N 1
ATOM 2843 C CA . GLN A 1 349 ? -25.633 16.912 25.806 1.00 86.38 349 GLN A CA 1
ATOM 2844 C C . GLN A 1 349 ? -24.311 17.019 26.577 1.00 86.38 349 GLN A C 1
ATOM 2846 O O . GLN A 1 349 ? -23.364 17.601 26.066 1.00 86.38 349 GLN A O 1
ATOM 2851 N N . VAL A 1 350 ? -24.204 16.358 27.735 1.00 85.56 350 VAL A N 1
ATOM 2852 C CA . VAL A 1 350 ? -22.966 16.344 28.541 1.00 85.56 350 VAL A CA 1
ATOM 2853 C C . VAL A 1 350 ? -21.808 15.719 27.762 1.00 85.56 350 VAL A C 1
ATOM 2855 O O . VAL A 1 350 ? -20.694 16.229 27.780 1.00 85.56 350 VAL A O 1
ATOM 2858 N N . LYS A 1 351 ? -22.063 14.629 27.024 1.00 86.50 351 LYS A N 1
ATOM 2859 C CA . LYS A 1 351 ? -21.039 14.023 26.160 1.00 86.50 351 LYS A CA 1
ATOM 2860 C C . LYS A 1 351 ? -20.561 14.978 25.071 1.00 86.50 351 LYS A C 1
ATOM 2862 O O . LYS A 1 351 ? -19.366 15.019 24.807 1.00 86.50 351 LYS A O 1
ATOM 2867 N N . LYS A 1 352 ? -21.484 15.723 24.459 1.00 89.00 352 LYS A N 1
ATOM 2868 C CA . LYS A 1 352 ? -21.153 16.728 23.450 1.00 89.00 352 LYS A CA 1
ATOM 2869 C C . LYS A 1 352 ? -20.299 17.850 24.047 1.00 89.00 352 LYS A C 1
ATOM 2871 O O . LYS A 1 352 ? -19.257 18.146 23.495 1.00 89.00 352 LYS A O 1
ATOM 2876 N N . GLU A 1 353 ? -20.679 18.387 25.203 1.00 90.56 353 GLU A N 1
ATOM 2877 C CA . GLU A 1 353 ? -19.918 19.445 25.888 1.00 90.56 353 GLU A CA 1
ATOM 2878 C C . GLU A 1 353 ? -18.493 19.006 26.250 1.00 90.56 353 GLU A C 1
ATOM 2880 O O . GLU A 1 353 ? -17.551 19.785 26.122 1.00 90.56 353 GLU A O 1
ATOM 2885 N N . ILE A 1 354 ? -18.308 17.747 26.666 1.00 90.88 354 ILE A N 1
ATOM 2886 C CA . ILE A 1 354 ? -16.970 17.202 26.927 1.00 90.88 354 ILE A CA 1
ATOM 2887 C C . ILE A 1 354 ? -16.161 17.079 25.630 1.00 90.88 354 ILE A C 1
ATOM 2889 O O . ILE A 1 354 ? -14.982 17.426 25.640 1.00 90.88 354 ILE A O 1
ATOM 2893 N N . ILE A 1 355 ? -16.774 16.608 24.535 1.00 90.44 355 ILE A N 1
ATOM 2894 C CA . ILE A 1 355 ? -16.126 16.542 23.214 1.00 90.44 355 ILE A CA 1
ATOM 2895 C C . ILE A 1 355 ? -15.700 17.945 22.780 1.00 90.44 355 ILE A C 1
ATOM 2897 O O . ILE A 1 355 ? -14.511 18.156 22.572 1.00 90.44 355 ILE A O 1
ATOM 2901 N N . ASP A 1 356 ? -16.630 18.902 22.751 1.00 92.06 356 ASP A N 1
ATOM 2902 C CA . ASP A 1 356 ? -16.374 20.290 22.354 1.00 92.06 356 ASP A CA 1
ATOM 2903 C C . ASP A 1 356 ? -15.225 20.884 23.199 1.00 92.06 356 ASP A C 1
ATOM 2905 O O . ASP A 1 356 ? -14.280 21.460 22.668 1.00 92.06 356 ASP A O 1
ATOM 2909 N N . SER A 1 357 ? -15.214 20.632 24.514 1.00 93.75 357 SER A N 1
ATOM 2910 C CA . SER A 1 357 ? -14.144 21.091 25.410 1.00 93.75 357 SER A CA 1
ATOM 2911 C C . SER A 1 357 ? -12.786 20.404 25.195 1.00 93.75 357 SER A C 1
ATOM 2913 O O . SER A 1 357 ? -11.746 20.987 25.520 1.00 93.75 357 SER A O 1
ATOM 2915 N N . ILE A 1 358 ? -12.753 19.147 24.741 1.00 93.25 358 ILE A N 1
ATOM 2916 C CA . ILE A 1 358 ? -11.508 18.461 24.355 1.00 93.25 358 ILE A CA 1
ATOM 2917 C C . ILE A 1 358 ? -10.992 19.062 23.046 1.00 93.25 358 ILE A C 1
ATOM 2919 O O . ILE A 1 358 ? -9.817 19.421 22.974 1.00 93.25 358 ILE A O 1
ATOM 2923 N N . THR A 1 359 ? -11.875 19.220 22.060 1.00 91.94 359 THR A N 1
ATOM 2924 C CA . THR A 1 359 ? -11.592 19.797 20.743 1.00 91.94 359 THR A CA 1
ATOM 2925 C C . THR A 1 359 ? -11.024 21.211 20.870 1.00 91.94 359 THR A C 1
ATOM 2927 O O . THR A 1 359 ? -9.919 21.452 20.398 1.00 91.94 359 THR A O 1
ATOM 2930 N N . GLU A 1 360 ? -11.678 22.110 21.614 1.00 94.50 360 GLU A N 1
ATOM 2931 C CA . GLU A 1 360 ? -11.182 23.475 21.867 1.00 94.50 360 GLU A CA 1
ATOM 2932 C C . GLU A 1 360 ? -9.792 23.487 22.524 1.00 94.50 360 GLU A C 1
ATOM 2934 O O . GLU A 1 360 ? -8.943 24.326 22.212 1.00 94.50 360 GLU A O 1
ATOM 2939 N N . GLN A 1 361 ? -9.533 22.554 23.449 1.00 94.62 361 GLN A N 1
ATOM 2940 C CA . GLN A 1 361 ? -8.230 22.461 24.103 1.00 94.62 361 GLN A CA 1
ATOM 2941 C C . GLN A 1 361 ? -7.143 22.002 23.124 1.00 94.62 361 GLN A C 1
ATOM 2943 O O . GLN A 1 361 ? -6.053 22.570 23.134 1.00 94.62 361 GLN A O 1
ATOM 2948 N N . LEU A 1 362 ? -7.436 21.018 22.272 1.00 92.94 362 LEU A N 1
ATOM 2949 C CA . LEU A 1 362 ? -6.518 20.557 21.231 1.00 92.94 362 LEU A CA 1
ATOM 2950 C C . LEU A 1 362 ? -6.251 21.645 20.184 1.00 92.94 362 LEU A C 1
ATOM 2952 O O . LEU A 1 362 ? -5.094 21.858 19.833 1.00 92.94 362 LEU A O 1
ATOM 2956 N N . GLU A 1 363 ? -7.273 22.391 19.752 1.00 93.25 363 GLU A N 1
ATOM 2957 C CA . GLU A 1 363 ? -7.113 23.532 18.835 1.00 93.25 363 GLU A CA 1
ATOM 2958 C C . GLU A 1 363 ? -6.200 24.600 19.420 1.00 93.25 363 GLU A C 1
ATOM 2960 O O . GLU A 1 363 ? -5.290 25.082 18.744 1.00 93.25 363 GLU A O 1
ATOM 2965 N N . LYS A 1 364 ? -6.405 24.945 20.694 1.00 94.06 364 LYS A N 1
ATOM 2966 C CA . LYS A 1 364 ? -5.547 25.908 21.379 1.00 94.06 364 LYS A CA 1
ATOM 2967 C C . LYS A 1 364 ? -4.097 25.428 21.415 1.00 94.06 364 LYS A C 1
ATOM 2969 O O . LYS A 1 364 ? -3.203 26.186 21.057 1.00 94.06 364 LYS A O 1
ATOM 2974 N N . MET A 1 365 ? -3.861 24.173 21.803 1.00 93.38 365 MET A N 1
ATOM 2975 C CA . MET A 1 365 ? -2.510 23.605 21.805 1.00 93.38 365 MET A CA 1
ATOM 2976 C C . MET A 1 365 ? -1.893 23.641 20.403 1.00 93.38 365 MET A C 1
ATOM 2978 O O . MET A 1 365 ? -0.737 24.019 20.243 1.00 93.38 365 MET A O 1
ATOM 2982 N N . LEU A 1 366 ? -2.657 23.282 19.371 1.00 91.62 366 LEU A N 1
ATOM 2983 C CA . LEU A 1 366 ? -2.186 23.350 17.993 1.00 91.62 366 LEU A CA 1
ATOM 2984 C C . LEU A 1 366 ? -1.746 24.764 17.629 1.00 91.62 366 LEU A C 1
ATOM 2986 O O . LEU A 1 366 ? -0.630 24.930 17.150 1.00 91.62 366 LEU A O 1
ATOM 2990 N N . LEU A 1 367 ? -2.561 25.778 17.915 1.00 91.38 367 LEU A N 1
ATOM 2991 C CA . LEU A 1 367 ? -2.212 27.179 17.668 1.00 91.38 367 LEU A CA 1
ATOM 2992 C C . LEU A 1 367 ? -0.954 27.615 18.434 1.00 91.38 367 LEU A C 1
ATOM 2994 O O . LEU A 1 367 ? -0.097 28.278 17.855 1.00 91.38 367 LEU A O 1
ATOM 2998 N N . ASP A 1 368 ? -0.816 27.204 19.696 1.00 90.12 368 ASP A N 1
ATOM 2999 C CA . ASP A 1 368 ? 0.311 27.585 20.553 1.00 90.12 368 ASP A CA 1
ATOM 3000 C C . ASP A 1 368 ? 1.647 26.958 20.091 1.00 90.12 368 ASP A C 1
ATOM 3002 O O . ASP A 1 368 ? 2.709 27.559 20.276 1.00 90.12 368 ASP A O 1
ATOM 3006 N N . TYR A 1 369 ? 1.621 25.767 19.472 1.00 87.06 369 TYR A N 1
ATOM 3007 C CA . TYR A 1 369 ? 2.837 24.991 19.166 1.00 87.06 369 TYR A CA 1
ATOM 3008 C C . TYR A 1 369 ? 3.147 24.791 17.676 1.00 87.06 369 TYR A C 1
ATOM 3010 O O . TYR A 1 369 ? 4.262 24.361 17.360 1.00 87.06 369 TYR A O 1
ATOM 3018 N N . ARG A 1 370 ? 2.222 25.108 16.756 1.00 85.94 370 ARG A N 1
ATOM 3019 C CA . ARG A 1 370 ? 2.358 24.832 15.310 1.00 85.94 370 ARG A CA 1
ATOM 3020 C C . ARG A 1 370 ? 3.659 25.341 14.704 1.00 85.94 370 ARG A C 1
ATOM 3022 O O . ARG A 1 370 ? 4.344 24.596 14.004 1.00 85.94 370 ARG A O 1
ATOM 3029 N N . ASP A 1 371 ? 3.999 26.588 15.006 1.00 84.00 371 ASP A N 1
ATOM 3030 C CA . ASP A 1 371 ? 5.114 27.285 14.361 1.00 84.00 371 ASP A CA 1
ATOM 3031 C C . ASP A 1 371 ? 6.472 26.950 14.995 1.00 84.00 371 ASP A C 1
ATOM 3033 O O . ASP A 1 371 ? 7.514 27.115 14.365 1.00 84.00 371 ASP A O 1
ATOM 3037 N N . GLN A 1 372 ? 6.473 26.467 16.241 1.00 82.56 372 GLN A N 1
ATOM 3038 C CA . GLN A 1 372 ? 7.695 26.217 17.012 1.00 82.56 372 GLN A CA 1
ATOM 3039 C C . GLN A 1 372 ? 8.092 24.736 17.039 1.00 82.56 372 GLN A C 1
ATOM 3041 O O . GLN A 1 372 ? 9.278 24.419 17.137 1.00 82.56 372 GLN A O 1
ATOM 3046 N N . TYR A 1 373 ? 7.122 23.821 16.936 1.00 87.19 373 TYR A N 1
ATOM 3047 C CA . TYR A 1 373 ? 7.343 22.387 17.115 1.00 87.19 373 TYR A CA 1
ATOM 3048 C C . TYR A 1 373 ? 6.562 21.571 16.083 1.00 87.19 373 TYR A C 1
ATOM 3050 O O . TYR A 1 373 ? 5.589 20.903 16.419 1.00 87.19 373 TYR A O 1
ATOM 3058 N N . THR A 1 374 ? 7.011 21.557 14.825 1.00 89.88 374 THR A N 1
ATOM 3059 C CA . THR A 1 374 ? 6.309 20.880 13.715 1.00 89.88 374 THR A CA 1
ATOM 3060 C C . THR A 1 374 ? 5.939 19.423 14.024 1.00 89.88 374 THR A C 1
ATOM 3062 O O . THR A 1 374 ? 4.809 19.006 13.801 1.00 89.88 374 THR A O 1
ATOM 3065 N N . ASN A 1 375 ? 6.863 18.651 14.602 1.00 91.25 375 ASN A N 1
ATOM 3066 C CA . ASN A 1 375 ? 6.617 17.255 14.985 1.00 91.25 375 ASN A CA 1
ATOM 3067 C C . ASN A 1 375 ? 5.588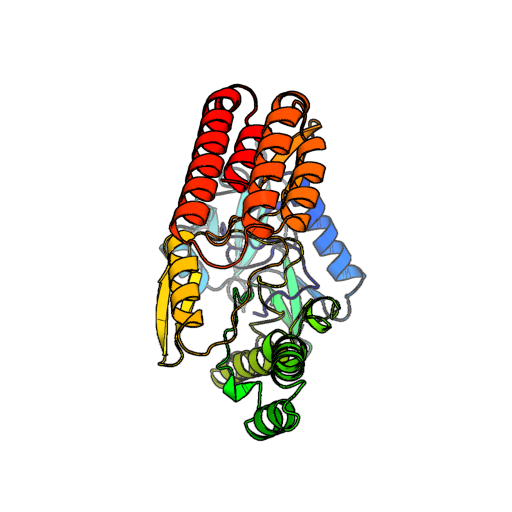 17.106 16.114 1.00 91.25 375 ASN A C 1
ATOM 3069 O O . ASN A 1 375 ? 4.830 16.139 16.133 1.00 91.25 375 ASN A O 1
ATOM 3073 N N . LEU A 1 376 ? 5.573 18.049 17.058 1.00 91.25 376 LEU A N 1
ATOM 3074 C CA . LEU A 1 376 ? 4.602 18.064 18.146 1.00 91.25 376 LEU A CA 1
ATOM 3075 C C . LEU A 1 376 ? 3.222 18.473 17.630 1.00 91.25 376 LEU A C 1
ATOM 3077 O O . LEU A 1 376 ? 2.235 17.847 17.991 1.00 91.25 376 LEU A O 1
ATOM 3081 N N . ALA A 1 377 ? 3.168 19.462 16.738 1.00 90.12 377 ALA A N 1
ATOM 3082 C CA . ALA A 1 377 ? 1.949 19.893 16.071 1.00 90.12 377 ALA A CA 1
ATOM 3083 C C . ALA A 1 377 ? 1.314 18.744 15.280 1.00 90.12 377 ALA A C 1
ATOM 3085 O O . ALA A 1 377 ? 0.150 18.443 15.502 1.00 90.12 377 ALA A O 1
ATOM 3086 N N . LEU A 1 378 ? 2.092 18.012 14.472 1.00 90.00 378 LEU A N 1
ATOM 3087 C CA . LEU A 1 378 ? 1.613 16.812 13.769 1.00 90.00 378 LEU A CA 1
ATOM 3088 C C . LEU A 1 378 ? 1.072 15.743 14.729 1.00 90.00 378 LEU A C 1
ATOM 3090 O O . LEU A 1 378 ? 0.087 15.071 14.431 1.00 90.00 378 LEU A O 1
ATOM 3094 N N . ALA A 1 379 ? 1.703 15.573 15.892 1.00 91.31 379 ALA A N 1
ATOM 3095 C CA . ALA A 1 379 ? 1.216 14.634 16.893 1.00 91.31 379 ALA A CA 1
ATOM 3096 C C . ALA A 1 379 ? -0.082 15.098 17.571 1.00 91.31 379 ALA A C 1
ATOM 3098 O O . ALA A 1 379 ? -0.900 14.263 17.950 1.00 91.31 379 ALA A O 1
ATOM 3099 N N . LEU A 1 380 ? -0.287 16.404 17.719 1.00 90.25 380 LEU A N 1
ATOM 3100 C CA . LEU A 1 380 ? -1.530 16.973 18.235 1.00 90.25 380 LEU A CA 1
ATOM 3101 C C . LEU A 1 380 ? -2.650 16.942 17.189 1.00 90.25 380 LEU A C 1
ATOM 3103 O O . LEU A 1 380 ? -3.776 16.622 17.550 1.00 90.25 380 LEU A O 1
ATOM 3107 N N . GLU A 1 381 ? -2.337 17.169 15.909 1.00 87.38 381 GLU A N 1
ATOM 3108 C CA . GLU A 1 381 ? -3.285 17.033 14.790 1.00 87.38 381 GLU A CA 1
ATOM 3109 C C . GLU A 1 381 ? -3.825 15.605 14.698 1.00 87.38 381 GLU A C 1
ATOM 3111 O O . GLU A 1 381 ? -4.938 15.398 14.249 1.00 87.38 381 GLU A O 1
ATOM 3116 N N . GLY A 1 382 ? -3.052 14.614 15.144 1.00 85.44 382 GLY A N 1
ATOM 3117 C CA . GLY A 1 382 ? -3.504 13.231 15.220 1.00 85.44 382 GLY A CA 1
ATOM 3118 C C . GLY A 1 382 ? -4.430 12.890 16.392 1.00 85.44 382 GLY A C 1
ATOM 3119 O O . GLY A 1 382 ? -5.043 11.824 16.381 1.00 85.44 382 GLY A O 1
ATOM 3120 N N . LEU A 1 383 ? -4.485 13.742 17.423 1.00 83.94 383 LEU A N 1
ATOM 3121 C CA . LEU A 1 383 ? -5.430 13.621 18.543 1.00 83.94 383 LEU A CA 1
ATOM 3122 C C . LEU A 1 383 ? -6.710 14.426 18.323 1.00 83.94 383 LEU A C 1
ATOM 3124 O O . LEU A 1 383 ? -7.723 14.089 18.938 1.00 83.94 383 LEU A O 1
ATOM 3128 N N . TYR A 1 384 ? -6.603 15.509 17.550 1.00 76.19 384 TYR A N 1
ATOM 3129 C CA . TYR A 1 384 ? -7.707 16.349 17.103 1.00 76.19 384 TYR A CA 1
ATOM 3130 C C . TYR A 1 384 ? -8.547 15.600 16.074 1.00 76.19 384 TYR A C 1
ATOM 3132 O O . TYR A 1 384 ? -9.784 15.578 16.262 1.00 76.19 384 TYR A O 1
#

Secondary structure (DSSP, 8-state):
-EE--TT--PPPP-SSTTTTS-BSSGGGSTTTT-HHHHHHHHHHHHHHHHHTTTTEEEEE-EE-HHHHHHHHHTTSEEEETTTTEEEESSTTTTTEEEEEEEETTEEEEEEEE--SSSPPPPEE-EEEEEEETTEEEEEE-----S----BGGGTS-HHHHHHHTS-TTTHHHHHHHHIIIIIS-TTGGGSPBTTTBS--TTHHHHHHHHHHHHHHTT--SS-S--S--GGG-SSPPP-S--EEE-TTS-EEE-SSHHHHHHHHHHHHTTTB-----TTTT--EEEE-TTS-EEEE-----SPPPPHHHHHHHHHHHTTSTTGGGGHHHHHHHHHHHHHHHHS-TT-HHHHHHHHHHHHHHHHHHHHHHTTT-HHHHHHHHTT-

InterPro domains:
  IPR005165 Anthrax toxin, edema factor, central [PF03497] (2-129)
  IPR035099 Anthrax toxin, edema factor, C-terminal [SSF81298] (2-290)
  IPR037017 Anthrax toxin, edema factor, central domain superfamily [G3DSA:3.90.1760.10] (1-141)

Organism: NCBI:txid663321

Sequence (384 aa):
MATKGLDVHGKSSDWGPMAGYIPFDQNLSKIFGDQYAVNKGNEENRQALEEKSDRFAKKQLYITSERLNALQREEILKWNVKTLEITPLHEGAGSYQFRLIPHQKGYLVEYRKFNTIHPLPWLKLELMGKKVNNEIKPLTADYDLFMVAPNVKNIIHPDEVSQALATDTEKFRNLVALMRGKALSQENRRKVDPEIGRAPTWMPYYIDKLNEKAKERGYSGGNVVNHSSEMDNPRPEFNQSLFFITPKGKILLTQNWQETQDVIDYIKKDNYVVYSNRNYNSLFITEDINGNQKVSIIPWGDSLPLLKEFDNYTESIKKIKGSEIISNDLKMIRKKLEDYHNGKIGNKQVKKEIIDSITEQLEKMLLDYRDQYTNLALALEGLY

pLDDT: mean 92.09, std 6.13, range [49.53, 98.31]

Foldseek 3Di:
DAADFPLQPAAAACADPRHQFRWLQSCRHPCNPVPVVRVVNNVSSVCSCPVVVVWKDKDFDADAPVSVVVCVVVQRWDADPVQQWIAGRDPCGQQKTWGFDQDPRHTFIWMWTDDPPDTDDIDGTMGMFTQAPNDTHTYGHFDAAQDDWAFLCVFDPPVQLVVCCVDPVCNVVSVVCCCVCTLVVVVQLVDQDPWAGRARPCQVVVQVVQQVVCVVVPDRNHGRRTYHHLQSDPDHDADQWDWDQDPVRDIDIHRGDVVVQVVVVVSVVVRIRDDGRPCALAWDWDADPVRDIDIAHHHHDDDQDQLVSLVNLLVVCVVAPPSVVCPVLSVVLSVLNCCLVVPDPDDPVSNVVSVVVSVVSLVVVLVVPVVPRVNSNNSSVSND